Protein AF-A0A6V7X536-F1 (afdb_monomer)

Radius of gyration: 26.27 Å; Cα contacts (8 Å, |Δi|>4): 476; chains: 1; bounding box: 60×42×83 Å

Mean predicted aligned error: 14.95 Å

Nearest PDB structures (foldseek):
  8eol-assembly1_A  TM=3.046E-01  e=3.571E-01  Shewanella denitrificans OS217
  3q98-assembly1_A  TM=4.165E-01  e=2.717E+00  Escherichia coli
  7q5t-assembly6_FFF  TM=1.756E-01  e=3.062E+00  Homo sapiens

pLDDT: mean 78.24, std 17.31, range [26.66, 98.12]

InterPro domains:
  IPR002562 3'-5' exonuclease domain [PF01612] (6-50)
  IPR002782 Mut7-C RNAse domain [PF01927] (128-235)
  IPR012337 Ribonuclease H-like superfamily [SSF53098] (5-54)
  IPR036397 Ribonuclease H superfamily [G3DSA:3.30.420.10] (2-118)
  IPR052408 Exonuclease MUT-7-like [PTHR47765] (12-370)

Organism: Meloidogyne enterolobii (NCBI:txid390850)

Solvent-accessible surface area (backbone atoms only — not comparable to full-atom values): 22644 Å² total; per-residue (Å²): 109,67,54,48,76,75,63,76,51,87,77,86,70,74,60,78,80,48,79,81,85,56,77,82,74,50,71,67,51,52,49,51,54,54,48,60,56,51,53,52,56,57,47,44,69,61,45,54,65,55,54,73,71,47,56,70,74,57,45,54,54,48,55,75,69,40,94,63,80,85,71,70,87,65,72,84,64,74,88,68,86,81,59,100,80,79,74,84,82,77,87,75,76,52,73,65,59,34,52,53,48,45,51,52,49,32,49,53,54,49,54,50,51,75,77,44,95,83,75,80,70,36,51,52,86,81,47,37,38,34,22,33,60,91,36,42,70,56,38,35,50,42,10,38,52,34,33,46,45,44,80,40,66,48,66,69,56,45,52,58,50,46,68,37,82,96,29,64,74,44,34,33,43,28,42,76,74,61,29,61,54,48,32,74,76,44,63,51,96,38,45,46,81,51,92,74,50,92,59,94,65,71,66,50,69,42,59,57,51,44,51,52,26,62,80,70,36,41,48,64,52,80,80,31,45,64,50,20,36,56,85,80,54,44,75,46,70,40,80,44,63,59,61,57,55,50,45,51,34,49,55,45,36,64,75,68,64,46,77,94,52,93,71,52,74,62,58,55,50,52,47,52,52,50,52,59,70,70,27,81,48,84,54,82,71,54,84,71,64,77,68,45,81,62,76,63,89,61,30,80,75,43,49,97,91,39,38,36,45,30,61,62,101,88,48,37,39,40,38,36,50,79,39,37,31,34,63,77,79,33,25,38,39,46,60,101,83,59,71,69,26,55,56,50,64,68,99,80,75,58,82,68,66,77,71,49,84,73,56,46,35,32,33,27,62,83,72,9,46,63,50,57,56,74,65,69,88,78,128

Secondary structure (DSSP, 8-state):
-HHHHHH------GGGGS-SSSSSPPHHHHHHHHHHHHHHHHHHHHHHHHHTTS-HHHHHHHHHT-SS---------------TT---------HHHHHHHHHHHHHHHHHHHHHS-S-PPEETTS-EEEE-GGGHHHHHHHHHTT-EEEE---HHHHHHHHHSGGGTTEEEEE-HHHHHHHHHHS-GGGEEE-----SSSPPPHHHHHHHHHHHHTEEPPGGGTT-S-TTT----EEEE-HHHHHHHHHHHHHHHT-TTS---HHHHHHHHHHHHHT-S-BPPPPGGGGGSS---GGGGGS-TT-EEEEE-SS-EEEEESS-EEETTTTEE--BTTBS-EE-B--TT--GGGGG-SS--EEEETTT-BEEE-------

Foldseek 3Di:
DLCCVQVVDDDDCVCVPPDPVDPPDDPVNVVVVVVVVVSVVVSCVVVVVVLVVDDPVVVVVVCVVDPDNPDPPPPPPPPQPDDDPPDRDDQDDDPVNLVVLLVVLLVVLVVCDVVDDDDDAAELVQAAEEEEPVCLVLQLVVQQLQHHYHYDHDLVVVLVQCPDPVNVRYAYEYEDPSQVVSVVSDPVVRYDYQDFDPPDHTDHSSNSVSVVCVVVRHRRDPVSGNCADSPPRDSAKDWDALLLLVLLLLVVCVVVVVPVAPDDPVNNVVSVVVVVVQAPDEDEDDPVVVQLPDDDPCLCVADQNHWHWYDDPQFIWIRHSAFIATSVQQWTQDDPDDGIEHADRDNPDHPVVSVDPQWIWMAGRPHNYIDIPPRDDDD

Sequence (379 aa):
MLQIIFLEFKWKKSERTGNWSQRPLRLEQKKYAALDAHCLVQLYKKIAPLILKLREDQQNSLQNCALIKFVNEEEKKQQNYVLDDGQVVKIKEGENDFFKNIQMASHELNDEATNSSNVPLKSINDVRFVVDSMLFGLGKVLRKCGFDTRLIGDRKKIVEFCQMENNKDFIVLSTGKGHKQLETLLNPERVFFVPISTTRGATKPSQLVNHIMHELRILIRPEDLWSRCVECNKRAFVPVPMQIIQLLFYMNAVRLGADWLEISEEDLQDCFQKLKLESQQTIRITPEMHSGKHPRKDRSLLGNKSYFLYEDECSVICETRTCAIDIINKLILYNESGGPTSIHVGLKYKKETFKDVDIQFFVCTECGKVQFNNPSCDD

Structure (mmCIF, N/CA/C/O backbone):
data_AF-A0A6V7X536-F1
#
_entry.id   AF-A0A6V7X536-F1
#
loop_
_atom_site.group_PDB
_atom_site.id
_atom_site.type_symbol
_atom_site.label_atom_id
_atom_site.label_alt_id
_atom_site.label_comp_id
_atom_site.label_asym_id
_atom_site.label_entity_id
_atom_site.label_seq_id
_atom_site.pdbx_PDB_ins_code
_atom_site.Cartn_x
_atom_site.Cartn_y
_atom_site.Cartn_z
_atom_site.occupancy
_atom_site.B_iso_or_equiv
_atom_site.auth_seq_id
_atom_site.auth_comp_id
_atom_site.auth_asym_id
_atom_site.auth_atom_id
_atom_site.pdbx_PDB_model_num
ATOM 1 N N . MET A 1 1 ? 20.083 -3.759 40.928 1.00 51.53 1 MET A N 1
ATOM 2 C CA . MET A 1 1 ? 21.106 -2.937 41.606 1.00 51.53 1 MET A CA 1
ATOM 3 C C . MET A 1 1 ? 20.832 -1.463 41.331 1.00 51.53 1 MET A C 1
ATOM 5 O O . MET A 1 1 ? 20.499 -0.762 42.270 1.00 51.53 1 MET A O 1
ATOM 9 N N . LEU A 1 2 ? 20.784 -1.037 40.061 1.00 52.28 2 LEU A N 1
ATOM 10 C CA . LEU A 1 2 ? 20.437 0.340 39.664 1.00 52.28 2 LEU A CA 1
ATOM 11 C C . LEU A 1 2 ? 19.069 0.837 40.167 1.00 52.28 2 LEU A C 1
ATOM 13 O O . LEU A 1 2 ? 18.971 1.966 40.624 1.00 52.28 2 LEU A O 1
ATOM 17 N N . GLN A 1 3 ? 18.035 -0.011 40.168 1.00 56.41 3 GLN A N 1
ATOM 18 C CA . GLN A 1 3 ? 16.709 0.340 40.709 1.00 56.41 3 GLN A CA 1
ATOM 19 C C . GLN A 1 3 ? 16.750 0.729 42.199 1.00 56.41 3 GLN A C 1
ATOM 21 O O . GLN A 1 3 ? 16.080 1.668 42.603 1.00 56.41 3 GLN A O 1
ATOM 26 N N . ILE A 1 4 ? 17.566 0.045 43.008 1.00 59.44 4 ILE A N 1
ATOM 27 C CA . ILE A 1 4 ? 17.699 0.343 44.443 1.00 59.44 4 ILE A CA 1
ATOM 28 C C . ILE A 1 4 ? 18.489 1.642 44.634 1.00 59.44 4 ILE A C 1
ATOM 30 O O . ILE A 1 4 ? 18.123 2.460 45.464 1.00 59.44 4 ILE A O 1
ATOM 34 N N . ILE A 1 5 ? 19.535 1.836 43.827 1.00 59.75 5 ILE A N 1
ATOM 35 C CA . ILE A 1 5 ? 20.430 2.996 43.904 1.00 59.75 5 ILE A CA 1
ATOM 36 C C . ILE A 1 5 ? 19.728 4.286 43.457 1.00 59.75 5 ILE A C 1
ATOM 38 O O . ILE A 1 5 ? 19.915 5.324 44.075 1.00 59.75 5 ILE A O 1
ATOM 42 N N . PHE A 1 6 ? 18.926 4.237 42.389 1.00 59.09 6 PHE A N 1
ATOM 43 C CA . PHE A 1 6 ? 18.342 5.441 41.788 1.00 59.09 6 PHE A CA 1
ATOM 44 C C . PHE A 1 6 ? 16.871 5.668 42.122 1.00 59.09 6 PHE A C 1
ATOM 46 O O . PHE A 1 6 ? 16.417 6.808 42.046 1.00 59.09 6 PHE A O 1
ATOM 53 N N . LEU A 1 7 ? 16.095 4.628 42.429 1.00 65.94 7 LEU A N 1
ATOM 54 C CA . LEU A 1 7 ? 14.645 4.743 42.636 1.00 65.94 7 LEU A CA 1
ATOM 55 C C . LEU A 1 7 ? 14.224 4.454 44.082 1.00 65.94 7 LEU A C 1
ATOM 57 O O . LEU A 1 7 ? 13.035 4.543 44.364 1.00 65.94 7 LEU A O 1
ATOM 61 N N . GLU A 1 8 ? 15.170 4.105 44.967 1.00 63.00 8 GLU A N 1
ATOM 62 C CA . GLU A 1 8 ? 14.961 3.831 46.404 1.00 63.00 8 GLU A CA 1
ATOM 63 C C . GLU A 1 8 ? 13.816 2.844 46.707 1.00 63.00 8 GLU A C 1
ATOM 65 O O . GLU A 1 8 ? 13.291 2.774 47.814 1.00 63.00 8 GLU A O 1
ATOM 70 N N . PHE A 1 9 ? 13.444 2.021 45.725 1.00 62.22 9 PHE A N 1
ATOM 71 C CA . PHE A 1 9 ? 12.329 1.088 45.812 1.00 62.22 9 PHE A CA 1
ATOM 72 C C . PHE A 1 9 ? 12.818 -0.347 45.611 1.00 62.22 9 PHE A C 1
ATOM 74 O O . PHE A 1 9 ? 13.591 -0.647 44.696 1.00 62.22 9 PHE A O 1
ATOM 81 N N . LYS A 1 10 ? 12.337 -1.270 46.452 1.00 60.78 10 LYS A N 1
ATOM 82 C CA . LYS A 1 10 ? 12.653 -2.704 46.368 1.00 60.78 10 LYS A CA 1
ATOM 83 C C . LYS A 1 10 ? 11.408 -3.492 45.987 1.00 60.78 10 LYS A C 1
ATOM 85 O O . LYS A 1 10 ? 10.475 -3.607 46.773 1.00 60.78 10 LYS A O 1
ATOM 90 N N . TRP A 1 11 ? 11.388 -4.033 44.774 1.00 66.50 11 TRP A N 1
ATOM 91 C CA . TRP A 1 11 ? 10.217 -4.740 44.254 1.00 66.50 11 TRP A CA 1
ATOM 92 C C . TRP A 1 11 ? 10.321 -6.250 44.464 1.00 66.50 11 TRP A C 1
ATOM 94 O O . TRP A 1 11 ? 11.418 -6.815 44.551 1.00 66.50 11 TRP A O 1
ATOM 104 N N . LYS A 1 12 ? 9.163 -6.912 44.553 1.00 66.88 12 LYS A N 1
ATOM 105 C CA . LYS A 1 12 ? 9.075 -8.370 44.682 1.00 66.88 12 LYS A CA 1
ATOM 106 C C . LYS A 1 12 ? 9.436 -9.019 43.342 1.00 66.88 12 LYS A C 1
ATOM 108 O O . LYS A 1 12 ? 8.755 -8.828 42.345 1.00 66.88 12 LYS A O 1
ATOM 113 N N . LYS A 1 13 ? 10.506 -9.818 43.327 1.00 73.69 13 LYS A N 1
ATOM 114 C CA . LYS A 1 13 ? 11.009 -10.538 42.137 1.00 73.69 13 LYS A CA 1
ATOM 115 C C . LYS A 1 13 ? 10.277 -11.862 41.862 1.00 73.69 13 LYS A C 1
ATOM 117 O O . LYS A 1 13 ? 10.822 -12.724 41.178 1.00 73.69 13 LYS A O 1
ATOM 122 N N . SER A 1 14 ? 9.090 -12.052 42.435 1.00 73.12 14 SER A N 1
ATOM 123 C CA . SER A 1 14 ? 8.383 -13.339 42.463 1.00 73.12 14 SER A CA 1
ATOM 124 C C . SER A 1 14 ? 7.991 -13.852 41.076 1.00 73.12 14 SER A C 1
ATOM 126 O O . SER A 1 14 ? 8.031 -15.054 40.852 1.00 73.12 14 SER A O 1
ATOM 128 N N . GLU A 1 15 ? 7.693 -12.964 40.124 1.00 83.19 15 GLU A N 1
ATOM 129 C CA . GLU A 1 15 ? 7.277 -13.353 38.765 1.00 83.19 15 GLU A CA 1
ATOM 130 C C . GLU A 1 15 ? 8.442 -13.482 37.770 1.00 83.19 15 GLU A C 1
ATOM 132 O O . GLU A 1 15 ? 8.237 -13.867 36.620 1.00 83.19 15 GLU A O 1
ATOM 137 N N . ARG A 1 16 ? 9.694 -13.255 38.200 1.00 79.19 16 ARG A N 1
ATOM 138 C CA . ARG A 1 16 ? 10.873 -13.439 37.333 1.00 79.19 16 ARG A CA 1
ATOM 139 C C . ARG A 1 16 ? 10.990 -14.876 36.808 1.00 79.19 16 ARG A C 1
ATOM 141 O O . ARG A 1 16 ? 11.432 -15.078 35.686 1.00 79.19 16 ARG A O 1
ATOM 148 N N . THR A 1 17 ? 10.601 -15.857 37.620 1.00 81.38 17 THR A N 1
ATOM 149 C CA . THR A 1 17 ? 10.584 -17.293 37.280 1.00 81.38 17 THR A CA 1
ATOM 150 C C . THR A 1 17 ? 9.160 -17.825 37.089 1.00 81.38 17 THR A C 1
ATOM 152 O O . THR A 1 17 ? 8.939 -19.030 37.175 1.00 81.38 17 THR A O 1
ATOM 155 N N . GLY A 1 18 ? 8.177 -16.940 36.888 1.00 81.62 18 GLY A N 1
ATOM 156 C CA . GLY A 1 18 ? 6.797 -17.339 36.620 1.00 81.62 18 GLY A CA 1
ATOM 157 C C . GLY A 1 18 ? 6.669 -18.071 35.282 1.00 81.62 18 GLY A C 1
ATOM 158 O O . GLY A 1 18 ? 7.499 -17.914 34.388 1.00 81.62 18 GLY A O 1
ATOM 159 N N . ASN A 1 19 ? 5.611 -18.865 35.118 1.00 84.44 19 ASN A N 1
ATOM 160 C CA . ASN A 1 19 ? 5.335 -19.510 33.839 1.00 84.44 19 ASN A CA 1
ATOM 161 C C . ASN A 1 19 ? 4.778 -18.483 32.830 1.00 84.44 19 ASN A C 1
ATOM 163 O O . ASN A 1 19 ? 3.577 -18.214 32.799 1.00 84.44 19 ASN A O 1
ATOM 167 N N . TRP A 1 20 ? 5.658 -17.883 32.022 1.00 87.31 20 TRP A N 1
ATOM 168 C CA . TRP A 1 20 ? 5.314 -16.860 31.023 1.00 87.31 20 TRP A CA 1
ATOM 169 C C . TRP A 1 20 ? 4.743 -17.424 29.715 1.00 87.31 20 TRP A C 1
ATOM 171 O O . TRP A 1 20 ? 4.308 -16.643 28.865 1.00 87.31 20 TRP A O 1
ATOM 181 N N . SER A 1 21 ? 4.718 -18.749 29.525 1.00 83.25 21 SER A N 1
ATOM 182 C CA . SER A 1 21 ? 4.093 -19.377 28.350 1.00 83.25 21 SER A CA 1
ATOM 183 C C . SER A 1 21 ? 2.595 -19.631 28.546 1.00 83.25 21 SER A C 1
ATOM 185 O O . SER A 1 21 ? 1.850 -19.682 27.569 1.00 83.25 21 SER A O 1
ATOM 187 N N . GLN A 1 22 ? 2.128 -19.713 29.796 1.00 80.06 22 GLN A N 1
ATOM 188 C CA . GLN A 1 22 ? 0.719 -19.923 30.121 1.00 80.06 22 GLN A CA 1
ATOM 189 C C . GLN A 1 22 ? -0.144 -18.717 29.715 1.00 80.06 22 GLN A C 1
ATOM 191 O O . GLN A 1 22 ? 0.266 -17.557 29.842 1.00 80.06 22 GLN A O 1
ATOM 196 N N . ARG A 1 23 ? -1.352 -18.985 29.207 1.00 84.12 23 ARG A N 1
ATOM 197 C CA . ARG A 1 23 ? -2.353 -17.967 28.865 1.00 84.12 23 ARG A CA 1
ATOM 198 C C . ARG A 1 23 ? -3.713 -18.309 29.495 1.00 84.12 23 ARG A C 1
ATOM 200 O O . ARG A 1 23 ? -4.039 -19.494 29.551 1.00 84.12 23 ARG A O 1
ATOM 207 N N . PRO A 1 24 ? -4.493 -17.301 29.937 1.00 80.00 24 PRO A N 1
ATOM 208 C CA . PRO A 1 24 ? -4.131 -15.879 30.009 1.00 80.00 24 PRO A CA 1
ATOM 209 C C . PRO A 1 24 ? -3.076 -15.595 31.096 1.00 80.00 24 PRO A C 1
ATOM 211 O O . PRO A 1 24 ? -2.900 -16.379 32.027 1.00 80.00 24 PRO A O 1
ATOM 214 N N . LEU A 1 25 ? -2.345 -14.480 30.965 1.00 83.81 25 LEU A N 1
ATOM 215 C CA . LEU A 1 25 ? -1.385 -14.053 31.992 1.00 83.81 25 LEU A CA 1
ATOM 216 C C . LEU A 1 25 ? -2.121 -13.619 33.261 1.00 83.81 25 LEU A C 1
ATOM 218 O O . LEU A 1 25 ? -3.123 -12.901 33.191 1.00 83.81 25 LEU A O 1
ATOM 222 N N . ARG A 1 26 ? -1.580 -13.994 34.422 1.00 85.50 26 ARG A N 1
ATOM 223 C CA . ARG A 1 26 ? -2.120 -13.584 35.724 1.00 85.50 26 ARG A CA 1
ATOM 224 C C . ARG A 1 26 ? -1.953 -12.080 35.918 1.00 85.50 26 ARG A C 1
ATOM 226 O O . ARG A 1 26 ? -0.987 -11.488 35.432 1.00 85.50 26 ARG A O 1
ATOM 233 N N . LEU A 1 27 ? -2.846 -11.474 36.699 1.00 82.31 27 LEU A N 1
ATOM 234 C CA . LEU A 1 27 ? -2.783 -10.047 37.025 1.00 82.31 27 LEU A CA 1
ATOM 235 C C . LEU A 1 27 ? -1.408 -9.642 37.583 1.00 82.31 27 LEU A C 1
ATOM 237 O O . LEU A 1 27 ? -0.852 -8.627 37.179 1.00 82.31 27 LEU A O 1
ATOM 241 N N . GLU A 1 28 ? -0.815 -10.473 38.440 1.00 82.75 28 GLU A N 1
ATOM 242 C CA . GLU A 1 28 ? 0.507 -10.213 39.019 1.00 82.75 28 GLU A CA 1
ATOM 243 C C . GLU A 1 28 ? 1.649 -10.282 37.986 1.00 82.75 28 GLU A C 1
ATOM 245 O O . GLU A 1 28 ? 2.592 -9.499 38.077 1.00 82.75 28 GLU A O 1
ATOM 250 N N . GLN A 1 29 ? 1.543 -11.123 36.946 1.00 84.50 29 GLN A N 1
ATOM 251 C CA . GLN A 1 29 ? 2.505 -11.148 35.830 1.00 84.50 29 GLN A CA 1
ATOM 252 C C . GLN A 1 29 ? 2.390 -9.890 34.970 1.00 84.50 29 GLN A C 1
ATOM 254 O O . GLN A 1 29 ? 3.403 -9.292 34.613 1.00 84.50 29 GLN A O 1
ATOM 259 N N . LYS A 1 30 ? 1.156 -9.460 34.669 1.00 86.88 30 LYS A N 1
ATOM 260 C CA . LYS A 1 30 ? 0.905 -8.213 33.933 1.00 86.88 30 LYS A CA 1
ATOM 261 C C . LYS A 1 30 ? 1.450 -7.011 34.703 1.00 86.88 30 LYS A C 1
ATOM 263 O O . LYS A 1 30 ? 2.194 -6.217 34.134 1.00 86.88 30 LYS A O 1
ATOM 268 N N . LYS A 1 31 ? 1.146 -6.922 36.006 1.00 83.56 31 LYS A N 1
ATOM 269 C CA . LYS A 1 31 ? 1.693 -5.891 36.895 1.00 83.56 31 LYS A CA 1
ATOM 270 C C . LYS A 1 31 ? 3.210 -5.921 36.875 1.00 83.56 31 LYS A C 1
ATOM 272 O O . LYS A 1 31 ? 3.793 -4.887 36.601 1.00 83.56 31 LYS A O 1
ATOM 277 N N . TYR A 1 32 ? 3.834 -7.081 37.091 1.00 84.69 32 TYR A N 1
ATOM 278 C CA . TYR A 1 32 ? 5.290 -7.225 37.077 1.00 84.69 32 TYR A CA 1
ATOM 279 C C . TYR A 1 32 ? 5.913 -6.747 35.758 1.00 84.69 32 TYR A C 1
ATOM 281 O O . TYR A 1 32 ? 6.862 -5.972 35.796 1.00 84.69 32 TYR A O 1
ATOM 289 N N . ALA A 1 33 ? 5.363 -7.139 34.604 1.00 85.56 33 ALA A N 1
ATOM 290 C CA . ALA A 1 33 ? 5.867 -6.716 33.296 1.00 85.56 33 ALA A CA 1
ATOM 291 C C . ALA A 1 33 ? 5.713 -5.202 33.057 1.00 85.56 33 ALA A C 1
ATOM 293 O O . ALA A 1 33 ? 6.656 -4.548 32.612 1.00 85.56 33 ALA A O 1
ATOM 294 N N . ALA A 1 34 ? 4.547 -4.631 33.384 1.00 84.25 34 ALA A N 1
ATOM 295 C CA . ALA A 1 34 ? 4.293 -3.194 33.248 1.00 84.25 34 ALA A CA 1
ATOM 296 C C . ALA A 1 34 ? 5.237 -2.371 34.133 1.00 84.25 34 ALA A C 1
ATOM 298 O O . ALA A 1 34 ? 5.806 -1.364 33.716 1.00 84.25 34 ALA A O 1
ATOM 299 N N . LEU A 1 35 ? 5.433 -2.848 35.355 1.00 81.62 35 LEU A N 1
ATOM 300 C CA . LEU A 1 35 ? 6.337 -2.296 36.341 1.00 81.62 35 LEU A CA 1
ATOM 301 C C . LEU A 1 35 ? 7.798 -2.356 35.846 1.00 81.62 35 LEU A C 1
ATOM 303 O O . LEU A 1 35 ? 8.503 -1.343 35.912 1.00 81.62 35 LEU A O 1
ATOM 307 N N . ASP A 1 36 ? 8.248 -3.498 35.316 1.00 82.81 36 ASP A N 1
ATOM 308 C CA . ASP A 1 36 ? 9.612 -3.678 34.796 1.00 82.81 36 ASP A CA 1
ATOM 309 C C . ASP A 1 36 ? 9.913 -2.692 33.653 1.00 82.81 36 ASP A C 1
ATOM 311 O O . ASP A 1 36 ? 10.970 -2.065 33.636 1.00 82.81 36 ASP A O 1
ATOM 315 N N . ALA A 1 37 ? 8.939 -2.428 32.776 1.00 84.69 37 ALA A N 1
ATOM 316 C CA . ALA A 1 37 ? 9.053 -1.385 31.756 1.00 84.69 37 ALA A CA 1
ATOM 317 C C . ALA A 1 37 ? 9.015 0.041 32.344 1.00 84.69 37 ALA A C 1
ATOM 319 O O . ALA A 1 37 ? 9.835 0.889 31.984 1.00 84.69 37 ALA A O 1
ATOM 320 N N . HIS A 1 38 ? 8.098 0.321 33.277 1.00 83.06 38 HIS A N 1
ATOM 321 C CA . HIS A 1 38 ? 7.941 1.647 33.887 1.00 83.06 38 HIS A CA 1
ATOM 322 C C . HIS A 1 38 ? 9.221 2.118 34.588 1.00 83.06 38 HIS A C 1
ATOM 324 O O . HIS A 1 38 ? 9.624 3.278 34.459 1.00 83.06 38 HIS A O 1
ATOM 330 N N . CYS A 1 39 ? 9.896 1.217 35.306 1.00 80.81 39 CYS A N 1
ATOM 331 C CA . CYS A 1 39 ? 11.106 1.576 36.035 1.00 80.81 39 CYS A CA 1
ATOM 332 C C . CYS A 1 39 ? 12.254 2.001 35.105 1.00 80.81 39 CYS A C 1
ATOM 334 O O . CYS A 1 39 ? 13.054 2.849 35.497 1.00 80.81 39 CYS A O 1
ATOM 336 N N . LEU A 1 40 ? 12.308 1.490 33.867 1.00 83.00 40 LEU A N 1
ATOM 337 C CA . LEU A 1 40 ? 13.317 1.877 32.877 1.00 83.00 40 LEU A CA 1
ATOM 338 C C . LEU A 1 40 ? 13.136 3.327 32.427 1.00 83.00 40 LEU A C 1
ATOM 340 O O . LEU A 1 40 ? 14.121 4.049 32.304 1.00 83.00 40 LEU A O 1
ATOM 344 N N . VAL A 1 41 ? 11.892 3.783 32.255 1.00 81.25 41 VAL A N 1
ATOM 345 C CA . VAL A 1 41 ? 11.593 5.182 31.907 1.00 81.25 41 VAL A CA 1
ATOM 346 C C . VAL A 1 41 ? 12.008 6.118 33.040 1.00 81.25 41 VAL A C 1
ATOM 348 O O . VAL A 1 41 ? 12.650 7.141 32.805 1.00 81.25 41 VAL A O 1
ATOM 351 N N . GLN A 1 42 ? 11.688 5.759 34.285 1.00 79.19 42 GLN A N 1
ATOM 352 C CA . GLN A 1 42 ? 12.079 6.559 35.448 1.00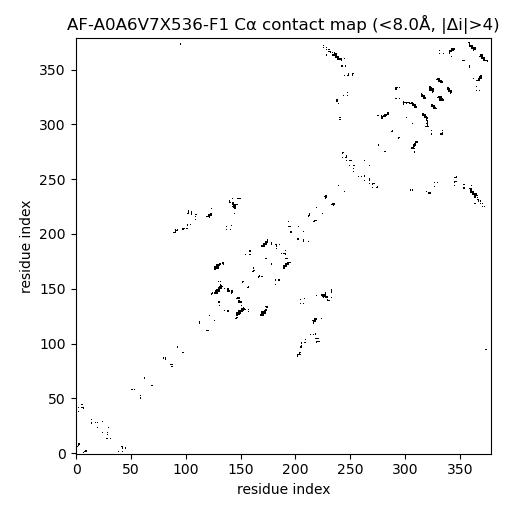 79.19 42 GLN A CA 1
ATOM 353 C C . GLN A 1 42 ? 13.597 6.580 35.641 1.00 79.19 42 GLN A C 1
ATOM 355 O O . GLN A 1 42 ? 14.175 7.620 35.960 1.00 79.19 42 GLN A O 1
ATOM 360 N N . LEU A 1 43 ? 14.257 5.446 35.402 1.00 81.12 43 LEU A N 1
ATOM 361 C CA . LEU A 1 43 ? 15.708 5.350 35.444 1.00 81.12 43 LEU A CA 1
ATOM 362 C C . LEU A 1 43 ? 16.347 6.212 34.346 1.00 81.12 43 LEU A C 1
ATOM 364 O O . LEU A 1 43 ? 17.276 6.960 34.635 1.00 81.12 43 LEU A O 1
ATOM 368 N N . TYR A 1 44 ? 15.808 6.182 33.124 1.00 81.19 44 TYR A N 1
ATOM 369 C CA . TYR A 1 44 ? 16.253 7.035 32.022 1.00 81.19 44 TYR A CA 1
ATOM 370 C C . TYR A 1 44 ? 16.153 8.521 32.379 1.00 81.19 44 TYR A C 1
ATOM 372 O O . TYR A 1 44 ? 17.133 9.244 32.232 1.00 81.19 44 TYR A O 1
ATOM 380 N N . LYS A 1 45 ? 15.022 8.969 32.943 1.00 79.50 45 LYS A N 1
ATOM 381 C CA . LYS A 1 45 ? 14.839 10.368 33.374 1.00 79.50 45 LYS A CA 1
ATOM 382 C C . LYS A 1 45 ? 15.876 10.827 34.403 1.00 79.50 45 LYS A C 1
ATOM 384 O O . LYS A 1 45 ? 16.226 12.003 34.415 1.00 79.50 45 LYS A O 1
ATOM 389 N N . LYS A 1 46 ? 16.378 9.925 35.255 1.00 80.56 46 LYS A N 1
ATOM 390 C CA . LYS A 1 46 ? 17.439 10.238 36.228 1.00 80.56 46 LYS A CA 1
ATOM 391 C C . LYS A 1 46 ? 18.843 10.149 35.629 1.00 80.56 46 LYS A C 1
ATOM 393 O O . LYS A 1 46 ? 19.690 10.966 35.969 1.00 80.56 46 LYS A O 1
ATOM 398 N N . ILE A 1 47 ? 19.098 9.178 34.753 1.00 78.56 47 ILE A N 1
ATOM 399 C CA . ILE A 1 47 ? 20.431 8.924 34.190 1.00 78.56 47 ILE A CA 1
ATOM 400 C C . ILE A 1 47 ? 20.752 9.868 33.024 1.00 78.56 47 ILE A C 1
ATOM 402 O O . ILE A 1 47 ? 21.869 10.373 32.955 1.00 78.56 47 ILE A O 1
ATOM 406 N N . ALA A 1 48 ? 19.801 10.150 32.130 1.00 76.62 48 ALA A N 1
ATOM 407 C CA . ALA A 1 48 ? 20.054 10.949 30.929 1.00 76.62 48 ALA A CA 1
ATOM 408 C C . ALA A 1 48 ? 20.623 12.352 31.239 1.00 76.62 48 ALA A C 1
ATOM 410 O O . ALA A 1 48 ? 21.650 12.704 30.659 1.00 76.62 48 ALA A O 1
ATOM 411 N N . PRO A 1 49 ? 20.094 13.124 32.213 1.00 75.75 49 PRO A N 1
ATOM 412 C CA . PRO A 1 49 ? 20.677 14.418 32.573 1.00 75.75 49 PRO A CA 1
ATOM 413 C C . PRO A 1 49 ? 22.070 14.312 33.203 1.00 75.75 49 PRO A C 1
ATOM 415 O O . PRO A 1 49 ? 22.851 15.253 33.115 1.00 75.75 49 PRO A O 1
ATOM 418 N N . LEU A 1 50 ? 22.388 13.191 33.862 1.00 76.75 50 LEU A N 1
ATOM 419 C CA . LEU A 1 50 ? 23.719 12.955 34.426 1.00 76.75 50 LEU A CA 1
ATOM 420 C C . LEU A 1 50 ? 24.736 12.672 33.319 1.00 76.75 50 LEU A C 1
ATOM 422 O O . LEU A 1 50 ? 25.850 13.177 33.395 1.00 76.75 50 LEU A O 1
ATOM 426 N N . ILE A 1 51 ? 24.337 11.945 32.270 1.00 71.69 51 ILE A N 1
ATOM 427 C CA . ILE A 1 51 ? 25.173 11.706 31.084 1.00 71.69 51 ILE A CA 1
ATOM 428 C C . ILE A 1 51 ? 25.478 13.023 30.359 1.00 71.69 51 ILE A C 1
ATOM 430 O O . ILE A 1 51 ? 26.623 13.259 29.980 1.00 71.69 51 ILE A O 1
ATOM 434 N N . LEU A 1 52 ? 24.495 13.921 30.235 1.00 69.81 52 LEU A N 1
ATOM 435 C CA . LEU A 1 52 ? 24.690 15.238 29.610 1.00 69.81 52 LEU A CA 1
ATOM 436 C C . LEU A 1 52 ? 25.665 16.148 30.379 1.00 69.81 52 LEU A C 1
ATOM 438 O O . LEU A 1 52 ? 26.185 17.099 29.808 1.00 69.81 52 LEU A O 1
ATOM 442 N N . LYS A 1 53 ? 25.933 15.856 31.659 1.00 73.25 53 LYS A N 1
ATOM 443 C CA . LYS A 1 53 ? 26.919 16.572 32.488 1.00 73.25 53 LYS A CA 1
ATOM 444 C C . LYS A 1 53 ? 28.323 15.961 32.436 1.00 73.25 53 LYS A C 1
ATOM 446 O O . LYS A 1 53 ? 29.242 16.513 33.038 1.00 73.25 53 LYS A O 1
ATOM 451 N N . LEU A 1 54 ? 28.494 14.815 31.775 1.00 73.00 54 LEU A N 1
ATOM 452 C CA . LEU A 1 54 ? 29.806 14.205 31.570 1.00 73.00 54 LEU A CA 1
ATOM 453 C C . LEU A 1 54 ? 30.586 14.964 30.492 1.00 73.00 54 LEU A C 1
ATOM 455 O O . LEU A 1 54 ? 29.999 15.577 29.604 1.00 73.00 54 LEU A O 1
ATOM 459 N N . ARG A 1 55 ? 31.918 14.901 30.568 1.00 67.12 55 ARG A N 1
ATOM 460 C CA . ARG A 1 55 ? 32.796 15.424 29.515 1.00 67.12 55 ARG A CA 1
ATOM 461 C C . ARG A 1 55 ? 32.610 14.627 28.218 1.00 67.12 55 ARG A C 1
ATOM 463 O O . ARG A 1 55 ? 32.245 13.451 28.245 1.00 67.12 55 ARG A O 1
ATOM 470 N N . GLU A 1 56 ? 32.856 15.284 27.091 1.00 68.69 56 GLU A N 1
ATOM 471 C CA . GLU A 1 56 ? 32.593 14.777 25.737 1.00 68.69 56 GLU A CA 1
ATOM 472 C C . GLU A 1 56 ? 33.302 13.436 25.444 1.00 68.69 56 GLU A C 1
ATOM 474 O O . GLU A 1 56 ? 32.730 12.527 24.845 1.00 68.69 56 GLU A O 1
ATOM 479 N N . ASP A 1 57 ? 34.510 13.242 25.976 1.00 67.69 57 ASP A N 1
ATOM 480 C CA . ASP A 1 57 ? 35.283 11.995 25.900 1.00 67.69 57 ASP A CA 1
ATOM 481 C C . ASP A 1 57 ? 34.598 10.808 26.610 1.00 67.69 57 ASP A C 1
ATOM 483 O O . ASP A 1 57 ? 34.628 9.666 26.131 1.00 67.69 57 ASP A O 1
ATOM 487 N N . GLN A 1 58 ? 33.919 11.073 27.728 1.00 66.50 58 GLN A N 1
ATOM 488 C CA . GLN A 1 58 ? 33.163 10.064 28.472 1.00 66.50 58 GLN A CA 1
ATOM 489 C C . GLN A 1 58 ? 31.809 9.763 27.826 1.00 66.50 58 GLN A C 1
ATOM 491 O O . GLN A 1 58 ? 31.373 8.609 27.833 1.00 66.50 58 GLN A O 1
ATOM 496 N N . GLN A 1 59 ? 31.169 10.766 27.218 1.00 64.44 59 GLN A N 1
ATOM 497 C CA . GLN A 1 59 ? 29.946 10.579 26.433 1.00 64.44 59 GLN A CA 1
ATOM 498 C C . GLN A 1 59 ? 30.200 9.677 25.217 1.00 64.44 59 GLN A C 1
ATOM 500 O O . GLN A 1 59 ? 29.458 8.717 25.004 1.00 64.44 59 GLN A O 1
ATOM 505 N N . ASN A 1 60 ? 31.297 9.906 24.492 1.00 64.31 60 ASN A N 1
ATOM 506 C CA . ASN A 1 60 ? 31.696 9.088 23.343 1.00 64.31 60 ASN A CA 1
ATOM 507 C C . ASN A 1 60 ? 32.018 7.636 23.743 1.00 64.31 60 ASN A C 1
ATOM 509 O O . ASN A 1 60 ? 31.608 6.687 23.073 1.00 64.31 60 ASN A O 1
ATOM 513 N N . SER A 1 61 ? 32.688 7.438 24.882 1.00 68.12 61 SER A N 1
ATOM 514 C CA . SER A 1 61 ? 32.963 6.095 25.416 1.00 68.12 61 SER A CA 1
ATOM 515 C C . SER A 1 61 ? 31.680 5.344 25.807 1.00 68.12 61 SER A C 1
ATOM 517 O O . SER A 1 61 ? 31.563 4.145 25.557 1.00 68.12 61 SER A O 1
ATOM 519 N N . LEU A 1 62 ? 30.688 6.040 26.374 1.00 65.44 62 LEU A N 1
ATOM 520 C CA . LEU A 1 62 ? 29.372 5.474 26.700 1.00 65.44 62 LEU A CA 1
ATOM 521 C C . LEU A 1 62 ? 28.560 5.122 25.448 1.00 65.44 62 LEU A C 1
ATOM 523 O O . LEU A 1 62 ? 27.925 4.069 25.423 1.00 65.44 62 LEU A O 1
ATOM 527 N N . GLN A 1 63 ? 28.605 5.960 24.407 1.00 63.62 63 GLN A N 1
ATOM 528 C CA . GLN A 1 63 ? 27.959 5.680 23.120 1.00 63.62 63 GLN A CA 1
ATOM 529 C C . GLN A 1 63 ? 28.528 4.422 22.454 1.00 63.62 63 GLN A C 1
ATOM 531 O O . GLN A 1 63 ? 27.764 3.611 21.937 1.00 63.62 63 GLN A O 1
ATOM 536 N N . ASN A 1 64 ? 29.844 4.209 22.534 1.00 62.19 64 ASN A N 1
ATOM 537 C CA . ASN A 1 64 ? 30.494 3.011 21.994 1.00 62.19 64 ASN A CA 1
ATOM 538 C C . ASN A 1 64 ? 30.123 1.722 22.751 1.00 62.19 64 ASN A C 1
ATOM 540 O O . ASN A 1 64 ? 30.151 0.638 22.172 1.00 62.19 64 ASN A O 1
ATOM 544 N N . CYS A 1 65 ? 29.747 1.836 24.027 1.00 61.19 65 CYS A N 1
ATOM 545 C CA . CYS A 1 65 ? 29.287 0.720 24.859 1.00 61.19 65 CYS A CA 1
ATOM 546 C C . CYS A 1 65 ? 27.759 0.524 24.835 1.00 61.19 65 CYS A C 1
ATOM 548 O O . CYS A 1 65 ? 27.250 -0.425 25.438 1.00 61.19 65 CYS A O 1
ATOM 550 N N . ALA A 1 66 ? 27.005 1.412 24.182 1.00 59.44 66 ALA A N 1
ATOM 551 C CA . ALA A 1 66 ? 25.554 1.340 24.152 1.00 59.44 66 ALA A CA 1
ATOM 552 C C . ALA A 1 66 ? 25.079 0.220 23.211 1.00 59.44 66 ALA A C 1
ATOM 554 O O . ALA A 1 66 ? 25.375 0.205 22.019 1.00 59.44 66 ALA A O 1
ATOM 555 N N . LEU A 1 67 ? 24.264 -0.701 23.737 1.00 54.97 67 LEU A N 1
ATOM 556 C CA . LEU A 1 67 ? 23.589 -1.742 22.940 1.00 54.97 67 LEU A CA 1
ATOM 557 C C . LEU A 1 67 ? 22.581 -1.157 21.935 1.00 54.97 67 LEU A C 1
ATOM 559 O O . LEU A 1 67 ? 22.181 -1.824 20.983 1.00 54.97 67 LEU A O 1
ATOM 563 N N . ILE A 1 68 ? 22.162 0.088 22.162 1.00 50.28 68 ILE A N 1
ATOM 564 C CA . ILE A 1 68 ? 21.255 0.845 21.311 1.00 50.28 68 ILE A CA 1
ATOM 565 C C . ILE A 1 68 ? 22.067 1.999 20.732 1.00 50.28 68 ILE A C 1
ATOM 567 O O . ILE A 1 68 ? 22.557 2.846 21.476 1.00 50.28 68 ILE A O 1
ATOM 571 N N . LYS A 1 69 ? 22.206 2.038 19.405 1.00 51.50 69 LYS A N 1
ATOM 572 C CA . LYS A 1 69 ? 22.760 3.209 18.722 1.00 51.50 69 LYS A CA 1
ATOM 573 C C . LYS A 1 69 ? 21.810 4.376 18.966 1.00 51.50 69 LYS A C 1
ATOM 575 O O . LYS A 1 69 ? 20.661 4.322 18.528 1.00 51.50 69 LYS A O 1
ATOM 580 N N . PHE A 1 70 ? 22.277 5.405 19.664 1.00 45.25 70 PHE A N 1
ATOM 581 C CA . PHE A 1 70 ? 21.576 6.680 19.719 1.00 45.25 70 PHE A CA 1
ATOM 582 C C . PHE A 1 70 ? 21.601 7.259 18.305 1.00 45.25 70 PHE A C 1
ATOM 584 O O . PHE A 1 70 ? 22.629 7.728 17.827 1.00 45.25 70 PHE A O 1
ATOM 591 N N . VAL A 1 71 ? 20.488 7.120 17.589 1.00 47.66 71 VAL A N 1
ATOM 592 C CA . VAL A 1 71 ? 20.268 7.859 16.351 1.00 47.66 71 VAL A CA 1
ATOM 593 C C . VAL A 1 71 ? 19.853 9.239 16.825 1.00 47.66 71 VAL A C 1
ATOM 595 O O . VAL A 1 71 ? 18.813 9.363 17.473 1.00 47.66 71 VAL A O 1
ATOM 598 N N . ASN A 1 72 ? 20.686 10.250 16.582 1.00 43.47 72 ASN A N 1
ATOM 599 C CA . ASN A 1 72 ? 20.237 11.630 16.720 1.00 43.47 72 ASN A CA 1
ATOM 600 C C . ASN A 1 72 ? 18.922 11.758 15.944 1.00 43.47 72 ASN A C 1
ATOM 602 O O . ASN A 1 72 ? 18.794 11.158 14.874 1.00 43.47 72 ASN A O 1
ATOM 606 N N . GLU A 1 73 ? 17.951 12.510 16.461 1.00 42.03 73 GLU A N 1
ATOM 607 C CA . GLU A 1 73 ? 16.806 12.970 15.669 1.00 42.03 73 GLU A CA 1
ATOM 608 C C . GLU A 1 73 ? 17.304 13.946 14.591 1.00 42.03 73 GLU A C 1
ATOM 610 O O . GLU A 1 73 ? 16.940 15.112 14.537 1.00 42.03 73 GLU A O 1
ATOM 615 N N . GLU A 1 74 ? 18.163 13.475 13.693 1.00 42.06 74 GLU A N 1
ATOM 616 C CA . GLU A 1 74 ? 18.077 13.932 12.331 1.00 42.06 74 GLU A CA 1
ATOM 617 C C . GLU A 1 74 ? 16.701 13.478 11.876 1.00 42.06 74 GLU A C 1
ATOM 619 O O . GLU A 1 74 ? 16.402 12.277 11.839 1.00 42.06 74 GLU A O 1
ATOM 624 N N . GLU A 1 75 ? 15.838 14.464 11.632 1.00 37.22 75 GLU A N 1
ATOM 625 C CA . GLU A 1 75 ? 14.586 14.306 10.919 1.00 37.22 75 GLU A CA 1
ATOM 626 C C . GLU A 1 75 ? 14.738 13.135 9.951 1.00 37.22 75 GLU A C 1
ATOM 628 O O . GLU A 1 75 ? 15.607 13.157 9.071 1.00 37.22 75 GLU A O 1
ATOM 633 N N . LYS A 1 76 ? 13.910 12.094 10.094 1.00 34.88 76 LYS A N 1
ATOM 634 C CA . LYS A 1 76 ? 13.693 11.177 8.979 1.00 34.88 76 LYS A CA 1
ATOM 635 C C . LYS A 1 76 ? 13.072 12.018 7.875 1.00 34.88 76 LYS A C 1
ATOM 637 O O . LYS A 1 76 ? 11.853 12.030 7.708 1.00 34.88 76 LYS A O 1
ATOM 642 N N . LYS A 1 77 ? 13.912 12.731 7.124 1.00 35.50 77 LYS A N 1
ATOM 643 C CA . LYS A 1 77 ? 13.563 13.300 5.844 1.00 35.50 77 LYS A CA 1
ATOM 644 C C . LYS A 1 77 ? 12.986 12.117 5.092 1.00 35.50 77 LYS A C 1
ATOM 646 O O . LYS A 1 77 ? 13.664 11.108 4.878 1.00 35.50 77 LYS A O 1
ATOM 651 N N . GLN A 1 78 ? 11.701 12.211 4.749 1.00 32.53 78 GLN A N 1
ATOM 652 C CA . GLN A 1 78 ? 11.183 11.485 3.597 1.00 32.53 78 GLN A CA 1
ATOM 653 C C . GLN A 1 78 ? 12.280 11.581 2.544 1.00 32.53 78 GLN A C 1
ATOM 655 O O . GLN A 1 78 ? 12.743 12.695 2.306 1.00 32.53 78 GLN A O 1
ATOM 660 N N . GLN A 1 79 ? 12.787 10.444 2.058 1.00 30.36 79 GLN A N 1
ATOM 661 C CA . GLN A 1 79 ? 13.909 10.414 1.122 1.00 30.36 79 GLN A CA 1
ATOM 662 C C . GLN A 1 79 ? 13.530 11.209 -0.133 1.00 30.36 79 GLN A C 1
ATOM 664 O O . GLN A 1 79 ? 13.004 10.677 -1.104 1.00 30.36 79 GLN A O 1
ATOM 669 N N . ASN A 1 80 ? 13.773 12.511 -0.068 1.00 32.41 80 ASN A N 1
ATOM 670 C CA . ASN A 1 80 ? 13.879 13.410 -1.183 1.00 32.41 80 ASN A CA 1
ATOM 671 C C . ASN A 1 80 ? 15.304 13.193 -1.664 1.00 32.41 80 ASN A C 1
ATOM 673 O O . ASN A 1 80 ? 16.260 13.456 -0.932 1.00 32.41 80 ASN A O 1
ATOM 677 N N . TYR A 1 81 ? 15.442 12.635 -2.858 1.00 33.53 81 TYR A N 1
ATOM 678 C CA . TYR A 1 81 ? 16.740 12.526 -3.498 1.00 33.53 81 TYR A CA 1
ATOM 679 C C . TYR A 1 81 ? 17.231 13.945 -3.795 1.00 33.53 81 TYR A C 1
ATOM 681 O O . TYR A 1 81 ? 16.584 14.687 -4.532 1.00 33.53 81 TYR A O 1
ATOM 689 N N . VAL A 1 82 ? 18.333 14.334 -3.157 1.00 28.20 82 VAL A N 1
ATOM 690 C CA . VAL A 1 82 ? 19.022 15.604 -3.399 1.00 28.20 82 VAL A CA 1
ATOM 691 C C . VAL A 1 82 ? 20.021 15.375 -4.533 1.00 28.20 82 VAL A C 1
ATOM 693 O O . VAL A 1 82 ? 20.821 14.443 -4.460 1.00 28.20 82 VAL A O 1
ATOM 696 N N . LEU A 1 83 ? 19.956 16.202 -5.578 1.00 39.62 83 LEU A N 1
ATOM 697 C CA . LEU A 1 83 ? 21.030 16.363 -6.562 1.00 39.62 83 LEU A CA 1
ATOM 698 C C . LEU A 1 83 ? 21.774 17.682 -6.296 1.00 39.62 83 LEU A C 1
ATOM 700 O O . LEU A 1 83 ? 21.264 18.567 -5.609 1.00 39.62 83 LEU A O 1
ATOM 704 N N . ASP A 1 84 ? 22.982 17.765 -6.848 1.00 33.41 84 ASP A N 1
ATOM 705 C CA . ASP A 1 84 ? 24.096 18.673 -6.515 1.00 33.41 84 ASP A CA 1
ATOM 706 C C . ASP A 1 84 ? 23.854 20.190 -6.720 1.00 33.41 84 ASP A C 1
ATOM 708 O O . ASP A 1 84 ? 24.778 20.981 -6.564 1.00 33.41 84 ASP A O 1
ATOM 712 N N . ASP A 1 85 ? 22.635 20.632 -7.058 1.00 30.97 85 ASP A N 1
ATOM 713 C CA . ASP A 1 85 ? 22.315 22.053 -7.305 1.00 30.97 85 ASP A CA 1
ATOM 714 C C . ASP A 1 85 ? 21.250 22.657 -6.370 1.00 30.97 85 ASP A C 1
ATOM 716 O O . ASP A 1 85 ? 20.845 23.809 -6.536 1.00 30.97 85 ASP A O 1
ATOM 720 N N . GLY A 1 86 ? 20.798 21.907 -5.362 1.00 34.09 86 GLY A N 1
ATOM 721 C CA . GLY A 1 86 ? 19.888 22.427 -4.341 1.00 34.09 86 GLY A CA 1
ATOM 722 C C . GLY A 1 86 ? 18.445 22.681 -4.800 1.00 34.09 86 GLY A C 1
ATOM 723 O O . GLY A 1 86 ? 17.669 23.239 -4.021 1.00 34.09 86 GLY A O 1
ATOM 724 N N . GLN A 1 87 ? 18.025 22.253 -5.999 1.00 28.48 87 GLN A N 1
ATOM 725 C CA . GLN A 1 87 ? 16.620 22.360 -6.411 1.00 28.48 87 GLN A CA 1
ATOM 726 C C . GLN A 1 87 ? 15.790 21.120 -6.042 1.00 28.48 87 GLN A C 1
ATOM 728 O O . GLN A 1 87 ? 15.985 20.008 -6.528 1.00 28.48 87 GLN A O 1
ATOM 733 N N . VAL A 1 88 ? 14.780 21.337 -5.192 1.00 32.16 88 VAL A N 1
ATOM 734 C CA . VAL A 1 88 ? 13.751 20.350 -4.836 1.00 32.16 88 VAL A CA 1
ATOM 735 C C . VAL A 1 88 ? 12.685 20.312 -5.938 1.00 32.16 88 VAL A C 1
ATOM 737 O O . VAL A 1 88 ? 11.787 21.154 -5.960 1.00 32.16 88 VAL A O 1
ATOM 740 N N . VAL A 1 89 ? 12.723 19.327 -6.839 1.00 32.41 89 VAL A N 1
ATOM 741 C CA . VAL A 1 89 ? 11.643 19.144 -7.828 1.00 32.41 89 VAL A CA 1
ATOM 742 C C . VAL A 1 89 ? 10.497 18.341 -7.205 1.00 32.41 89 VAL A C 1
ATOM 744 O O . VAL A 1 89 ? 10.549 17.121 -7.064 1.00 32.41 89 VAL A O 1
ATOM 747 N N . LYS A 1 90 ? 9.432 19.049 -6.814 1.00 38.56 90 LYS A N 1
ATOM 748 C CA . LYS A 1 90 ? 8.153 18.467 -6.381 1.00 38.56 90 LYS A CA 1
ATOM 749 C C . LYS A 1 90 ? 7.387 17.952 -7.605 1.00 38.56 90 LYS A C 1
ATOM 751 O O . LYS A 1 90 ? 6.887 18.749 -8.390 1.00 38.56 90 LYS A O 1
ATOM 756 N N . ILE A 1 91 ? 7.211 16.639 -7.730 1.00 44.91 91 ILE A N 1
ATOM 757 C CA . ILE A 1 91 ? 6.168 16.079 -8.599 1.00 44.91 91 ILE A CA 1
ATOM 758 C C . ILE A 1 91 ? 4.843 16.271 -7.853 1.00 44.91 91 ILE A C 1
ATOM 760 O O . ILE A 1 91 ? 4.581 15.554 -6.890 1.00 44.91 91 ILE A O 1
ATOM 764 N N . LYS A 1 92 ? 4.034 17.272 -8.206 1.00 52.09 92 LYS A N 1
ATOM 765 C CA . LYS A 1 92 ? 2.716 17.463 -7.576 1.00 52.09 92 LYS A CA 1
ATOM 766 C C . LYS A 1 92 ? 1.630 17.648 -8.623 1.00 52.09 92 LYS A C 1
ATOM 768 O O . LYS A 1 92 ? 1.109 18.738 -8.815 1.00 52.09 92 LYS A O 1
ATOM 773 N N . GLU A 1 93 ? 1.304 16.550 -9.290 1.00 76.31 93 GLU A N 1
ATOM 774 C CA . GLU A 1 93 ? -0.061 16.345 -9.767 1.00 76.31 93 GLU A CA 1
ATOM 775 C C . GLU A 1 93 ? -0.924 15.966 -8.553 1.00 76.31 93 GLU A C 1
ATOM 777 O O . GLU A 1 93 ? -0.487 15.169 -7.714 1.00 76.31 93 GLU A O 1
ATOM 782 N N . GLY A 1 94 ? -2.096 16.589 -8.410 1.00 78.88 94 GLY A N 1
ATOM 783 C CA . GLY A 1 94 ? -3.056 16.212 -7.375 1.00 78.88 94 GLY A CA 1
ATOM 784 C C . GLY A 1 94 ? -3.572 14.792 -7.609 1.00 78.88 94 GLY A C 1
ATOM 785 O O . GLY A 1 94 ? -3.639 14.333 -8.744 1.00 78.88 94 GLY A O 1
ATOM 786 N N . GLU A 1 95 ? -3.940 14.079 -6.545 1.00 80.44 95 GLU A N 1
ATOM 787 C CA . GLU A 1 95 ? -4.410 12.690 -6.668 1.00 80.44 95 GLU A CA 1
ATOM 788 C C . GLU A 1 95 ? -5.696 12.594 -7.514 1.00 80.44 95 GLU A C 1
ATOM 790 O O . GLU A 1 95 ? -5.799 11.710 -8.360 1.00 80.44 95 GLU A O 1
ATOM 795 N N . ASN A 1 96 ? -6.607 13.564 -7.385 1.00 81.50 96 ASN A N 1
ATOM 796 C CA . ASN A 1 96 ? -7.814 13.660 -8.216 1.00 81.50 96 ASN A CA 1
ATOM 797 C C . ASN A 1 96 ? -7.487 13.918 -9.691 1.00 81.50 96 ASN A C 1
ATOM 799 O O . ASN A 1 96 ? -7.997 13.213 -10.560 1.00 81.50 96 ASN A O 1
ATOM 803 N N . ASP A 1 97 ? -6.601 14.880 -9.971 1.00 85.19 97 ASP A N 1
ATOM 804 C CA . ASP A 1 97 ? -6.175 15.193 -11.340 1.00 85.19 97 ASP A CA 1
ATOM 805 C C . ASP A 1 97 ? -5.521 13.979 -12.000 1.00 85.19 97 ASP A C 1
ATOM 807 O O . ASP A 1 97 ? -5.805 13.672 -13.155 1.00 85.19 97 ASP A O 1
ATOM 811 N N . PHE A 1 98 ? -4.687 13.255 -11.248 1.00 89.81 98 PHE A N 1
ATOM 812 C CA . PHE A 1 98 ? -4.053 12.032 -11.717 1.00 89.81 98 PHE A CA 1
ATOM 813 C C . PHE A 1 98 ? -5.098 11.016 -12.185 1.00 89.81 98 PHE A C 1
ATOM 815 O O . PHE A 1 98 ? -5.037 10.578 -13.331 1.00 89.81 98 PHE A O 1
ATOM 822 N N . PHE A 1 99 ? -6.071 10.659 -11.341 1.00 88.19 99 PHE A N 1
ATOM 823 C CA . PHE A 1 99 ? -7.064 9.643 -11.706 1.00 88.19 99 PHE A CA 1
ATOM 824 C C . PHE A 1 99 ? -7.978 10.085 -12.843 1.00 88.19 99 PHE A C 1
ATOM 826 O O . PHE A 1 99 ? -8.241 9.282 -13.736 1.00 88.19 99 PHE A O 1
ATOM 833 N N . LYS A 1 100 ? -8.382 11.359 -12.861 1.00 89.31 100 LYS A N 1
ATOM 834 C CA . LYS A 1 100 ? -9.147 11.926 -13.973 1.00 89.31 100 LYS A CA 1
ATOM 835 C C . LYS A 1 100 ? -8.387 11.784 -15.294 1.00 89.31 100 LYS A C 1
ATOM 837 O O . LYS A 1 100 ? -8.949 11.313 -16.277 1.00 89.31 100 LYS A O 1
ATOM 842 N N . ASN A 1 101 ? -7.096 12.113 -15.303 1.00 91.44 101 ASN A N 1
ATOM 843 C CA . ASN A 1 101 ? -6.257 11.992 -16.495 1.00 91.44 101 ASN A CA 1
ATOM 844 C C . ASN A 1 101 ? -6.087 10.530 -16.943 1.00 91.44 101 ASN A C 1
ATOM 846 O O . ASN A 1 101 ? -6.114 10.260 -18.139 1.00 91.44 101 ASN A O 1
ATOM 850 N N . ILE A 1 102 ? -5.957 9.579 -16.007 1.00 93.81 102 ILE A N 1
ATOM 851 C CA . ILE A 1 102 ? -5.914 8.144 -16.340 1.00 93.81 102 ILE A CA 1
ATOM 852 C C . ILE A 1 102 ? -7.233 7.672 -16.960 1.00 93.81 102 ILE A C 1
ATOM 854 O O . ILE A 1 102 ? -7.216 6.941 -17.944 1.00 93.81 102 ILE A O 1
ATOM 858 N N . GLN A 1 103 ? -8.375 8.089 -16.412 1.00 92.50 103 GLN A N 1
ATOM 859 C CA . GLN A 1 103 ? -9.686 7.713 -16.948 1.00 92.50 103 GLN A CA 1
ATOM 860 C C . GLN A 1 103 ? -9.920 8.289 -18.348 1.00 92.50 103 GLN A C 1
ATOM 862 O O . GLN A 1 103 ? -10.396 7.568 -19.222 1.00 92.50 103 GLN A O 1
ATOM 867 N N . MET A 1 104 ? -9.541 9.552 -18.576 1.00 91.94 104 MET A N 1
ATOM 868 C CA . MET A 1 104 ? -9.601 10.176 -19.902 1.00 91.94 104 MET A CA 1
ATOM 869 C C . MET A 1 104 ? -8.744 9.409 -20.918 1.00 91.94 104 MET A C 1
ATOM 871 O O . MET A 1 104 ? -9.251 9.020 -21.964 1.00 91.94 104 MET A O 1
ATOM 875 N N . ALA A 1 105 ? -7.496 9.089 -20.564 1.00 92.81 105 ALA A N 1
ATOM 876 C CA . ALA A 1 105 ? -6.607 8.278 -21.395 1.00 92.81 105 ALA A CA 1
ATOM 877 C C . ALA A 1 105 ? -7.179 6.883 -21.717 1.00 92.81 105 ALA A C 1
ATOM 879 O O . ALA A 1 105 ? -7.099 6.411 -22.849 1.00 92.81 105 ALA A O 1
ATOM 880 N N . SER A 1 106 ? -7.790 6.212 -20.736 1.00 93.69 106 SER A N 1
ATOM 881 C CA . SER A 1 106 ? -8.456 4.924 -20.967 1.00 93.69 106 SER A CA 1
ATOM 882 C C . SER A 1 106 ? -9.639 5.036 -21.933 1.00 93.69 106 SER A C 1
ATOM 884 O O . SER A 1 106 ? -9.848 4.123 -22.731 1.00 93.69 106 SER A O 1
ATOM 886 N N . HIS A 1 107 ? -10.411 6.127 -21.869 1.00 92.06 107 HIS A N 1
ATOM 887 C CA . HIS A 1 107 ? -11.520 6.373 -22.794 1.00 92.06 107 HIS A CA 1
ATOM 888 C C . HIS A 1 107 ? -11.007 6.601 -24.219 1.00 92.06 107 HIS A C 1
ATOM 890 O O . HIS A 1 107 ? -11.472 5.939 -25.143 1.00 92.06 107 HIS A O 1
ATOM 896 N N . GLU A 1 108 ? -9.995 7.458 -24.380 1.00 91.81 108 GLU A N 1
ATOM 897 C CA . GLU A 1 108 ? -9.331 7.721 -25.664 1.00 91.81 108 GLU A CA 1
ATOM 898 C C . GLU A 1 108 ? -8.814 6.421 -26.302 1.00 91.81 108 GLU A C 1
ATOM 900 O O . GLU A 1 108 ? -9.112 6.130 -27.459 1.00 91.81 108 GLU A O 1
ATOM 905 N N . LEU A 1 109 ? -8.133 5.567 -25.528 1.00 91.25 109 LEU A N 1
ATOM 906 C CA . LEU A 1 109 ? -7.650 4.266 -26.005 1.00 91.25 109 LEU A CA 1
ATOM 907 C C . LEU A 1 109 ? -8.757 3.315 -26.457 1.00 91.25 109 LEU A C 1
ATOM 909 O O . LEU A 1 109 ? -8.571 2.536 -27.398 1.00 91.25 109 LEU A O 1
ATOM 913 N N . ASN A 1 110 ? -9.890 3.334 -25.761 1.00 90.25 110 ASN A N 1
ATOM 914 C CA . ASN A 1 110 ? -11.032 2.495 -26.090 1.00 90.25 110 ASN A CA 1
ATOM 915 C C . ASN A 1 110 ? -11.728 2.989 -27.371 1.00 90.25 110 ASN A C 1
ATOM 917 O O . ASN A 1 110 ? -12.065 2.184 -28.242 1.00 90.25 110 ASN A O 1
ATOM 921 N N . ASP A 1 111 ? -11.860 4.305 -27.539 1.00 89.12 111 ASP A N 1
ATOM 922 C CA . ASP A 1 111 ? -12.369 4.925 -28.766 1.00 89.12 111 ASP A CA 1
ATOM 923 C C . ASP A 1 111 ? -11.450 4.634 -29.963 1.00 89.12 111 ASP A C 1
ATOM 925 O O . ASP A 1 111 ? -11.910 4.265 -31.044 1.00 89.12 111 ASP A O 1
ATOM 929 N N . GLU A 1 112 ? -10.132 4.719 -29.787 1.00 87.31 112 GLU A N 1
ATOM 930 C CA . GLU A 1 112 ? -9.165 4.356 -30.829 1.00 87.31 112 GLU A CA 1
ATOM 931 C C . GLU A 1 112 ? -9.280 2.879 -31.235 1.00 87.31 112 GLU A C 1
ATOM 933 O O . GLU A 1 112 ? -9.211 2.548 -32.422 1.00 87.31 112 GLU A O 1
ATOM 938 N N . ALA A 1 113 ? -9.466 1.980 -30.263 1.00 85.69 113 ALA A N 1
ATOM 939 C CA . ALA A 1 113 ? -9.590 0.543 -30.504 1.00 85.69 113 ALA A CA 1
ATOM 940 C C . ALA A 1 113 ? -10.906 0.150 -31.192 1.00 85.69 113 ALA A C 1
ATOM 942 O O . ALA A 1 113 ? -10.925 -0.809 -31.960 1.00 85.69 113 ALA A O 1
ATOM 943 N N . THR A 1 114 ? -11.996 0.880 -30.944 1.00 83.62 114 THR A N 1
ATOM 944 C CA . THR A 1 114 ? -13.277 0.660 -31.639 1.00 83.62 114 THR A CA 1
ATOM 945 C C . THR A 1 114 ? -13.252 1.182 -33.076 1.00 83.62 114 THR A C 1
ATOM 947 O O . THR A 1 114 ? -13.857 0.569 -33.955 1.00 83.62 114 THR A O 1
ATOM 950 N N . ASN A 1 115 ? -12.509 2.263 -33.335 1.00 80.56 115 ASN A N 1
ATOM 951 C CA . ASN A 1 115 ? -12.410 2.891 -34.655 1.00 80.56 115 ASN A CA 1
ATOM 952 C C . ASN A 1 115 ? -11.320 2.290 -35.566 1.00 80.56 115 ASN A C 1
ATOM 954 O O . ASN A 1 115 ? -11.402 2.431 -36.785 1.00 80.56 115 ASN A O 1
ATOM 958 N N . SER A 1 116 ? -10.307 1.615 -35.011 1.00 74.06 116 SER A N 1
ATOM 959 C CA . SER A 1 116 ? -9.178 1.044 -35.765 1.00 74.06 116 SER A CA 1
ATOM 960 C C . SER A 1 116 ? -9.087 -0.474 -35.593 1.00 74.06 116 SER A C 1
ATOM 962 O O . SER A 1 116 ? -8.933 -0.975 -34.482 1.00 74.06 116 SER A O 1
ATOM 964 N N . SER A 1 117 ? -9.126 -1.240 -36.687 1.00 60.81 117 SER A N 1
ATOM 965 C CA . SER A 1 117 ? -9.101 -2.708 -36.625 1.00 60.81 117 SER A CA 1
ATOM 966 C C . SER A 1 117 ? -7.705 -3.298 -36.344 1.00 60.81 117 SER A C 1
ATOM 968 O O . SER A 1 117 ? -6.747 -3.010 -37.059 1.00 60.81 117 SER A O 1
ATOM 970 N N . ASN A 1 118 ? -7.673 -4.226 -35.371 1.00 62.16 118 ASN A N 1
ATOM 971 C CA . ASN A 1 118 ? -6.893 -5.483 -35.278 1.00 62.16 118 ASN A CA 1
ATOM 972 C C . ASN A 1 118 ? -5.815 -5.670 -34.196 1.00 62.16 118 ASN A C 1
ATOM 974 O O . ASN A 1 118 ? -5.340 -6.798 -34.068 1.00 62.16 118 ASN A O 1
ATOM 978 N N . VAL A 1 119 ? -5.475 -4.691 -33.350 1.00 70.94 119 VAL A N 1
ATOM 979 C CA . VAL A 1 119 ? -4.660 -4.996 -32.149 1.00 70.94 119 VAL A CA 1
ATOM 980 C C . VAL A 1 119 ? -5.557 -4.999 -30.912 1.00 70.94 119 VAL A C 1
ATOM 982 O O . VAL A 1 119 ? -6.042 -3.930 -30.537 1.00 70.94 119 VAL A O 1
ATOM 985 N N . PRO A 1 120 ? -5.806 -6.165 -30.284 1.00 85.38 120 PRO A N 1
ATOM 986 C CA . PRO A 1 120 ? -6.643 -6.235 -29.096 1.00 85.38 120 PRO A CA 1
ATOM 987 C C . PRO A 1 120 ? -5.977 -5.498 -27.931 1.00 85.38 120 PRO A C 1
ATOM 989 O O . PRO A 1 120 ? -4.776 -5.648 -27.692 1.00 85.38 120 PRO A O 1
ATOM 992 N N . LEU A 1 121 ? -6.774 -4.717 -27.200 1.00 91.25 121 LEU A N 1
ATOM 993 C CA . LEU A 1 121 ? -6.340 -4.115 -25.944 1.00 91.25 121 LEU A CA 1
ATOM 994 C C . LEU A 1 121 ? -6.089 -5.216 -24.910 1.00 91.25 121 LEU A C 1
ATOM 996 O O . LEU A 1 121 ? -6.898 -6.131 -24.746 1.00 91.25 121 LEU A O 1
ATOM 1000 N N . LYS A 1 122 ? -4.974 -5.101 -24.195 1.00 94.19 122 LYS A N 1
ATOM 1001 C CA . LYS A 1 122 ? -4.622 -5.977 -23.076 1.00 94.19 122 LYS A CA 1
ATOM 1002 C C . LYS A 1 122 ? -5.299 -5.493 -21.799 1.00 94.19 122 LYS A C 1
ATOM 1004 O O . LYS A 1 122 ? -5.429 -4.289 -21.573 1.00 94.19 122 LYS A O 1
ATOM 1009 N N . SER A 1 123 ? -5.683 -6.428 -20.936 1.00 94.12 123 SER A N 1
ATOM 1010 C CA . SER A 1 123 ? -6.027 -6.124 -19.548 1.00 94.12 123 SER A CA 1
ATOM 1011 C C . SER A 1 123 ? -4.753 -5.861 -18.745 1.00 94.12 123 SER A C 1
ATOM 1013 O O . SER A 1 123 ? -3.690 -6.413 -19.036 1.00 94.12 123 SER A O 1
ATOM 1015 N N . ILE A 1 124 ? -4.864 -5.104 -17.650 1.00 94.56 124 ILE A N 1
ATOM 1016 C CA . ILE A 1 124 ? -3.773 -4.966 -16.675 1.00 94.56 124 ILE A CA 1
ATOM 1017 C C . ILE A 1 124 ? -3.291 -6.310 -16.096 1.00 94.56 124 ILE A C 1
ATOM 1019 O O . ILE A 1 124 ? -2.205 -6.373 -15.526 1.00 94.56 124 ILE A O 1
ATOM 1023 N N . ASN A 1 125 ? -4.098 -7.375 -16.194 1.00 93.69 125 ASN A N 1
ATOM 1024 C CA . ASN A 1 125 ? -3.744 -8.712 -15.716 1.00 93.69 125 ASN A CA 1
ATOM 1025 C C . A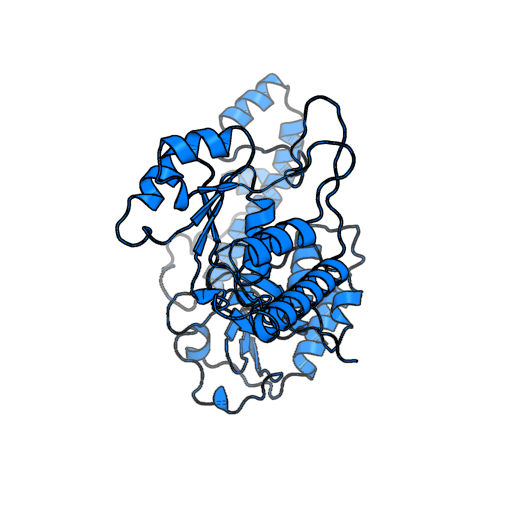SN A 1 125 ? -2.861 -9.487 -16.706 1.00 93.69 125 ASN A C 1
ATOM 1027 O O . ASN A 1 125 ? -2.206 -10.442 -16.294 1.00 93.69 125 ASN A O 1
ATOM 1031 N N . ASP A 1 126 ? -2.804 -9.055 -17.968 1.00 94.19 126 ASP A N 1
ATOM 1032 C CA . ASP A 1 126 ? -2.011 -9.694 -19.026 1.00 94.19 126 ASP A CA 1
ATOM 1033 C C . ASP A 1 126 ? -0.558 -9.196 -19.045 1.00 94.19 126 ASP A C 1
ATOM 1035 O O . ASP A 1 126 ? 0.261 -9.650 -19.844 1.00 94.19 126 ASP A O 1
ATOM 1039 N N . VAL A 1 127 ? -0.231 -8.227 -18.186 1.00 94.88 127 VAL A N 1
ATOM 1040 C CA . VAL A 1 127 ? 1.074 -7.569 -18.142 1.00 94.88 127 VAL A CA 1
ATOM 1041 C C . VAL A 1 127 ? 1.595 -7.481 -16.716 1.00 94.88 127 VAL A C 1
ATOM 1043 O O . VAL A 1 127 ? 0.867 -7.211 -15.759 1.00 94.88 127 VAL A O 1
ATOM 1046 N N . ARG A 1 128 ? 2.902 -7.693 -16.566 1.00 96.94 128 ARG A N 1
ATOM 1047 C CA . ARG A 1 128 ? 3.602 -7.562 -15.288 1.00 96.94 128 ARG A CA 1
ATOM 1048 C C . ARG A 1 128 ? 4.880 -6.769 -15.493 1.00 96.94 128 ARG A C 1
ATOM 1050 O O . ARG A 1 128 ? 5.584 -6.963 -16.480 1.00 96.94 128 ARG A O 1
ATOM 1057 N N . PHE A 1 129 ? 5.188 -5.888 -14.552 1.00 98.12 129 PHE A N 1
ATOM 1058 C CA . PHE A 1 129 ? 6.306 -4.961 -14.652 1.00 98.12 129 PHE A CA 1
ATOM 1059 C C . PHE A 1 129 ? 7.364 -5.213 -13.589 1.00 98.12 129 PHE A C 1
ATOM 1061 O O . PHE A 1 129 ? 7.070 -5.579 -12.449 1.00 98.12 129 PHE A O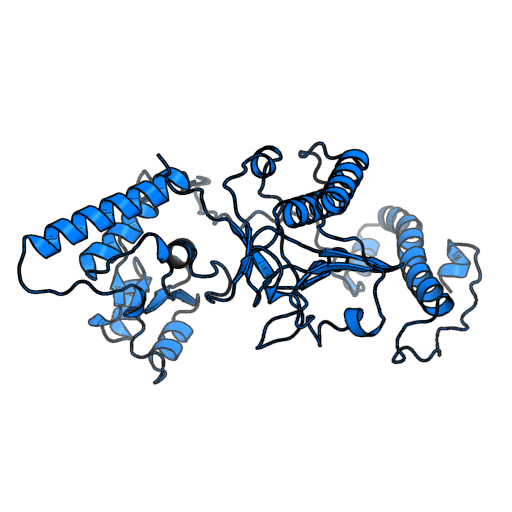 1
ATOM 1068 N N . VAL A 1 130 ? 8.615 -4.965 -13.944 1.00 97.50 130 VAL A N 1
ATOM 1069 C CA . VAL A 1 130 ? 9.703 -4.768 -12.989 1.00 97.50 130 VAL A CA 1
ATOM 1070 C C . VAL A 1 130 ? 10.354 -3.427 -13.287 1.00 97.50 130 VAL A C 1
ATOM 1072 O O . VAL A 1 130 ? 10.622 -3.110 -14.438 1.00 97.50 130 VAL A O 1
ATOM 1075 N N . VAL A 1 131 ? 10.562 -2.616 -12.257 1.00 94.75 131 VAL A N 1
ATOM 1076 C CA . VAL A 1 131 ? 11.170 -1.287 -12.373 1.00 94.75 131 VAL A CA 1
ATOM 1077 C C . VAL A 1 131 ? 12.495 -1.254 -11.625 1.00 94.75 131 VAL A C 1
ATOM 1079 O O . VAL A 1 131 ? 12.636 -1.879 -10.565 1.00 94.75 131 VAL A O 1
ATOM 1082 N N . ASP A 1 132 ? 13.440 -0.485 -12.160 1.00 91.12 132 ASP A N 1
ATOM 1083 C CA . ASP A 1 132 ? 14.690 -0.156 -11.481 1.00 91.12 132 ASP A CA 1
ATOM 1084 C C . ASP A 1 132 ? 14.504 0.934 -10.408 1.00 91.12 132 ASP A C 1
ATOM 1086 O O . ASP A 1 132 ? 13.419 1.498 -10.234 1.00 91.12 132 ASP A O 1
ATOM 1090 N N . SER A 1 133 ? 15.575 1.253 -9.674 1.00 87.81 133 SER A N 1
ATOM 1091 C CA . SER A 1 133 ? 15.536 2.245 -8.591 1.00 87.81 133 SER A CA 1
ATOM 1092 C C . SER A 1 133 ? 15.121 3.648 -9.042 1.00 87.81 133 SER A C 1
ATOM 1094 O O . SER A 1 133 ? 14.530 4.379 -8.249 1.00 87.81 133 SER A O 1
ATOM 1096 N N . MET A 1 134 ? 15.411 4.033 -10.290 1.00 87.88 134 MET A N 1
ATOM 1097 C CA . MET A 1 134 ? 15.055 5.356 -10.818 1.00 87.88 134 MET A CA 1
ATOM 1098 C C . MET A 1 134 ? 13.546 5.484 -11.027 1.00 87.88 134 MET A C 1
ATOM 1100 O O . MET A 1 134 ? 12.991 6.577 -10.938 1.00 87.88 134 MET A O 1
ATOM 1104 N N . LEU A 1 135 ? 12.877 4.357 -11.264 1.00 91.50 135 LEU A N 1
ATOM 1105 C CA . LEU A 1 135 ? 11.450 4.278 -11.528 1.00 91.50 135 LEU A CA 1
ATOM 1106 C C . LEU A 1 135 ? 10.625 3.778 -10.339 1.00 91.50 135 LEU A C 1
ATOM 1108 O O . LEU A 1 135 ? 9.440 3.510 -10.504 1.00 91.50 135 LEU A O 1
ATOM 1112 N N . PHE A 1 136 ? 11.167 3.699 -9.120 1.00 91.69 136 PHE A N 1
ATOM 1113 C CA . PHE A 1 136 ? 10.387 3.266 -7.948 1.00 91.69 136 PHE A CA 1
ATOM 1114 C C . PHE A 1 136 ? 9.166 4.142 -7.667 1.00 91.69 136 PHE A C 1
ATOM 1116 O O . PHE A 1 136 ? 8.113 3.620 -7.295 1.00 91.69 136 PHE A O 1
ATOM 1123 N N . GLY A 1 137 ? 9.286 5.459 -7.866 1.00 90.12 137 GLY A N 1
ATOM 1124 C CA . GLY A 1 137 ? 8.154 6.380 -7.761 1.00 90.12 137 GLY A CA 1
ATOM 1125 C C . GLY A 1 137 ? 7.039 6.003 -8.737 1.00 90.12 137 GLY A C 1
ATOM 1126 O O . GLY A 1 137 ? 5.902 5.792 -8.316 1.00 90.12 137 GLY A O 1
ATOM 1127 N N . LEU A 1 138 ? 7.390 5.814 -10.014 1.00 92.62 138 LEU A N 1
ATOM 1128 C CA . LEU A 1 138 ? 6.459 5.351 -11.043 1.00 92.62 138 LEU A CA 1
ATOM 1129 C C . LEU A 1 138 ? 5.917 3.953 -10.731 1.00 92.62 138 LEU A C 1
ATOM 1131 O O . LEU A 1 138 ? 4.726 3.728 -10.863 1.00 92.62 138 LEU A O 1
ATOM 1135 N N . GLY A 1 139 ? 6.738 3.029 -10.235 1.00 95.69 139 GLY A N 1
ATOM 1136 C CA . GLY A 1 139 ? 6.296 1.689 -9.858 1.00 95.69 139 GLY A CA 1
ATOM 1137 C C . GLY A 1 139 ? 5.246 1.697 -8.747 1.00 95.69 139 GLY A C 1
ATOM 1138 O O . GLY A 1 139 ? 4.293 0.924 -8.792 1.00 95.69 139 GLY A O 1
ATOM 1139 N N . LYS A 1 140 ? 5.353 2.610 -7.772 1.00 93.44 140 LYS A N 1
ATOM 1140 C CA . LYS A 1 140 ? 4.289 2.815 -6.775 1.00 93.44 140 LYS A CA 1
ATOM 1141 C C . LYS A 1 140 ? 3.021 3.392 -7.402 1.00 93.44 140 LYS A C 1
ATOM 1143 O O . LYS A 1 140 ? 1.934 2.994 -6.996 1.00 93.44 140 LYS A O 1
ATOM 1148 N N . VAL A 1 141 ? 3.149 4.292 -8.377 1.00 94.06 141 VAL A N 1
ATOM 1149 C CA . VAL A 1 141 ? 2.013 4.840 -9.137 1.00 94.06 141 VAL A CA 1
ATOM 1150 C C . VAL A 1 141 ? 1.335 3.748 -9.974 1.00 94.06 141 VAL A C 1
ATOM 1152 O O . VAL A 1 141 ? 0.126 3.591 -9.880 1.00 94.06 141 VAL A O 1
ATOM 1155 N N . LEU A 1 142 ? 2.092 2.909 -10.682 1.00 96.56 142 LEU A N 1
ATOM 1156 C CA . LEU A 1 142 ? 1.566 1.766 -11.436 1.00 96.56 142 LEU A CA 1
ATOM 1157 C C . LEU A 1 142 ? 0.808 0.788 -10.529 1.00 96.56 142 LEU A C 1
ATOM 1159 O O . LEU A 1 142 ? -0.268 0.318 -10.887 1.00 96.56 142 LEU A O 1
ATOM 1163 N N . ARG A 1 143 ? 1.298 0.546 -9.306 1.00 95.44 143 ARG A N 1
ATOM 1164 C CA . ARG A 1 143 ? 0.550 -0.237 -8.309 1.00 95.44 143 ARG A CA 1
ATOM 1165 C C . ARG A 1 143 ? -0.766 0.421 -7.894 1.00 95.44 143 ARG A C 1
ATOM 1167 O O . ARG A 1 143 ? -1.727 -0.307 -7.669 1.00 95.44 143 ARG A O 1
ATOM 1174 N N . LYS A 1 144 ? -0.840 1.759 -7.804 1.00 92.06 144 LYS A N 1
ATOM 1175 C CA . LYS A 1 144 ? -2.122 2.467 -7.591 1.00 92.06 144 LYS A CA 1
ATOM 1176 C C . LYS A 1 144 ? -3.088 2.232 -8.749 1.00 92.06 144 LYS A C 1
ATOM 1178 O O . LYS A 1 144 ? -4.284 2.161 -8.515 1.00 92.06 144 LYS A O 1
ATOM 1183 N N . CYS A 1 145 ? -2.576 2.070 -9.964 1.00 94.62 145 CYS A N 1
ATOM 1184 C CA . CYS A 1 145 ? -3.356 1.706 -11.146 1.00 94.62 145 CYS A CA 1
ATOM 1185 C C . CYS A 1 145 ? -3.648 0.194 -11.265 1.00 94.62 145 CYS A C 1
ATOM 1187 O O . CYS A 1 145 ? -4.171 -0.241 -12.282 1.00 94.62 145 CYS A O 1
ATOM 1189 N N . GLY A 1 146 ? -3.280 -0.622 -10.268 1.00 94.44 146 GLY A N 1
ATOM 1190 C CA . GLY A 1 146 ? -3.594 -2.056 -10.220 1.00 94.44 146 GLY A CA 1
ATOM 1191 C C . GLY A 1 146 ? -2.548 -2.999 -10.829 1.00 94.44 146 GLY A C 1
ATOM 1192 O O . GLY A 1 146 ? -2.612 -4.216 -10.591 1.00 94.44 146 GLY A O 1
ATOM 1193 N N . PHE A 1 147 ? -1.546 -2.468 -11.537 1.00 97.19 147 PHE A N 1
ATOM 1194 C CA . PHE A 1 147 ? -0.508 -3.259 -12.207 1.00 97.19 147 PHE A CA 1
ATOM 1195 C C . PHE A 1 147 ? 0.332 -4.088 -11.233 1.00 97.19 147 PHE A C 1
ATOM 1197 O O . PHE A 1 147 ? 0.771 -3.591 -10.193 1.00 97.19 147 PHE A O 1
ATOM 1204 N N . ASP A 1 148 ? 0.644 -5.339 -11.593 1.00 97.25 148 ASP A N 1
ATOM 1205 C CA . ASP A 1 148 ? 1.678 -6.107 -10.889 1.00 97.25 148 ASP A CA 1
ATOM 1206 C C . ASP A 1 148 ? 3.042 -5.493 -11.197 1.00 97.25 148 ASP A C 1
ATOM 1208 O O . ASP A 1 148 ? 3.549 -5.631 -12.303 1.00 97.25 148 ASP A O 1
ATOM 1212 N N . THR A 1 149 ? 3.628 -4.773 -10.240 1.00 97.69 149 THR A N 1
ATOM 1213 C CA . THR A 1 149 ? 4.912 -4.094 -10.450 1.00 97.69 149 THR A CA 1
ATOM 1214 C C . THR A 1 149 ? 5.908 -4.439 -9.352 1.00 97.69 149 THR A C 1
ATOM 1216 O O . THR A 1 149 ? 5.694 -4.159 -8.168 1.00 97.69 149 THR A O 1
ATOM 1219 N N . ARG A 1 150 ? 7.041 -5.034 -9.720 1.00 97.06 150 ARG A N 1
ATOM 1220 C CA . ARG A 1 150 ? 8.150 -5.368 -8.818 1.00 97.06 150 ARG A CA 1
ATOM 1221 C C . ARG A 1 150 ? 9.158 -4.229 -8.782 1.00 97.06 150 ARG A C 1
ATOM 1223 O O . ARG A 1 150 ? 9.553 -3.717 -9.818 1.00 97.06 150 ARG A O 1
ATOM 1230 N N . LEU A 1 151 ? 9.562 -3.834 -7.578 1.00 95.69 151 LEU A N 1
ATOM 1231 C CA . LEU A 1 151 ? 10.566 -2.791 -7.369 1.00 95.69 151 LEU A CA 1
ATOM 1232 C C . LEU A 1 151 ? 11.891 -3.487 -7.047 1.00 95.69 151 LEU A C 1
ATOM 1234 O O . LEU A 1 151 ? 12.034 -4.032 -5.952 1.00 95.69 151 LEU A O 1
ATOM 1238 N N . ILE A 1 152 ? 12.832 -3.516 -7.990 1.00 93.38 152 ILE A N 1
ATOM 1239 C CA . ILE A 1 152 ? 14.144 -4.146 -7.798 1.00 93.38 152 ILE A CA 1
ATOM 1240 C C . ILE A 1 152 ? 15.216 -3.117 -8.146 1.00 93.38 152 ILE A C 1
ATOM 1242 O O . ILE A 1 152 ? 15.356 -2.719 -9.289 1.00 93.38 152 ILE A O 1
ATOM 1246 N N . GLY A 1 153 ? 15.969 -2.654 -7.148 1.00 84.88 153 GLY A N 1
ATOM 1247 C CA . GLY A 1 153 ? 16.892 -1.527 -7.346 1.00 84.88 153 GLY A CA 1
ATOM 1248 C C . GLY A 1 153 ? 18.217 -1.922 -7.995 1.00 84.88 153 GLY A C 1
ATOM 1249 O O . GLY A 1 153 ? 18.864 -1.107 -8.643 1.00 84.88 153 GLY A O 1
ATOM 1250 N N . ASP A 1 154 ? 18.621 -3.178 -7.820 1.00 89.25 154 ASP A N 1
ATOM 1251 C CA . ASP A 1 154 ? 19.875 -3.707 -8.344 1.00 89.25 154 ASP A CA 1
ATOM 1252 C C . ASP A 1 154 ? 19.649 -4.328 -9.725 1.00 89.25 154 ASP A C 1
ATOM 1254 O O . ASP A 1 154 ? 18.886 -5.284 -9.868 1.00 89.25 154 ASP A O 1
ATOM 1258 N N . ARG A 1 155 ? 20.351 -3.813 -10.739 1.00 90.38 155 ARG A N 1
ATOM 1259 C CA . ARG A 1 155 ? 20.237 -4.287 -12.124 1.00 90.38 155 ARG A CA 1
ATOM 1260 C C . ARG A 1 155 ? 20.622 -5.754 -12.281 1.00 90.38 155 ARG A C 1
ATOM 1262 O O . ARG A 1 155 ? 19.976 -6.446 -13.057 1.00 90.38 155 ARG A O 1
ATOM 1269 N N . LYS A 1 156 ? 21.622 -6.249 -11.540 1.00 92.81 156 LYS A N 1
ATOM 1270 C CA . LYS A 1 156 ? 21.988 -7.675 -11.594 1.00 92.81 156 LYS A CA 1
ATOM 1271 C C . LYS A 1 156 ? 20.825 -8.535 -11.114 1.00 92.81 156 LYS A C 1
ATOM 1273 O O . LYS A 1 156 ? 20.456 -9.490 -11.784 1.00 92.81 156 LYS A O 1
ATOM 1278 N N . LYS A 1 157 ? 20.169 -8.114 -10.029 1.00 95.31 157 LYS A N 1
ATOM 1279 C CA . LYS A 1 157 ? 18.974 -8.790 -9.510 1.00 95.31 157 LYS A CA 1
ATOM 1280 C C . LYS A 1 157 ? 17.780 -8.690 -10.455 1.00 95.31 157 LYS A C 1
ATOM 1282 O O . LYS A 1 157 ? 16.997 -9.627 -10.495 1.00 95.31 157 LYS A O 1
ATOM 1287 N N . ILE A 1 158 ? 17.623 -7.595 -11.209 1.00 94.38 158 ILE A N 1
ATOM 1288 C CA . ILE A 1 158 ? 16.602 -7.510 -12.273 1.00 94.38 158 ILE A CA 1
ATOM 1289 C C . ILE A 1 158 ? 16.871 -8.584 -13.327 1.00 94.38 158 ILE A C 1
ATOM 1291 O O . ILE A 1 158 ? 15.959 -9.321 -13.689 1.00 94.38 158 ILE A O 1
ATOM 1295 N N . VAL A 1 159 ? 18.120 -8.697 -13.790 1.00 94.88 159 VAL A N 1
ATOM 1296 C CA . VAL A 1 159 ? 18.504 -9.690 -14.800 1.00 94.88 159 VAL A CA 1
ATOM 1297 C C . VAL A 1 159 ? 18.253 -11.108 -14.289 1.00 94.88 159 VAL A C 1
ATOM 1299 O O . VAL A 1 159 ? 17.540 -11.866 -14.942 1.00 94.88 159 VAL A O 1
ATOM 1302 N N . GLU A 1 160 ? 18.750 -11.437 -13.094 1.00 95.62 160 GLU A N 1
ATOM 1303 C CA . GLU A 1 160 ? 18.516 -12.730 -12.438 1.00 95.62 160 GLU A CA 1
ATOM 1304 C C . GLU A 1 160 ? 17.016 -13.019 -12.289 1.00 95.62 160 GLU A C 1
ATOM 1306 O O . GLU A 1 160 ? 16.550 -14.100 -12.643 1.00 95.62 160 GLU A O 1
ATOM 1311 N N . PHE A 1 161 ? 16.235 -12.037 -11.825 1.00 95.25 161 PHE A N 1
ATOM 1312 C CA . PHE A 1 161 ? 14.788 -12.156 -11.669 1.00 95.25 161 PHE A CA 1
ATOM 1313 C C . PHE A 1 161 ? 14.094 -12.467 -12.999 1.00 95.25 161 PHE A C 1
ATOM 1315 O O . PHE A 1 161 ? 13.267 -13.374 -13.040 1.00 95.25 161 PHE A O 1
ATOM 1322 N N . CYS A 1 162 ? 14.437 -11.761 -14.080 1.00 94.44 162 CYS A N 1
ATOM 1323 C CA . CYS A 1 162 ? 13.833 -11.927 -15.406 1.00 94.44 162 CYS A CA 1
ATOM 1324 C C . CYS A 1 162 ? 14.246 -13.217 -16.130 1.00 94.44 162 CYS A C 1
ATOM 1326 O O . CYS A 1 162 ? 13.561 -13.616 -17.078 1.00 94.44 162 CYS A O 1
ATOM 1328 N N . GLN A 1 163 ? 15.351 -13.844 -15.718 1.00 92.88 163 GLN A N 1
ATOM 1329 C CA . GLN A 1 163 ? 15.823 -15.130 -16.242 1.00 92.88 163 GLN A CA 1
ATOM 1330 C C . GLN A 1 163 ? 15.128 -16.332 -15.582 1.00 92.88 163 GLN A C 1
ATOM 1332 O O . GLN A 1 163 ? 15.117 -17.420 -16.161 1.00 92.88 163 GLN A O 1
ATOM 1337 N N . MET A 1 164 ? 14.509 -16.151 -14.410 1.00 94.25 164 MET A N 1
ATOM 1338 C CA . MET A 1 164 ? 13.718 -17.201 -13.760 1.00 94.25 164 MET A CA 1
ATOM 1339 C C . MET A 1 164 ? 12.510 -17.592 -14.618 1.00 94.25 164 MET A C 1
ATOM 1341 O O . MET A 1 164 ? 11.823 -16.737 -15.177 1.00 94.25 164 MET A O 1
ATOM 1345 N N . GLU A 1 165 ? 12.205 -18.890 -14.668 1.00 90.56 165 GLU A N 1
ATOM 1346 C CA . GLU A 1 165 ? 11.170 -19.449 -15.545 1.00 90.56 165 GLU A CA 1
ATOM 1347 C C . GLU A 1 165 ? 9.781 -18.829 -15.326 1.00 90.56 165 GLU A C 1
ATOM 1349 O O . GLU A 1 165 ? 9.114 -18.462 -16.290 1.00 90.56 165 GLU A O 1
ATOM 1354 N N . ASN A 1 166 ? 9.410 -18.582 -14.066 1.00 92.56 166 ASN A N 1
ATOM 1355 C CA . ASN A 1 166 ? 8.122 -17.988 -13.681 1.00 92.56 166 ASN A CA 1
ATOM 1356 C C . ASN A 1 166 ? 8.010 -16.467 -13.922 1.00 92.56 166 ASN A C 1
ATOM 1358 O O . ASN A 1 166 ? 6.956 -15.883 -13.651 1.00 92.56 166 ASN A O 1
ATOM 1362 N N . ASN A 1 167 ? 9.087 -15.823 -14.388 1.00 93.56 167 ASN A N 1
ATOM 1363 C CA . ASN A 1 167 ? 9.183 -14.369 -14.552 1.00 93.56 167 ASN A CA 1
ATOM 1364 C C . ASN A 1 167 ? 9.535 -13.948 -15.993 1.00 93.56 167 ASN A C 1
ATOM 1366 O O . ASN A 1 167 ? 9.929 -12.801 -16.236 1.00 93.56 167 ASN A O 1
ATOM 1370 N N . LYS A 1 168 ? 9.443 -14.868 -16.961 1.00 87.25 168 LYS A N 1
ATOM 1371 C CA . LYS A 1 168 ? 9.794 -14.619 -18.372 1.00 87.25 168 LYS A CA 1
ATOM 1372 C C . LYS A 1 168 ? 8.868 -13.620 -19.079 1.00 87.25 168 LYS A C 1
ATOM 1374 O O . LYS A 1 168 ? 9.255 -13.036 -20.081 1.00 87.25 168 LYS A O 1
ATOM 1379 N N . ASP A 1 169 ? 7.685 -13.394 -18.541 1.00 90.75 169 ASP A N 1
ATOM 1380 C CA . ASP A 1 169 ? 6.643 -12.485 -19.024 1.00 90.75 169 ASP A CA 1
ATOM 1381 C C . ASP A 1 169 ? 6.707 -11.080 -18.395 1.00 90.75 169 ASP A C 1
ATOM 1383 O O . ASP A 1 169 ? 5.976 -10.185 -18.810 1.00 90.75 169 ASP A O 1
ATOM 1387 N N . PHE A 1 170 ? 7.589 -10.849 -17.413 1.00 96.00 170 PHE A N 1
ATOM 1388 C CA . PHE A 1 170 ? 7.795 -9.503 -16.878 1.00 96.00 170 PHE A CA 1
ATOM 1389 C C . PHE A 1 170 ? 8.457 -8.594 -17.918 1.00 96.00 170 PHE A C 1
ATOM 1391 O O . PHE A 1 170 ? 9.510 -8.941 -18.468 1.00 96.00 170 PHE A O 1
ATOM 1398 N N . ILE A 1 171 ? 7.875 -7.411 -18.105 1.00 97.12 171 ILE A N 1
ATOM 1399 C CA . ILE A 1 171 ? 8.429 -6.301 -18.879 1.00 97.12 171 ILE A CA 1
ATOM 1400 C C . ILE A 1 171 ? 9.236 -5.410 -17.928 1.00 97.12 171 ILE A C 1
ATOM 1402 O O . ILE A 1 171 ? 8.752 -4.981 -16.877 1.00 97.12 171 ILE A O 1
ATOM 1406 N N . VAL A 1 172 ? 10.485 -5.136 -18.285 1.00 97.62 172 VAL A N 1
ATOM 1407 C CA . VAL A 1 172 ? 11.388 -4.275 -17.525 1.00 97.62 172 VAL A CA 1
ATOM 1408 C C . VAL A 1 172 ? 11.156 -2.832 -17.936 1.00 97.62 172 VAL A C 1
ATOM 1410 O O . VAL A 1 172 ? 11.424 -2.463 -19.071 1.00 97.62 172 VAL A O 1
ATOM 1413 N N . LEU A 1 173 ? 10.699 -1.998 -17.013 1.00 97.19 173 LEU A N 1
ATOM 1414 C CA . LEU A 1 173 ? 10.609 -0.560 -17.221 1.00 97.19 173 LEU A CA 1
ATOM 1415 C C . LEU A 1 173 ? 11.901 0.082 -16.713 1.00 97.19 173 LEU A C 1
ATOM 1417 O O . LEU A 1 173 ? 12.298 -0.123 -15.562 1.00 97.19 173 LEU A O 1
ATOM 1421 N N . SER A 1 174 ? 12.555 0.872 -17.561 1.00 95.31 174 SER A N 1
ATOM 1422 C CA . SER A 1 174 ? 13.789 1.580 -17.210 1.00 95.31 174 SER A CA 1
ATOM 1423 C C . SER A 1 174 ? 13.917 2.886 -17.994 1.00 95.31 174 SER A C 1
ATOM 1425 O O . SER A 1 174 ? 13.223 3.103 -18.985 1.00 95.31 174 SER A O 1
ATOM 1427 N N . THR A 1 175 ? 14.824 3.769 -17.574 1.00 92.25 175 THR A N 1
ATOM 1428 C CA . THR A 1 175 ? 15.101 5.036 -18.266 1.00 92.25 175 THR A CA 1
ATOM 1429 C C . THR A 1 175 ? 16.604 5.292 -18.443 1.00 92.25 175 THR A C 1
ATOM 1431 O O . THR A 1 175 ? 17.454 4.606 -17.863 1.00 92.25 175 THR A O 1
ATOM 1434 N N . GLY A 1 176 ? 16.943 6.292 -19.258 1.00 90.31 176 GLY A N 1
ATOM 1435 C CA . GLY A 1 176 ? 18.302 6.801 -19.453 1.00 90.31 176 GLY A CA 1
ATOM 1436 C C . GLY A 1 176 ? 19.358 5.724 -19.743 1.00 90.31 176 GLY A C 1
ATOM 1437 O O . GLY A 1 176 ? 19.156 4.810 -20.540 1.00 90.31 176 GLY A O 1
ATOM 1438 N N . LYS A 1 177 ? 20.521 5.834 -19.084 1.00 89.81 177 LYS A N 1
ATOM 1439 C CA . LYS A 1 177 ? 21.638 4.883 -19.250 1.00 89.81 177 LYS A CA 1
ATOM 1440 C C . LYS A 1 177 ? 21.311 3.478 -18.727 1.00 89.81 177 LYS A C 1
ATOM 1442 O O . LYS A 1 177 ? 21.843 2.509 -19.259 1.00 89.81 177 LYS A O 1
ATOM 1447 N N . GLY A 1 178 ? 20.459 3.369 -17.703 1.00 89.75 178 GLY A N 1
ATOM 1448 C CA . GLY A 1 178 ? 20.062 2.084 -17.117 1.00 89.75 178 GLY A CA 1
ATOM 1449 C C . GLY A 1 178 ? 19.300 1.215 -18.113 1.00 89.75 178 GLY A C 1
ATOM 1450 O O . GLY A 1 178 ? 19.578 0.024 -18.217 1.00 89.75 178 GLY A O 1
ATOM 1451 N N . HIS A 1 179 ? 18.425 1.835 -18.912 1.00 93.88 179 HIS A N 1
ATOM 1452 C CA . HIS A 1 179 ? 17.688 1.153 -19.975 1.00 93.88 179 HIS A CA 1
ATOM 1453 C C . HIS A 1 179 ? 18.628 0.508 -20.999 1.00 93.88 179 HIS A C 1
ATOM 1455 O O . HIS A 1 179 ? 18.567 -0.700 -21.186 1.00 93.88 179 HIS A O 1
ATOM 1461 N N . LYS A 1 180 ? 19.565 1.279 -21.572 1.00 92.69 180 LYS A N 1
ATOM 1462 C CA . LYS A 1 180 ? 20.510 0.771 -22.587 1.00 92.69 180 LYS A CA 1
ATOM 1463 C C . LYS A 1 180 ? 21.325 -0.428 -22.091 1.00 92.69 180 LYS A C 1
ATOM 1465 O O . LYS A 1 180 ? 21.594 -1.363 -22.833 1.00 92.69 180 LYS A O 1
ATOM 1470 N N . GLN A 1 181 ? 21.724 -0.403 -20.818 1.00 93.19 181 GLN A N 1
ATOM 1471 C CA . GLN A 1 181 ? 22.455 -1.516 -20.209 1.00 93.19 181 GLN A CA 1
ATOM 1472 C C . GLN A 1 181 ? 21.581 -2.766 -20.071 1.00 93.19 181 GLN A C 1
ATOM 1474 O O . GLN A 1 181 ? 22.032 -3.860 -20.391 1.00 93.19 181 GLN A O 1
ATOM 1479 N N . LEU A 1 182 ? 20.344 -2.611 -19.594 1.00 94.06 182 LEU A N 1
ATOM 1480 C CA . LEU A 1 182 ? 19.408 -3.726 -19.438 1.00 94.06 182 LEU A CA 1
ATOM 1481 C C . LEU A 1 182 ? 19.004 -4.320 -20.790 1.00 94.06 182 LEU A C 1
ATOM 1483 O O . LEU A 1 182 ? 18.921 -5.535 -20.897 1.00 94.06 182 LEU A O 1
ATOM 1487 N N . GLU A 1 183 ? 18.842 -3.490 -21.817 1.00 94.06 183 GLU A N 1
ATOM 1488 C CA . GLU A 1 183 ? 18.557 -3.904 -23.195 1.00 94.06 183 GLU A CA 1
ATOM 1489 C C . GLU A 1 183 ? 19.668 -4.787 -23.786 1.00 94.06 183 GLU A C 1
ATOM 1491 O O . GLU A 1 183 ? 19.388 -5.716 -24.529 1.00 94.06 183 GLU A O 1
ATOM 1496 N N . THR A 1 184 ? 20.932 -4.553 -23.416 1.00 92.94 184 THR A N 1
ATOM 1497 C CA . THR A 1 184 ? 22.058 -5.406 -23.848 1.00 92.94 184 THR A CA 1
ATOM 1498 C C . THR A 1 184 ? 22.121 -6.732 -23.082 1.00 92.94 184 THR A C 1
ATOM 1500 O O . THR A 1 184 ? 22.639 -7.724 -23.589 1.00 92.94 184 THR A O 1
ATOM 1503 N N . LEU A 1 185 ? 21.638 -6.757 -21.837 1.00 92.81 185 LEU A N 1
ATOM 1504 C CA . LEU A 1 185 ? 21.710 -7.925 -20.950 1.00 92.81 185 LEU A CA 1
ATOM 1505 C C . LEU A 1 185 ? 20.471 -8.829 -21.025 1.00 92.81 185 LEU A C 1
ATOM 1507 O O . LEU A 1 185 ? 20.511 -9.970 -20.563 1.00 92.81 185 LEU A O 1
ATOM 1511 N N . LEU A 1 186 ? 19.366 -8.315 -21.558 1.00 92.25 186 LEU A N 1
ATOM 1512 C CA . LEU A 1 186 ? 18.075 -8.986 -21.678 1.00 92.25 186 LEU A CA 1
ATOM 1513 C C . LEU A 1 186 ? 17.608 -8.952 -23.137 1.00 92.25 186 LEU A C 1
ATOM 1515 O O . LEU A 1 186 ? 18.243 -8.344 -23.987 1.00 92.25 186 LEU A O 1
ATOM 1519 N N . ASN A 1 187 ? 16.492 -9.614 -23.447 1.00 87.69 187 ASN A N 1
ATOM 1520 C CA . ASN A 1 187 ? 15.858 -9.441 -24.755 1.00 87.69 187 ASN A CA 1
ATOM 1521 C C . ASN A 1 187 ? 15.352 -7.981 -24.876 1.00 87.69 187 ASN A C 1
ATOM 1523 O O . ASN A 1 187 ? 14.578 -7.577 -24.002 1.00 87.69 187 ASN A O 1
ATOM 1527 N N . PRO A 1 188 ? 15.737 -7.214 -25.918 1.00 88.62 188 PRO A N 1
ATOM 1528 C CA . PRO A 1 188 ? 15.286 -5.834 -26.118 1.00 88.62 188 PRO A CA 1
ATOM 1529 C C . PRO A 1 188 ? 13.764 -5.662 -26.101 1.00 88.62 188 PRO A C 1
ATOM 1531 O O . PRO A 1 188 ? 13.263 -4.715 -2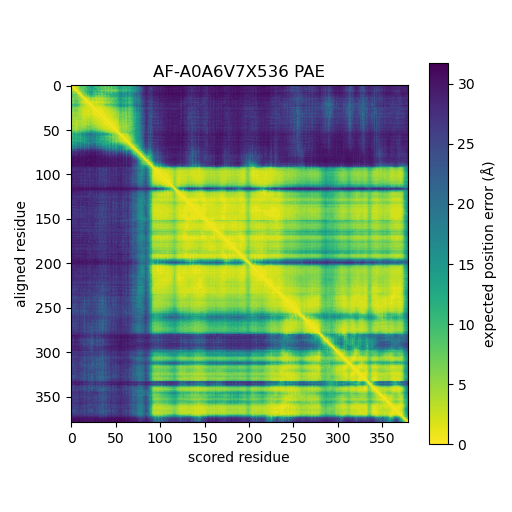5.507 1.00 88.62 188 PRO A O 1
ATOM 1534 N N . GLU A 1 189 ? 13.007 -6.630 -26.626 1.00 88.19 189 GLU A N 1
ATOM 1535 C CA . GLU A 1 189 ? 11.533 -6.603 -26.617 1.00 88.19 189 GLU A CA 1
ATOM 1536 C C . GLU A 1 189 ? 10.936 -6.644 -25.200 1.00 88.19 189 GLU A C 1
ATOM 1538 O O . GLU A 1 189 ? 9.763 -6.337 -24.992 1.00 88.19 189 GLU A O 1
ATOM 1543 N N . ARG A 1 190 ? 11.740 -7.031 -24.202 1.00 90.00 190 ARG A N 1
ATOM 1544 C CA . ARG A 1 190 ? 11.342 -7.087 -22.793 1.00 90.00 190 ARG A CA 1
ATOM 1545 C C . ARG A 1 190 ? 11.743 -5.851 -22.003 1.00 90.00 190 ARG A C 1
ATOM 1547 O O . ARG A 1 190 ? 11.389 -5.777 -20.827 1.00 90.00 190 ARG A O 1
ATOM 1554 N N . VAL A 1 191 ? 12.486 -4.913 -22.585 1.00 95.56 191 VAL A N 1
ATOM 1555 C CA . VAL A 1 191 ? 12.951 -3.709 -21.891 1.00 95.56 191 VAL A CA 1
ATOM 1556 C C . VAL A 1 191 ? 12.268 -2.497 -22.505 1.00 95.56 191 VAL A C 1
ATOM 1558 O O . VAL A 1 191 ? 12.578 -2.068 -23.606 1.00 95.56 191 VAL A O 1
ATOM 1561 N N . PHE A 1 192 ? 11.329 -1.920 -21.768 1.00 96.75 192 PHE A N 1
ATOM 1562 C CA . PHE A 1 192 ? 10.571 -0.754 -22.186 1.00 96.75 192 PHE A CA 1
ATOM 1563 C C . PHE A 1 192 ? 11.247 0.534 -21.701 1.00 96.75 192 PHE A C 1
ATOM 1565 O O . PHE A 1 192 ? 11.642 0.660 -20.532 1.00 96.75 192 PHE A O 1
ATOM 1572 N N . PHE A 1 193 ? 11.394 1.501 -22.606 1.00 95.00 193 PHE A N 1
ATOM 1573 C CA . PHE A 1 193 ? 11.962 2.807 -22.292 1.00 95.00 193 PHE A CA 1
ATOM 1574 C C . PHE A 1 193 ? 10.887 3.739 -21.747 1.00 95.00 193 PHE A C 1
ATOM 1576 O O . PHE A 1 193 ? 9.907 4.020 -22.422 1.00 95.00 193 PHE A O 1
ATOM 1583 N N . VAL A 1 194 ? 11.097 4.274 -20.545 1.00 93.75 194 VAL A N 1
ATOM 1584 C CA . VAL A 1 194 ? 10.225 5.308 -19.980 1.00 93.75 194 VAL A CA 1
ATOM 1585 C C . VAL A 1 194 ? 10.855 6.690 -20.210 1.00 93.75 194 VAL A C 1
ATOM 1587 O O . VAL A 1 194 ? 11.916 6.974 -19.631 1.00 93.75 194 VAL A O 1
ATOM 1590 N N . PRO A 1 195 ? 10.227 7.574 -21.011 1.00 87.12 195 PRO A N 1
ATOM 1591 C CA . PRO A 1 195 ? 10.749 8.898 -21.326 1.00 87.12 195 PRO A CA 1
ATOM 1592 C C . PRO A 1 195 ? 10.492 9.871 -20.168 1.00 87.12 195 PRO A C 1
ATOM 1594 O O . PRO A 1 195 ? 9.457 10.531 -20.085 1.00 87.12 195 PRO A O 1
ATOM 1597 N N . ILE A 1 196 ? 11.452 9.971 -19.249 1.00 81.81 196 ILE A N 1
ATOM 1598 C CA . ILE A 1 196 ? 11.400 10.943 -18.153 1.00 81.81 196 ILE A CA 1
ATOM 1599 C C . ILE A 1 196 ? 12.110 12.223 -18.591 1.00 81.81 196 ILE A C 1
ATOM 1601 O O . ILE A 1 196 ? 13.294 12.188 -18.927 1.00 81.81 196 ILE A O 1
ATOM 1605 N N . SER A 1 197 ? 11.413 13.362 -18.540 1.00 69.88 197 SER A N 1
ATOM 1606 C CA . SER A 1 197 ? 12.056 14.665 -18.722 1.00 69.88 197 SER A CA 1
ATOM 1607 C C . SER A 1 197 ? 12.826 15.053 -17.463 1.00 69.88 197 SER A C 1
ATOM 1609 O O . SER A 1 197 ? 12.257 15.139 -16.373 1.00 69.88 197 SER A O 1
ATOM 1611 N N . THR A 1 198 ? 14.120 15.332 -17.623 1.00 60.72 198 THR A N 1
ATOM 1612 C CA . THR A 1 198 ? 14.970 15.934 -16.583 1.00 60.72 198 THR A CA 1
ATOM 1613 C C . THR A 1 198 ? 15.114 17.450 -16.749 1.00 60.72 198 THR A C 1
ATOM 1615 O O . THR A 1 198 ? 15.775 18.095 -15.941 1.00 60.72 198 THR A O 1
ATOM 1618 N N . THR A 1 199 ? 14.522 18.038 -17.792 1.00 52.69 199 THR A N 1
ATOM 1619 C CA . THR A 1 199 ? 14.584 19.476 -18.101 1.00 52.69 199 THR A CA 1
ATOM 1620 C C . THR A 1 199 ? 13.253 20.165 -17.788 1.00 52.69 199 THR A C 1
ATOM 1622 O O . THR A 1 199 ? 12.207 19.574 -18.025 1.00 52.69 199 THR A O 1
ATOM 1625 N N . ARG A 1 200 ? 13.317 21.396 -17.241 1.00 45.28 200 ARG A N 1
ATOM 1626 C CA . ARG A 1 200 ? 12.215 22.276 -16.767 1.00 45.28 200 ARG A CA 1
ATOM 1627 C C . ARG A 1 200 ? 10.807 21.650 -16.773 1.00 45.28 200 ARG A C 1
ATOM 1629 O O . ARG A 1 200 ? 10.105 21.686 -17.776 1.00 45.28 200 ARG A O 1
ATOM 1636 N N . GLY A 1 201 ? 10.390 21.192 -15.591 1.00 57.47 201 GLY A N 1
ATOM 1637 C CA . GLY A 1 201 ? 9.095 20.558 -15.337 1.00 57.47 201 GLY A CA 1
ATOM 1638 C C . GLY A 1 201 ? 9.212 19.036 -15.372 1.00 57.47 201 GLY A C 1
ATOM 1639 O O . GLY A 1 201 ? 9.432 18.450 -16.426 1.00 57.47 201 GLY A O 1
ATOM 1640 N N . ALA A 1 202 ? 9.081 18.388 -14.212 1.00 66.19 202 ALA A N 1
ATOM 1641 C CA . ALA A 1 202 ? 9.026 16.929 -14.156 1.00 66.19 202 ALA A CA 1
ATOM 1642 C C . ALA A 1 202 ? 7.794 16.425 -14.923 1.00 66.19 202 ALA A C 1
ATOM 1644 O O . ALA A 1 202 ? 6.698 16.961 -14.735 1.00 66.19 202 ALA A O 1
ATOM 1645 N N . THR A 1 203 ? 7.966 15.389 -15.752 1.00 77.88 203 THR A N 1
ATOM 1646 C CA . THR A 1 203 ? 6.845 14.719 -16.425 1.00 77.88 203 THR A CA 1
ATOM 1647 C C . THR A 1 203 ? 5.829 14.260 -15.380 1.00 77.88 203 THR A C 1
ATOM 1649 O O . THR A 1 203 ? 6.201 13.639 -14.377 1.00 77.88 203 THR A O 1
ATOM 1652 N N . LYS A 1 204 ? 4.547 14.579 -15.587 1.00 86.31 204 LYS A N 1
ATOM 1653 C CA . LYS A 1 204 ? 3.502 14.202 -14.630 1.00 86.31 204 LYS A CA 1
ATOM 1654 C C . LYS A 1 204 ? 3.365 12.674 -14.577 1.00 86.31 204 LYS A C 1
ATOM 1656 O O . LYS A 1 204 ? 3.495 12.024 -15.616 1.00 86.31 204 LYS A O 1
ATOM 1661 N N . PRO A 1 205 ? 3.067 12.079 -13.409 1.00 89.50 205 PRO A N 1
ATOM 1662 C CA . PRO A 1 205 ? 2.865 10.639 -13.304 1.00 89.50 205 PRO A CA 1
ATOM 1663 C C . PRO A 1 205 ? 1.786 10.116 -14.254 1.00 89.50 205 PRO A C 1
ATOM 1665 O O . PRO A 1 205 ? 2.002 9.076 -14.869 1.00 89.50 205 PRO A O 1
ATOM 1668 N N . SER A 1 206 ? 0.673 10.841 -14.420 1.00 91.00 206 SER A N 1
ATOM 1669 C CA . SER A 1 206 ? -0.395 10.464 -15.357 1.00 91.00 206 SER A CA 1
ATOM 1670 C C . SER A 1 206 ? 0.105 10.347 -16.794 1.00 91.00 206 SER A C 1
ATOM 1672 O O . SER A 1 206 ? -0.214 9.377 -17.466 1.00 91.00 206 SER A O 1
ATOM 1674 N N . GLN A 1 207 ? 0.965 11.265 -17.243 1.00 90.81 207 GLN A N 1
ATOM 1675 C CA . GLN A 1 207 ? 1.551 11.242 -18.587 1.00 90.81 207 GLN A CA 1
ATOM 1676 C C . GLN A 1 207 ? 2.460 10.027 -18.802 1.00 90.81 207 GLN A C 1
ATOM 1678 O O . GLN A 1 207 ? 2.442 9.429 -19.873 1.00 90.81 207 GLN A O 1
ATOM 1683 N N . LEU A 1 208 ? 3.241 9.640 -17.786 1.00 93.56 208 LEU A N 1
ATOM 1684 C CA . LEU A 1 208 ? 4.103 8.456 -17.862 1.00 93.56 208 LEU A CA 1
ATOM 1685 C C . LEU A 1 208 ? 3.285 7.162 -17.917 1.00 93.56 208 LEU A C 1
ATOM 1687 O O . LEU A 1 208 ? 3.614 6.265 -18.688 1.00 93.56 208 LEU A O 1
ATOM 1691 N N . VAL A 1 209 ? 2.223 7.066 -17.113 1.00 95.38 209 VAL A N 1
ATOM 1692 C CA . VAL A 1 209 ? 1.306 5.918 -17.154 1.00 95.38 209 VAL A CA 1
ATOM 1693 C C . VAL A 1 209 ? 0.564 5.885 -18.490 1.00 95.38 209 VAL A C 1
ATOM 1695 O O . VAL A 1 209 ? 0.507 4.824 -19.100 1.00 95.38 209 VAL A O 1
ATOM 1698 N N . ASN A 1 210 ? 0.094 7.034 -18.983 1.00 94.19 210 ASN A N 1
ATOM 1699 C CA . ASN A 1 210 ? -0.575 7.148 -20.276 1.00 94.19 210 ASN A CA 1
ATOM 1700 C C . ASN A 1 210 ? 0.324 6.661 -21.425 1.00 94.19 210 ASN A C 1
ATOM 1702 O O . ASN A 1 210 ? -0.072 5.827 -22.231 1.00 94.19 210 ASN A O 1
ATOM 1706 N N . HIS A 1 211 ? 1.586 7.097 -21.443 1.00 94.44 211 HIS A N 1
ATOM 1707 C CA . HIS A 1 211 ? 2.565 6.617 -22.415 1.00 94.44 211 HIS A CA 1
ATOM 1708 C C . HIS A 1 211 ? 2.710 5.085 -22.387 1.00 94.44 211 HIS A C 1
ATOM 1710 O O . HIS A 1 211 ? 2.662 4.446 -23.432 1.00 94.44 211 HIS A O 1
ATOM 1716 N N . ILE A 1 212 ? 2.812 4.478 -21.198 1.00 95.81 212 ILE A N 1
ATOM 1717 C CA . ILE A 1 212 ? 2.869 3.013 -21.061 1.00 95.81 212 ILE A CA 1
ATOM 1718 C C . ILE A 1 212 ? 1.578 2.357 -21.582 1.00 95.81 212 ILE A C 1
ATOM 1720 O O . ILE A 1 212 ? 1.651 1.331 -22.256 1.00 95.81 212 ILE A O 1
ATOM 1724 N N . MET A 1 213 ? 0.409 2.933 -21.284 1.00 95.31 213 MET A N 1
ATOM 1725 C CA . MET A 1 213 ? -0.890 2.419 -21.728 1.00 95.31 213 MET A CA 1
ATOM 1726 C C . MET A 1 213 ? -1.014 2.408 -23.254 1.00 95.31 213 MET A C 1
ATOM 1728 O O . MET A 1 213 ? -1.401 1.378 -23.803 1.00 95.31 213 MET A O 1
ATOM 1732 N N . HIS A 1 214 ? -0.655 3.496 -23.946 1.00 93.12 214 HIS A N 1
ATOM 1733 C CA . HIS A 1 214 ? -0.750 3.547 -25.410 1.00 93.12 214 HIS A CA 1
ATOM 1734 C C . HIS A 1 214 ? 0.273 2.646 -26.096 1.00 93.12 214 HIS A C 1
ATOM 1736 O O . HIS A 1 214 ? -0.111 1.839 -26.942 1.00 93.12 214 HIS A O 1
ATOM 1742 N N . GLU A 1 215 ? 1.547 2.723 -25.706 1.00 93.31 215 GLU A N 1
ATOM 1743 C CA . GLU A 1 215 ? 2.611 1.954 -26.364 1.00 93.31 215 GLU A CA 1
ATOM 1744 C C . GLU A 1 215 ? 2.419 0.442 -26.197 1.00 93.31 215 GLU A C 1
ATOM 1746 O O . GLU A 1 215 ? 2.636 -0.333 -27.127 1.00 93.31 215 GLU A O 1
ATOM 1751 N N . LEU A 1 216 ? 1.973 0.000 -25.016 1.00 93.81 216 LEU A N 1
ATOM 1752 C CA . LEU A 1 216 ? 1.731 -1.419 -24.745 1.00 93.81 216 LEU A CA 1
ATOM 1753 C C . LEU A 1 216 ? 0.282 -1.854 -25.010 1.00 93.81 216 LEU A C 1
ATOM 1755 O O . LEU A 1 216 ? -0.023 -3.041 -24.846 1.00 93.81 216 LEU A O 1
ATOM 1759 N N . ARG A 1 217 ? -0.584 -0.920 -25.431 1.00 94.69 217 ARG A N 1
ATOM 1760 C CA . ARG A 1 217 ? -2.017 -1.109 -25.716 1.00 94.69 217 ARG A CA 1
ATOM 1761 C C . ARG A 1 217 ? -2.758 -1.755 -24.542 1.00 94.69 217 ARG A C 1
ATOM 1763 O O . ARG A 1 217 ? -3.398 -2.794 -24.698 1.00 94.69 217 ARG A O 1
ATOM 1770 N N . ILE A 1 218 ? -2.645 -1.159 -23.354 1.00 95.88 218 ILE A N 1
ATOM 1771 C CA . ILE A 1 218 ? -3.247 -1.662 -22.112 1.00 95.88 218 ILE A CA 1
ATOM 1772 C C . ILE A 1 218 ? -4.394 -0.757 -21.668 1.00 95.88 218 ILE A C 1
ATOM 1774 O O . ILE A 1 218 ? -4.209 0.447 -21.501 1.00 95.88 218 ILE A O 1
ATOM 1778 N N . LEU A 1 219 ? -5.553 -1.354 -21.402 1.00 95.38 219 LEU A N 1
ATOM 1779 C CA . LEU A 1 219 ? -6.716 -0.652 -20.872 1.00 95.38 219 LEU A CA 1
ATOM 1780 C C . LEU A 1 219 ? -6.757 -0.757 -19.343 1.00 95.38 219 LEU A C 1
ATOM 1782 O O . LEU A 1 219 ? -6.763 -1.863 -18.799 1.00 95.38 219 LEU A O 1
ATOM 1786 N N . ILE A 1 220 ? -6.830 0.389 -18.662 1.00 95.31 220 ILE A N 1
ATOM 1787 C CA . ILE A 1 220 ? -7.059 0.470 -17.213 1.00 95.31 220 ILE A CA 1
ATOM 1788 C C . ILE A 1 220 ? -8.528 0.795 -16.979 1.00 95.31 220 ILE A C 1
ATOM 1790 O O . ILE A 1 220 ? -9.024 1.807 -17.478 1.00 95.31 220 ILE A O 1
ATOM 1794 N N . ARG A 1 221 ? -9.222 -0.030 -16.202 1.00 92.19 221 ARG A N 1
ATOM 1795 C CA . ARG A 1 221 ? -10.626 0.190 -15.855 1.00 92.19 221 ARG A CA 1
ATOM 1796 C C . ARG A 1 221 ? -10.768 0.824 -14.468 1.00 92.19 221 ARG A C 1
ATOM 1798 O O . ARG A 1 221 ? -9.843 0.724 -13.659 1.00 92.19 221 ARG A O 1
ATOM 1805 N N . PRO A 1 222 ? -11.907 1.463 -14.148 1.00 89.69 222 PRO A N 1
ATOM 1806 C CA . PRO A 1 222 ? -12.133 2.034 -12.821 1.00 89.69 222 PRO A CA 1
ATOM 1807 C C . PRO A 1 222 ? -11.922 1.027 -11.680 1.00 89.69 222 PRO A C 1
ATOM 1809 O O . PRO A 1 222 ? -11.311 1.371 -10.671 1.00 89.69 222 PRO A O 1
ATOM 1812 N N . GLU A 1 223 ? -12.338 -0.230 -11.864 1.00 89.38 223 GLU A N 1
ATOM 1813 C CA . GLU A 1 223 ? -12.175 -1.313 -10.886 1.00 89.38 223 GLU A CA 1
ATOM 1814 C C . GLU A 1 223 ? -10.718 -1.761 -10.667 1.00 89.38 223 GLU A C 1
ATOM 1816 O O . GLU A 1 223 ? -10.404 -2.396 -9.657 1.00 89.38 223 GLU A O 1
ATOM 1821 N N . ASP A 1 224 ? -9.813 -1.428 -11.589 1.00 92.25 224 ASP A N 1
ATOM 1822 C CA . ASP A 1 224 ? -8.393 -1.755 -11.469 1.00 92.25 224 ASP A CA 1
ATOM 1823 C C . ASP A 1 224 ? -7.673 -0.806 -10.504 1.00 92.25 224 ASP A C 1
ATOM 1825 O O . ASP A 1 224 ? -6.682 -1.186 -9.862 1.00 92.25 224 ASP A O 1
ATOM 1829 N N . LEU A 1 225 ? -8.173 0.425 -10.373 1.00 90.94 225 LEU A N 1
ATOM 1830 C CA . LEU A 1 225 ? -7.606 1.441 -9.498 1.00 90.94 225 LEU A CA 1
ATOM 1831 C C . LEU A 1 225 ? -7.685 0.975 -8.043 1.00 90.94 225 LEU A C 1
ATOM 1833 O O . LEU A 1 225 ? -8.696 0.466 -7.574 1.00 90.94 225 LEU A O 1
ATOM 1837 N N . TRP A 1 226 ? -6.580 1.124 -7.316 1.00 88.75 226 TRP A N 1
ATOM 1838 C CA . TRP A 1 226 ? -6.423 0.682 -5.927 1.00 88.75 226 TRP A CA 1
ATOM 1839 C C . TRP A 1 226 ? -6.639 -0.816 -5.679 1.00 88.75 226 TRP A C 1
ATOM 1841 O O . TRP A 1 226 ? -6.547 -1.257 -4.535 1.00 88.75 226 TRP A O 1
ATOM 1851 N N . SER A 1 227 ? -6.787 -1.630 -6.729 1.00 91.69 227 SER A N 1
ATOM 1852 C CA . SER A 1 227 ? -6.914 -3.089 -6.610 1.00 91.69 227 SER A CA 1
ATOM 1853 C C . SER A 1 227 ? -5.662 -3.759 -6.031 1.00 91.69 227 SER A C 1
ATOM 1855 O O . SER A 1 227 ? -5.688 -4.941 -5.676 1.00 91.69 227 SER A O 1
ATOM 1857 N N . ARG A 1 228 ? -4.542 -3.027 -5.921 1.00 92.94 228 ARG A N 1
ATOM 1858 C CA . ARG A 1 228 ? -3.247 -3.536 -5.469 1.00 92.94 228 ARG A CA 1
ATOM 1859 C C . ARG A 1 228 ? -2.562 -2.634 -4.443 1.00 92.94 228 ARG A C 1
ATOM 1861 O O . ARG A 1 228 ? -2.583 -1.404 -4.501 1.00 92.94 228 ARG A O 1
ATOM 1868 N N . CYS A 1 229 ? -1.868 -3.273 -3.502 1.00 91.94 229 CYS A N 1
ATOM 1869 C CA . CYS A 1 229 ? -1.126 -2.577 -2.461 1.00 91.94 229 CYS A CA 1
ATOM 1870 C C . CYS A 1 229 ? 0.108 -1.890 -3.032 1.00 91.94 229 CYS A C 1
ATOM 1872 O O . CYS A 1 229 ? 1.010 -2.539 -3.563 1.00 91.94 229 CYS A O 1
ATOM 1874 N N . VAL A 1 230 ? 0.192 -0.575 -2.823 1.00 90.38 230 VAL A N 1
ATOM 1875 C CA . VAL A 1 230 ? 1.336 0.242 -3.249 1.00 90.38 230 VAL A CA 1
ATOM 1876 C C . VAL A 1 230 ? 2.661 -0.200 -2.625 1.00 90.38 230 VAL A C 1
ATOM 1878 O O . VAL A 1 230 ? 3.708 -0.021 -3.245 1.00 90.38 230 VAL A O 1
ATOM 1881 N N . GLU A 1 231 ? 2.642 -0.817 -1.437 1.00 90.06 231 GLU A N 1
ATOM 1882 C CA . GLU A 1 231 ? 3.865 -1.256 -0.748 1.00 90.06 231 GLU A CA 1
ATOM 1883 C C . GLU A 1 231 ? 4.236 -2.712 -1.058 1.00 90.06 231 GLU A C 1
ATOM 1885 O O . GLU A 1 231 ? 5.351 -2.973 -1.509 1.00 90.06 231 GLU A O 1
ATOM 1890 N N . CYS A 1 232 ? 3.323 -3.670 -0.855 1.00 91.81 232 CYS A N 1
ATOM 1891 C CA . CYS A 1 232 ? 3.643 -5.099 -0.997 1.00 91.81 232 CYS A CA 1
ATOM 1892 C C . CYS A 1 232 ? 3.207 -5.719 -2.329 1.00 91.81 232 CYS A C 1
ATOM 1894 O O . CYS A 1 232 ? 3.504 -6.887 -2.571 1.00 91.81 232 CYS A O 1
ATOM 1896 N N . ASN A 1 233 ? 2.532 -4.962 -3.205 1.00 93.69 233 ASN A N 1
ATOM 1897 C CA . ASN A 1 233 ? 2.076 -5.414 -4.524 1.00 93.69 233 ASN A CA 1
ATOM 1898 C C . ASN A 1 233 ? 1.005 -6.524 -4.493 1.00 93.69 233 ASN A C 1
ATOM 1900 O O . ASN A 1 233 ? 0.725 -7.124 -5.528 1.00 93.69 233 ASN A O 1
ATOM 1904 N N . LYS A 1 234 ? 0.417 -6.844 -3.335 1.00 91.25 234 LYS A N 1
ATOM 1905 C CA . LYS A 1 234 ? -0.626 -7.875 -3.194 1.00 91.25 234 LYS A CA 1
ATOM 1906 C C . LYS A 1 234 ? -2.027 -7.284 -3.372 1.00 91.25 234 LYS A C 1
ATOM 1908 O O . LYS A 1 234 ? -2.220 -6.089 -3.155 1.00 91.25 234 LYS A O 1
ATOM 1913 N N . ARG A 1 235 ? -2.992 -8.135 -3.729 1.00 90.75 235 ARG A N 1
ATOM 1914 C CA . ARG A 1 235 ? -4.431 -7.822 -3.811 1.00 90.75 235 ARG A CA 1
ATOM 1915 C C . ARG A 1 235 ? -5.177 -8.387 -2.599 1.00 90.75 235 ARG A C 1
ATOM 1917 O O . ARG A 1 235 ? -6.083 -9.197 -2.733 1.00 90.75 235 ARG A O 1
ATOM 1924 N N . ALA A 1 236 ? -4.697 -8.055 -1.409 1.00 88.69 236 ALA A N 1
ATOM 1925 C CA . ALA A 1 236 ? -5.151 -8.670 -0.167 1.00 88.69 236 ALA A CA 1
ATOM 1926 C C . ALA A 1 236 ? -5.652 -7.568 0.760 1.00 88.69 236 ALA A C 1
ATOM 1928 O O . ALA A 1 236 ? -4.888 -7.076 1.586 1.00 88.69 236 ALA A O 1
ATOM 1929 N N . PHE A 1 237 ? -6.888 -7.121 0.544 1.00 88.38 237 PHE A N 1
ATOM 1930 C CA . PHE A 1 237 ? -7.494 -6.005 1.264 1.00 88.38 237 PHE A CA 1
ATOM 1931 C C . PHE A 1 237 ? -8.749 -6.427 1.993 1.00 88.38 237 PHE A C 1
ATOM 1933 O O . PHE A 1 237 ? -9.541 -7.211 1.478 1.00 88.38 237 PHE A O 1
ATOM 1940 N N . VAL A 1 238 ? -8.947 -5.830 3.161 1.00 87.56 238 VAL A N 1
ATOM 1941 C CA . VAL A 1 238 ? -10.214 -5.884 3.885 1.00 87.56 238 VAL A CA 1
ATOM 1942 C C . VAL A 1 238 ? -10.712 -4.462 4.133 1.00 87.56 238 VAL A C 1
ATOM 1944 O O . VAL A 1 238 ? -9.894 -3.597 4.474 1.00 87.56 238 VAL A O 1
ATOM 1947 N N . PRO A 1 239 ? -12.015 -4.191 3.945 1.00 88.56 239 PRO A N 1
ATOM 1948 C CA . PRO A 1 239 ? -12.602 -2.922 4.341 1.00 88.56 239 PRO A CA 1
ATOM 1949 C C . PRO A 1 239 ? -12.535 -2.769 5.863 1.00 88.56 239 PRO A C 1
ATOM 1951 O O . PRO A 1 239 ? -12.686 -3.740 6.610 1.00 88.56 239 PRO A O 1
ATOM 1954 N N . VAL A 1 240 ? -12.295 -1.544 6.319 1.00 89.19 240 VAL A N 1
ATOM 1955 C CA . VAL A 1 240 ? -12.211 -1.196 7.739 1.00 89.19 240 VAL A CA 1
ATOM 1956 C C . VAL A 1 240 ? -13.045 0.061 8.001 1.00 89.19 240 VAL A C 1
ATOM 1958 O O . VAL A 1 240 ? -12.882 1.040 7.271 1.00 89.19 240 VAL A O 1
ATOM 1961 N N . PRO A 1 241 ? -13.913 0.067 9.034 1.00 89.12 241 PRO A N 1
ATOM 1962 C CA . PRO A 1 24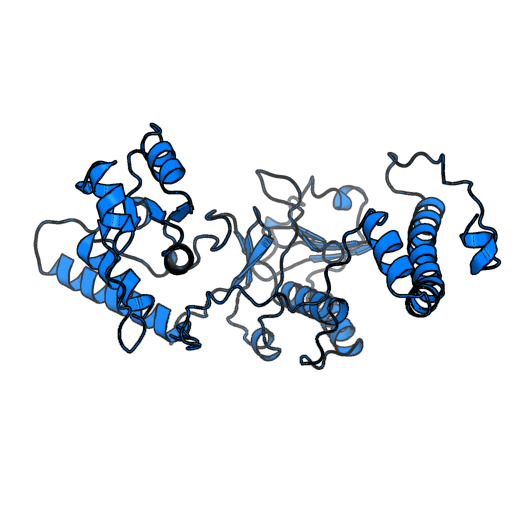1 ? -14.679 1.247 9.419 1.00 89.12 241 PRO A CA 1
ATOM 1963 C C . PRO A 1 241 ? -13.803 2.491 9.594 1.00 89.12 241 PRO A C 1
ATOM 1965 O O . PRO A 1 241 ? -12.731 2.437 10.207 1.00 89.12 241 PRO A O 1
ATOM 1968 N N . MET A 1 242 ? -14.281 3.627 9.081 1.0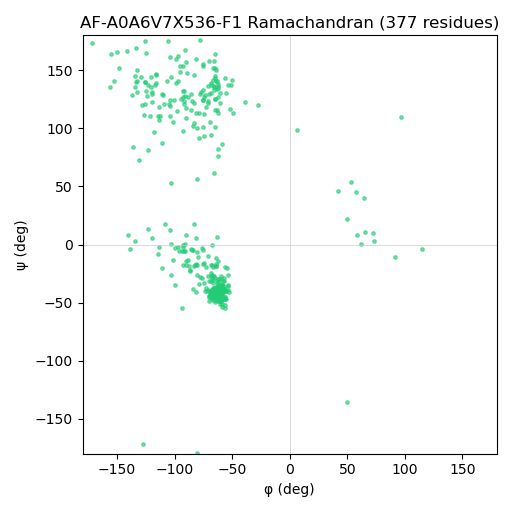0 89.62 242 MET A N 1
ATOM 1969 C CA . MET A 1 242 ? -13.579 4.911 9.147 1.00 89.62 242 MET A CA 1
ATOM 1970 C C . MET A 1 242 ? -13.222 5.293 10.586 1.00 89.62 242 MET A C 1
ATOM 1972 O O . MET A 1 242 ? -12.107 5.739 10.844 1.00 89.62 242 MET A O 1
ATOM 1976 N N . GLN A 1 243 ? -14.136 5.041 11.521 1.00 88.56 243 GLN A N 1
ATOM 1977 C CA . GLN A 1 243 ? -14.008 5.305 12.951 1.00 88.56 243 GLN A CA 1
ATOM 1978 C C . GLN A 1 243 ? -12.781 4.600 13.544 1.00 88.56 243 GLN A C 1
ATOM 1980 O O . GLN A 1 243 ? -12.051 5.176 14.348 1.00 88.56 243 GLN A O 1
ATOM 1985 N N . ILE A 1 244 ? -12.484 3.375 13.097 1.00 89.94 244 ILE A N 1
ATOM 1986 C CA . ILE A 1 244 ? -11.300 2.633 13.546 1.00 89.94 244 ILE A CA 1
ATOM 1987 C C . ILE A 1 244 ? -10.033 3.276 12.994 1.00 89.94 244 ILE A C 1
ATOM 1989 O O . ILE A 1 244 ? -9.068 3.463 13.732 1.00 89.94 244 ILE A O 1
ATOM 1993 N N . ILE A 1 245 ? -10.009 3.638 11.707 1.00 91.50 245 ILE A N 1
ATOM 1994 C CA . ILE A 1 245 ? -8.833 4.287 11.112 1.00 91.50 245 ILE A CA 1
ATOM 1995 C C . ILE A 1 245 ? -8.589 5.659 11.743 1.00 91.50 245 ILE A C 1
ATOM 1997 O O . ILE A 1 245 ? -7.436 5.989 12.022 1.00 91.50 245 ILE A O 1
ATOM 2001 N N . GLN A 1 246 ? -9.650 6.420 12.022 1.00 90.56 246 GLN A N 1
ATOM 2002 C CA . GLN A 1 246 ? -9.597 7.695 12.732 1.00 90.56 246 GLN A CA 1
ATOM 2003 C C . GLN A 1 246 ? -9.018 7.521 14.137 1.00 90.56 246 GLN A C 1
ATOM 2005 O O . GLN A 1 246 ? -8.073 8.220 14.501 1.00 90.56 246 GLN A O 1
ATOM 2010 N N . LEU A 1 247 ? -9.518 6.547 14.901 1.00 90.06 247 LEU A N 1
ATOM 2011 C CA . LEU A 1 247 ? -9.016 6.237 16.235 1.00 90.06 247 LEU A CA 1
ATOM 2012 C C . LEU A 1 247 ? -7.534 5.841 16.201 1.00 90.06 247 LEU A C 1
ATOM 2014 O O . LEU A 1 247 ? -6.723 6.408 16.928 1.00 90.06 247 LEU A O 1
ATOM 2018 N N . LEU A 1 248 ? -7.147 4.926 15.308 1.00 89.50 248 LEU A N 1
ATOM 2019 C CA . LEU A 1 248 ? -5.754 4.504 15.142 1.00 89.50 248 LEU A CA 1
ATOM 2020 C C . LEU A 1 248 ? -4.838 5.661 14.714 1.00 89.50 248 LEU A C 1
ATOM 2022 O O . LEU A 1 248 ? -3.685 5.731 15.148 1.00 89.50 248 LEU A O 1
ATOM 2026 N N . PHE A 1 249 ? -5.338 6.565 13.871 1.00 89.06 249 PHE A N 1
ATOM 2027 C CA . PHE A 1 249 ? -4.641 7.779 13.459 1.00 89.06 249 PHE A CA 1
ATOM 2028 C C . PHE A 1 249 ? -4.421 8.723 14.647 1.00 89.06 249 PHE A C 1
ATOM 2030 O O . PHE A 1 249 ? -3.280 9.119 14.884 1.00 89.06 249 PHE A O 1
ATOM 2037 N N . TYR A 1 250 ? -5.456 9.007 15.442 1.00 87.44 250 TYR A N 1
ATOM 2038 C CA . TYR A 1 250 ? -5.350 9.848 16.640 1.00 87.44 250 TYR A CA 1
ATOM 2039 C C . TYR A 1 250 ? -4.424 9.225 17.691 1.00 87.44 250 TYR A C 1
ATOM 2041 O O . TYR A 1 250 ? -3.527 9.896 18.196 1.00 87.44 250 TYR A O 1
ATOM 2049 N N . MET A 1 251 ? -4.542 7.917 17.946 1.00 84.50 251 MET A N 1
ATOM 2050 C CA . MET A 1 251 ? -3.634 7.189 18.841 1.00 84.50 251 MET A CA 1
ATOM 2051 C C . MET A 1 251 ? -2.177 7.295 18.373 1.00 84.50 251 MET A C 1
ATOM 2053 O O . MET A 1 251 ? -1.260 7.393 19.188 1.00 84.50 251 MET A O 1
ATOM 2057 N N . ASN A 1 252 ? -1.935 7.249 17.059 1.00 85.12 252 ASN A N 1
ATOM 2058 C CA . ASN A 1 252 ? -0.597 7.430 16.502 1.00 85.12 252 ASN A CA 1
ATOM 2059 C C . ASN A 1 252 ? -0.104 8.872 16.624 1.00 85.12 252 ASN A C 1
ATOM 2061 O O . ASN A 1 252 ? 1.077 9.049 16.910 1.00 85.12 252 ASN A O 1
ATOM 2065 N N . ALA A 1 253 ? -0.971 9.865 16.426 1.00 82.94 253 ALA A N 1
ATOM 2066 C CA . ALA A 1 253 ? -0.631 11.279 16.549 1.00 82.94 253 ALA A CA 1
ATOM 2067 C C . ALA A 1 253 ? -0.202 11.625 17.977 1.00 82.94 253 ALA A C 1
ATOM 2069 O O . ALA A 1 253 ? 0.888 12.159 18.167 1.00 82.94 253 ALA A O 1
ATOM 2070 N N . VAL A 1 254 ? -0.990 11.207 18.973 1.00 80.62 254 VAL A N 1
ATOM 2071 C CA . VAL A 1 254 ? -0.667 11.395 20.396 1.00 80.62 254 VAL A CA 1
ATOM 2072 C C . VAL A 1 254 ? 0.627 10.672 20.763 1.00 80.62 254 VAL A C 1
ATOM 2074 O O . VAL A 1 254 ? 1.521 11.264 21.359 1.00 80.62 254 VAL A O 1
ATOM 2077 N N . ARG A 1 255 ? 0.789 9.410 20.340 1.00 80.62 255 ARG A N 1
ATOM 2078 C CA . ARG A 1 255 ? 2.014 8.636 20.612 1.00 80.62 255 ARG A CA 1
ATOM 2079 C C . ARG A 1 255 ? 3.274 9.282 20.029 1.00 80.62 255 ARG A C 1
ATOM 2081 O O . ARG A 1 255 ? 4.349 9.112 20.593 1.00 80.62 255 ARG A O 1
ATOM 2088 N N . LEU A 1 256 ? 3.158 9.928 18.870 1.00 81.25 256 LEU A N 1
ATOM 2089 C CA . LEU A 1 256 ? 4.279 10.551 18.164 1.00 81.25 256 LEU A CA 1
ATOM 2090 C C . LEU A 1 256 ? 4.462 12.035 18.510 1.00 81.25 256 LEU A C 1
ATOM 2092 O O . LEU A 1 256 ? 5.404 12.631 18.004 1.00 81.25 256 LEU A O 1
ATOM 2096 N N . GLY A 1 257 ? 3.599 12.620 19.348 1.00 76.38 257 GLY A N 1
ATOM 2097 C CA . GLY A 1 257 ? 3.678 14.034 19.718 1.00 76.38 257 GLY A CA 1
ATOM 2098 C C . GLY A 1 257 ? 3.459 14.983 18.538 1.00 76.38 257 GLY A C 1
ATOM 2099 O O . GLY A 1 257 ? 4.181 15.963 18.414 1.00 76.38 257 GLY A O 1
ATOM 2100 N N . ALA A 1 258 ? 2.510 14.672 17.648 1.00 77.06 258 ALA A N 1
ATOM 2101 C CA . ALA A 1 258 ? 2.209 15.504 16.482 1.00 77.06 258 ALA A CA 1
ATOM 2102 C C . ALA A 1 258 ? 1.565 16.840 16.900 1.00 77.06 258 ALA A C 1
ATOM 2104 O O . ALA A 1 258 ? 0.351 16.924 17.063 1.00 77.06 258 ALA A O 1
ATOM 2105 N N . ASP A 1 259 ? 2.385 17.875 17.059 1.00 70.25 259 ASP A N 1
ATOM 2106 C CA . ASP A 1 259 ? 2.004 19.225 17.495 1.00 70.25 259 ASP A CA 1
ATOM 2107 C C . ASP A 1 259 ? 1.134 19.984 16.479 1.00 70.25 259 ASP A C 1
ATOM 2109 O O . ASP A 1 259 ? 0.281 20.781 16.859 1.00 70.25 259 ASP A O 1
ATOM 2113 N N . TRP A 1 260 ? 1.290 19.694 15.185 1.00 70.12 260 TRP A N 1
ATOM 2114 C CA . TRP A 1 260 ? 0.496 20.281 14.097 1.00 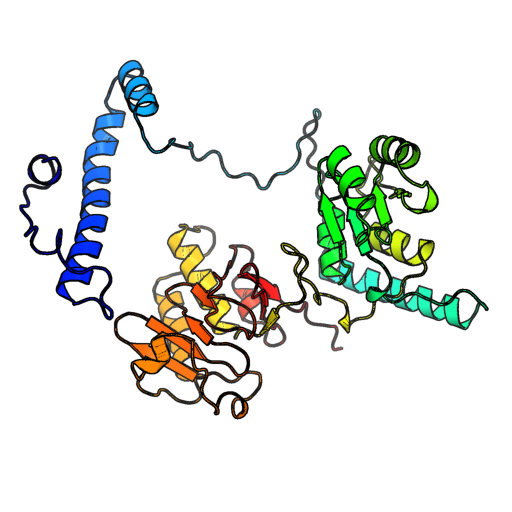70.12 260 TRP A CA 1
ATOM 2115 C C . TRP A 1 260 ? -0.956 19.793 14.043 1.00 70.12 260 TRP A C 1
ATOM 2117 O O . TRP A 1 260 ? -1.746 20.276 13.229 1.00 70.12 260 TRP A O 1
ATOM 2127 N N . LEU A 1 261 ? -1.299 18.773 14.825 1.00 67.94 261 LEU A N 1
ATOM 2128 C CA . LEU A 1 261 ? -2.614 18.163 14.836 1.00 67.94 261 LEU A CA 1
ATOM 2129 C C . LEU A 1 261 ? -3.185 18.368 16.234 1.00 67.94 261 LEU A C 1
ATOM 2131 O O . LEU A 1 261 ? -2.867 17.608 17.139 1.00 67.94 261 LEU A O 1
ATOM 2135 N N . GLU A 1 262 ? -4.005 19.408 16.401 1.00 70.19 262 GLU A N 1
ATOM 2136 C CA . GLU A 1 262 ? -4.648 19.766 17.673 1.00 70.19 262 GLU A CA 1
ATOM 2137 C C . GLU A 1 262 ? -5.593 18.646 18.144 1.00 70.19 262 GLU A C 1
ATOM 2139 O O . GLU A 1 262 ? -6.800 18.736 17.956 1.00 70.19 262 GLU A O 1
ATOM 2144 N N . ILE A 1 263 ? -5.066 17.543 18.675 1.00 74.25 263 ILE A N 1
ATOM 2145 C CA . ILE A 1 263 ? -5.831 16.408 19.203 1.00 74.25 263 ILE A CA 1
ATOM 2146 C C . ILE A 1 263 ? -5.685 16.393 20.713 1.00 74.25 263 ILE A C 1
ATOM 2148 O O . ILE A 1 263 ? -4.576 16.265 21.234 1.00 74.25 263 ILE A O 1
ATOM 2152 N N . SER A 1 264 ? -6.814 16.485 21.407 1.00 74.94 264 SER A N 1
ATOM 2153 C CA . SER A 1 264 ? -6.884 16.320 22.857 1.00 74.94 264 SER A CA 1
ATOM 2154 C C . SER A 1 264 ? -7.151 14.860 23.249 1.00 74.94 264 SER A C 1
ATOM 2156 O O . SER A 1 264 ? -7.528 14.019 22.430 1.00 74.94 264 SER A O 1
ATOM 2158 N N . GLU A 1 265 ? -6.982 14.537 24.533 1.00 74.62 265 GLU A N 1
ATOM 2159 C CA . GLU A 1 265 ? -7.479 13.263 25.076 1.00 74.62 265 GLU A CA 1
ATOM 2160 C C . GLU A 1 265 ? -9.011 13.152 24.952 1.00 74.62 265 GLU A C 1
ATOM 2162 O O . GLU A 1 265 ? -9.532 12.054 24.758 1.00 74.62 265 GLU A O 1
ATOM 2167 N N . GLU A 1 266 ? -9.727 14.282 24.979 1.00 81.62 266 GLU A N 1
ATOM 2168 C CA . GLU A 1 266 ? -11.176 14.341 24.753 1.00 81.62 266 GLU A CA 1
ATOM 2169 C C . GLU A 1 266 ? -11.538 13.920 23.322 1.00 81.62 266 GLU A C 1
ATOM 2171 O O . GLU A 1 266 ? -12.430 13.097 23.149 1.00 81.62 266 GLU A O 1
ATOM 2176 N N . ASP A 1 267 ? -10.788 14.360 22.302 1.00 81.38 267 ASP A N 1
ATOM 2177 C CA . ASP A 1 267 ? -10.998 13.935 20.907 1.00 81.38 267 ASP A CA 1
ATOM 2178 C C . ASP A 1 267 ? -10.876 12.405 20.743 1.00 81.38 267 ASP A C 1
ATOM 2180 O O . ASP A 1 267 ? -11.611 11.778 19.972 1.00 81.38 267 ASP A O 1
ATOM 2184 N N . LEU A 1 268 ? -9.925 11.786 21.454 1.00 81.25 268 LEU A N 1
ATOM 2185 C CA . LEU A 1 268 ? -9.747 10.332 21.473 1.00 81.25 268 LEU A CA 1
ATOM 2186 C C . LEU A 1 268 ? -10.919 9.630 22.158 1.00 81.25 268 LEU A C 1
ATOM 2188 O O . LEU A 1 268 ? -11.433 8.636 21.635 1.00 81.25 268 LEU A O 1
ATOM 2192 N N . GLN A 1 269 ? -11.339 10.152 23.309 1.00 83.75 269 GLN A N 1
ATOM 2193 C CA . GLN A 1 269 ? -12.457 9.614 24.067 1.00 83.75 269 GLN A CA 1
ATOM 2194 C C . GLN A 1 269 ? -13.759 9.710 23.264 1.00 83.75 269 GLN A C 1
ATOM 2196 O O . GLN A 1 269 ? -14.483 8.721 23.162 1.00 83.75 269 GLN A O 1
ATOM 2201 N N . ASP A 1 270 ? -14.014 10.845 22.620 1.00 85.62 270 ASP A N 1
ATOM 2202 C CA . ASP A 1 270 ? -15.175 11.073 21.762 1.00 85.62 270 ASP A CA 1
ATOM 2203 C C . ASP A 1 270 ? -15.197 10.119 20.569 1.00 85.62 270 ASP A C 1
ATOM 2205 O O . ASP A 1 270 ? -16.238 9.545 20.242 1.00 85.62 270 ASP A O 1
ATOM 2209 N N . CYS A 1 271 ? -14.042 9.899 19.934 1.00 85.75 271 CYS A N 1
ATOM 2210 C CA . CYS A 1 271 ? -13.906 8.931 18.848 1.00 85.75 271 CYS A CA 1
ATOM 2211 C C . CYS A 1 271 ? -14.275 7.514 19.320 1.00 85.75 271 CYS A C 1
ATOM 2213 O O . CYS A 1 271 ? -15.027 6.799 18.654 1.00 85.75 271 CYS A O 1
ATOM 2215 N N . PHE A 1 272 ? -13.814 7.129 20.512 1.00 84.69 272 PHE A N 1
ATOM 2216 C CA . PHE A 1 272 ? -14.123 5.828 21.097 1.00 84.69 272 PHE A CA 1
ATOM 2217 C C . PHE A 1 272 ? -15.598 5.685 21.504 1.00 84.69 272 PHE A C 1
ATOM 2219 O O . PHE A 1 272 ? -16.196 4.630 21.291 1.00 84.69 272 PHE A O 1
ATOM 2226 N N . GLN A 1 273 ? -16.217 6.739 22.047 1.00 86.00 273 GLN A N 1
ATOM 2227 C CA . GLN A 1 273 ? -17.644 6.734 22.385 1.00 86.00 273 GLN A CA 1
ATOM 2228 C C . GLN A 1 273 ? -18.527 6.642 21.139 1.00 86.00 273 GLN A C 1
ATOM 2230 O O . GLN A 1 273 ? -19.493 5.881 21.136 1.00 86.00 273 GLN A O 1
ATOM 2235 N N . LYS A 1 274 ? -18.172 7.344 20.055 1.00 86.75 274 LYS A N 1
ATOM 2236 C CA . LYS A 1 274 ? -18.864 7.210 18.763 1.00 86.75 274 LYS A CA 1
ATOM 2237 C C . LYS A 1 274 ? -18.784 5.786 18.226 1.00 86.75 274 LYS A C 1
ATOM 2239 O O . LYS A 1 274 ? -19.813 5.216 17.879 1.00 86.75 274 LYS A O 1
ATOM 2244 N N . LEU A 1 275 ? -17.592 5.184 18.251 1.00 86.12 275 LEU A N 1
ATOM 2245 C CA . LEU A 1 275 ? -17.389 3.788 17.854 1.00 86.12 275 LEU A CA 1
ATOM 2246 C C . LEU A 1 275 ? -18.276 2.825 18.669 1.00 86.12 275 LEU A C 1
ATOM 2248 O O . LEU A 1 275 ? -18.828 1.873 18.124 1.00 86.12 275 LEU A O 1
ATOM 2252 N N . LYS A 1 276 ? -18.437 3.070 19.975 1.00 85.19 276 LYS A N 1
ATOM 2253 C CA . LYS A 1 276 ? -19.335 2.287 20.840 1.00 85.19 276 LYS A CA 1
ATOM 2254 C C . LYS A 1 276 ? -20.808 2.472 20.477 1.00 85.19 276 LYS A C 1
ATOM 2256 O O . LYS A 1 276 ? -21.532 1.483 20.407 1.00 85.19 276 LYS A O 1
ATOM 2261 N N . LEU A 1 277 ? -21.239 3.713 20.257 1.00 86.12 277 LEU A N 1
ATOM 2262 C CA . LEU A 1 277 ? -22.633 4.061 19.972 1.00 86.12 277 LEU A CA 1
ATOM 2263 C C . LEU A 1 277 ? -23.118 3.498 18.629 1.00 86.12 277 LEU A C 1
ATOM 2265 O O . LEU A 1 277 ? -24.263 3.074 18.514 1.00 86.12 277 LEU A O 1
ATOM 2269 N N . GLU A 1 278 ? -22.249 3.493 17.621 1.00 86.31 278 GLU A N 1
ATOM 2270 C CA . GLU A 1 278 ? -22.555 3.005 16.272 1.00 86.31 278 GLU A CA 1
ATOM 2271 C C . GLU A 1 278 ? -22.505 1.473 16.142 1.00 86.31 278 GLU A C 1
ATOM 2273 O O . GLU A 1 278 ? -22.923 0.918 15.122 1.00 86.31 278 GLU A O 1
ATOM 2278 N N . SER A 1 279 ? -21.996 0.767 17.155 1.00 83.69 279 SER A N 1
ATOM 2279 C CA . SER A 1 279 ? -21.928 -0.690 17.123 1.00 83.69 279 SER A CA 1
ATOM 2280 C C . SER A 1 279 ? -23.322 -1.322 17.193 1.00 83.69 279 SER A C 1
ATOM 2282 O O . SER A 1 279 ? -24.160 -0.928 18.001 1.00 83.69 279 SER A O 1
ATOM 2284 N N . GLN A 1 280 ? -23.572 -2.356 16.379 1.00 72.69 280 GLN A N 1
ATOM 2285 C CA . GLN A 1 280 ? -24.898 -2.986 16.302 1.00 72.69 280 GLN A CA 1
ATOM 2286 C C . GLN A 1 280 ? -25.302 -3.750 17.573 1.00 72.69 280 GLN A C 1
ATOM 2288 O O . GLN A 1 280 ? -26.495 -3.888 17.836 1.00 72.69 280 GLN A O 1
ATOM 2293 N N . GLN A 1 281 ? -24.337 -4.255 18.347 1.00 66.00 281 GLN A N 1
ATOM 2294 C CA . GLN A 1 281 ? -24.532 -4.872 19.664 1.00 66.00 281 GLN A CA 1
ATOM 2295 C C . GLN A 1 281 ? -23.232 -4.778 20.472 1.00 66.00 281 GLN A C 1
ATOM 2297 O O . GLN A 1 281 ? -22.162 -5.124 19.975 1.00 66.00 281 GLN A O 1
ATOM 2302 N N . THR A 1 282 ? -23.335 -4.400 21.745 1.00 57.03 282 THR A N 1
ATOM 2303 C CA . THR A 1 282 ? -22.278 -4.576 22.748 1.00 57.03 282 THR A CA 1
ATOM 2304 C C . THR A 1 282 ? -22.499 -5.906 23.468 1.00 57.03 282 THR A C 1
ATOM 2306 O O . THR A 1 282 ? -23.318 -6.020 24.377 1.00 57.03 282 THR A O 1
ATOM 2309 N N . ILE A 1 283 ? -21.790 -6.953 23.042 1.00 54.31 283 ILE A N 1
ATOM 2310 C CA . ILE A 1 283 ? -21.843 -8.281 23.676 1.00 54.31 283 ILE A CA 1
ATOM 2311 C C . ILE A 1 283 ? -20.583 -8.468 24.530 1.00 54.31 283 ILE A C 1
ATOM 2313 O O . ILE A 1 283 ? -19.497 -8.031 24.154 1.00 54.31 283 ILE A O 1
ATOM 2317 N N . ARG A 1 284 ? -20.692 -9.146 25.677 1.00 52.00 284 ARG A N 1
ATOM 2318 C CA . ARG A 1 284 ? -19.521 -9.542 26.481 1.00 52.00 284 ARG A CA 1
ATOM 2319 C C . ARG A 1 284 ? -18.663 -10.569 25.722 1.00 52.00 284 ARG A C 1
ATOM 2321 O O . ARG A 1 284 ? -19.203 -11.542 25.199 1.00 52.00 284 ARG A O 1
ATOM 2328 N N . ILE A 1 285 ? -17.342 -10.367 25.694 1.00 54.06 285 ILE A N 1
ATOM 2329 C CA . ILE A 1 285 ? -16.365 -11.285 25.079 1.00 54.06 285 ILE A CA 1
ATOM 2330 C C . ILE A 1 285 ? -16.378 -12.654 25.784 1.00 54.06 285 ILE A C 1
ATOM 2332 O O . ILE A 1 285 ? -16.367 -12.709 27.015 1.00 54.06 285 ILE A O 1
ATOM 2336 N N . THR A 1 286 ? -16.340 -13.755 25.024 1.00 54.88 286 THR A N 1
ATOM 2337 C CA . THR A 1 286 ? -15.984 -15.090 25.537 1.00 54.88 286 THR A CA 1
ATOM 2338 C C . THR A 1 286 ? -14.492 -15.376 25.300 1.00 54.88 286 THR A C 1
ATOM 2340 O O . THR A 1 286 ? -13.925 -14.906 24.311 1.00 54.88 286 THR A O 1
ATOM 2343 N N . PRO A 1 287 ? -13.813 -16.146 26.170 1.00 48.31 287 PRO A N 1
ATOM 2344 C CA . PRO A 1 287 ? -12.381 -16.439 26.042 1.00 48.31 287 PRO A CA 1
ATOM 2345 C C . PRO A 1 287 ? -11.938 -17.020 24.686 1.00 48.31 287 PRO A C 1
ATOM 2347 O O . PRO A 1 287 ? -10.793 -16.809 24.283 1.00 48.31 287 PRO A O 1
ATOM 2350 N N . GLU A 1 288 ? -12.819 -17.706 23.945 1.00 52.00 288 GLU A N 1
ATOM 2351 C CA . GLU A 1 288 ? -12.503 -18.228 22.607 1.00 52.00 288 GLU A CA 1
ATOM 2352 C C . GLU A 1 288 ? -12.306 -17.115 21.554 1.00 52.00 288 GLU A C 1
ATOM 2354 O O . GLU A 1 288 ? -11.572 -17.303 20.576 1.00 52.00 288 GLU A O 1
ATOM 2359 N N . MET A 1 289 ? -12.896 -15.934 21.782 1.00 52.06 289 MET A N 1
ATOM 2360 C CA . MET A 1 289 ? -12.908 -14.786 20.863 1.00 52.06 289 MET A CA 1
ATOM 2361 C C . MET A 1 289 ? -11.567 -14.030 20.816 1.00 52.06 289 MET A C 1
ATOM 2363 O O . MET A 1 289 ? -11.300 -13.316 19.853 1.00 52.06 289 MET A O 1
ATOM 2367 N N . HIS A 1 290 ? -10.681 -14.227 21.801 1.00 51.56 290 HIS A N 1
ATOM 2368 C CA . HIS A 1 290 ? -9.358 -13.580 21.859 1.00 51.56 290 HIS A CA 1
ATOM 2369 C C . HIS A 1 290 ? -8.326 -14.152 20.888 1.00 51.56 290 HIS A C 1
ATOM 2371 O O . HIS A 1 290 ? -7.274 -13.557 20.668 1.00 51.56 290 HIS A O 1
ATOM 2377 N N . SER A 1 291 ? -8.576 -15.341 20.342 1.00 50.88 291 SER A N 1
ATOM 2378 C CA . SER A 1 291 ? -7.566 -16.046 19.552 1.00 50.88 291 SER A CA 1
ATOM 2379 C C . SER A 1 291 ? -7.574 -15.677 18.068 1.00 50.88 291 SER A C 1
ATOM 2381 O O . SER A 1 291 ? -6.651 -16.067 17.358 1.00 50.88 291 SER A O 1
ATOM 2383 N N . GLY A 1 292 ? -8.622 -15.000 17.576 1.00 49.88 292 GLY A N 1
ATOM 2384 C CA . GLY A 1 292 ? -8.831 -14.765 16.141 1.00 49.88 292 GLY A CA 1
ATOM 2385 C C . GLY A 1 292 ? -9.007 -16.046 15.304 1.00 49.88 292 GLY A C 1
ATOM 2386 O O . GLY A 1 292 ? -9.196 -15.964 14.095 1.00 49.88 292 GLY A O 1
ATOM 2387 N N . LYS A 1 293 ? -8.963 -17.238 15.923 1.00 44.12 293 LYS A N 1
ATOM 2388 C CA . LYS A 1 293 ? -8.971 -18.535 15.226 1.00 44.12 293 LYS A CA 1
ATOM 2389 C C . LYS A 1 293 ? -10.362 -18.984 14.782 1.00 44.12 293 LYS A C 1
ATOM 2391 O O . LYS A 1 293 ? -10.466 -19.845 13.912 1.00 44.12 293 LYS A O 1
ATOM 2396 N N . HIS A 1 294 ? -11.418 -18.397 15.342 1.00 46.62 294 HIS A N 1
ATOM 2397 C CA . HIS A 1 294 ? -12.801 -18.732 15.017 1.00 46.62 294 HIS A CA 1
ATOM 2398 C C . HIS A 1 294 ? -13.630 -17.451 14.852 1.00 46.62 294 HIS A C 1
ATOM 2400 O O . HIS A 1 294 ? -14.265 -17.022 15.815 1.00 46.62 294 HIS A O 1
ATOM 2406 N N . PRO A 1 295 ? -13.630 -16.811 13.664 1.00 50.47 295 PRO A N 1
ATOM 2407 C CA . PRO A 1 295 ? -14.652 -15.813 13.353 1.00 50.47 295 PRO A CA 1
ATOM 2408 C C . PRO A 1 295 ? -16.034 -16.444 13.564 1.00 50.47 295 PRO A C 1
ATOM 2410 O O . PRO A 1 295 ? -16.240 -17.606 13.186 1.00 50.47 295 PRO A O 1
ATOM 2413 N N . ARG A 1 296 ? -16.980 -15.722 14.184 1.00 55.69 296 ARG A N 1
ATOM 2414 C CA . ARG A 1 296 ? -18.333 -16.274 14.360 1.00 55.69 296 ARG A CA 1
ATOM 2415 C C . ARG A 1 296 ? -18.903 -16.655 12.994 1.00 55.69 296 ARG A C 1
ATOM 2417 O O . ARG A 1 296 ? -18.738 -15.927 12.014 1.00 55.69 296 ARG A O 1
ATOM 2424 N N . LYS A 1 297 ? -19.663 -17.757 12.951 1.00 52.41 297 LYS A N 1
ATOM 2425 C CA . LYS A 1 297 ? -20.495 -18.123 11.787 1.00 52.41 297 LYS A CA 1
ATOM 2426 C C . LYS A 1 297 ? -21.459 -16.992 11.387 1.00 52.41 297 LYS A C 1
ATOM 2428 O O . LYS A 1 297 ? -21.862 -16.922 10.235 1.00 52.41 297 LYS A O 1
ATOM 2433 N N . ASP A 1 298 ? -21.732 -16.078 12.315 1.00 59.00 298 ASP A N 1
ATOM 2434 C CA . ASP A 1 298 ? -22.658 -14.959 12.171 1.00 59.00 298 ASP A CA 1
ATOM 2435 C C . ASP A 1 298 ? -22.059 -13.711 11.503 1.00 59.00 298 ASP A C 1
ATOM 2437 O O . ASP A 1 298 ? -22.800 -12.772 11.230 1.00 59.00 298 ASP A O 1
ATOM 2441 N N . ARG A 1 299 ? -20.751 -13.659 11.182 1.00 66.25 299 ARG A N 1
ATOM 2442 C CA . ARG A 1 299 ? -20.164 -12.488 10.485 1.00 66.25 299 ARG A CA 1
ATOM 2443 C C . ARG A 1 299 ? -20.855 -12.188 9.153 1.00 66.25 299 ARG A C 1
ATOM 2445 O O . ARG A 1 299 ? -20.899 -11.045 8.717 1.00 66.25 299 ARG A O 1
ATOM 2452 N N . SER A 1 300 ? -21.408 -13.216 8.506 1.00 65.00 300 SER A N 1
ATOM 2453 C CA . SER A 1 300 ? -22.168 -13.081 7.262 1.00 65.00 300 SER A CA 1
ATOM 2454 C C . SER A 1 300 ? -23.487 -12.333 7.444 1.00 65.00 300 SER A C 1
ATOM 2456 O O . SER A 1 300 ? -24.046 -11.882 6.450 1.00 65.00 300 SER A O 1
ATOM 2458 N N . LEU A 1 301 ? -23.980 -12.218 8.682 1.00 68.38 301 LEU A N 1
ATOM 2459 C CA . LEU A 1 301 ? -25.192 -11.480 9.031 1.00 68.38 301 LEU A CA 1
ATOM 2460 C C . LEU A 1 301 ? -24.929 -9.972 9.177 1.00 68.38 301 LEU A C 1
ATOM 2462 O O . LEU A 1 301 ? -25.874 -9.189 9.129 1.00 68.38 301 LEU A O 1
ATOM 2466 N N . LEU A 1 302 ? -23.666 -9.553 9.333 1.00 72.25 302 LEU A N 1
ATOM 2467 C CA . LEU A 1 302 ? -23.303 -8.138 9.362 1.00 72.25 302 LEU A CA 1
ATOM 2468 C C . LEU A 1 302 ? -23.449 -7.509 7.972 1.00 72.25 302 LEU A C 1
ATOM 2470 O O . LEU A 1 302 ? -22.989 -8.050 6.963 1.00 72.25 302 LEU A O 1
ATOM 2474 N N . GLY A 1 303 ? -24.034 -6.311 7.937 1.00 74.62 303 GLY A N 1
ATOM 2475 C CA . GLY A 1 303 ? -23.993 -5.444 6.763 1.00 74.62 303 GLY A CA 1
ATOM 2476 C C . GLY A 1 303 ? -22.569 -4.968 6.447 1.00 74.62 303 GLY A C 1
ATOM 2477 O O . GLY A 1 303 ? -21.675 -5.023 7.287 1.00 74.62 303 GLY A O 1
ATOM 2478 N N . ASN A 1 304 ? -22.348 -4.451 5.235 1.00 73.25 304 ASN A N 1
ATOM 2479 C CA . ASN A 1 304 ? -21.008 -4.057 4.765 1.00 73.25 304 ASN A CA 1
ATOM 2480 C C . ASN A 1 304 ? -20.345 -2.938 5.589 1.00 73.25 304 ASN A C 1
ATOM 2482 O O . ASN A 1 304 ? -19.122 -2.896 5.667 1.00 73.25 304 ASN A O 1
ATOM 2486 N N . LYS A 1 305 ? -21.137 -2.040 6.188 1.00 76.44 305 LYS A N 1
ATOM 2487 C CA . LYS A 1 305 ? -20.655 -0.944 7.049 1.00 76.44 305 LYS A CA 1
ATOM 2488 C C . LYS A 1 305 ? -20.867 -1.225 8.544 1.00 76.44 305 LYS A C 1
ATOM 2490 O O . LYS A 1 305 ? -20.529 -0.393 9.377 1.00 76.44 305 LYS A O 1
ATOM 2495 N N . SER A 1 306 ? -21.437 -2.380 8.877 1.00 83.44 306 SER A N 1
ATOM 2496 C CA . SER A 1 306 ? -21.789 -2.747 10.244 1.00 83.44 306 SER A CA 1
ATOM 2497 C C . SER A 1 306 ? -20.634 -3.443 10.944 1.00 83.44 306 SER A C 1
ATOM 2499 O O . SER A 1 306 ? -19.878 -4.202 10.332 1.00 83.44 306 SER A O 1
ATOM 2501 N N . TYR A 1 307 ? -20.538 -3.228 12.250 1.00 86.69 307 TYR A N 1
ATOM 2502 C CA . TYR A 1 307 ? -19.541 -3.882 13.078 1.00 86.69 307 TYR A CA 1
ATOM 2503 C C . TYR A 1 307 ? -20.043 -4.118 14.504 1.00 86.69 307 TYR A C 1
ATOM 2505 O O . TYR A 1 307 ? -20.865 -3.370 15.047 1.00 86.69 307 TYR A O 1
ATOM 2513 N N . PHE A 1 308 ? -19.501 -5.163 15.121 1.00 83.94 308 PHE A N 1
ATOM 2514 C CA . PHE A 1 308 ? -19.607 -5.402 16.553 1.00 83.94 308 PHE A CA 1
ATOM 2515 C C . PHE A 1 308 ? -18.339 -4.926 17.244 1.00 83.94 308 PHE A C 1
ATOM 2517 O O . PHE A 1 308 ? -17.231 -5.119 16.738 1.00 83.94 308 PHE A O 1
ATOM 2524 N N . LEU A 1 309 ? -18.508 -4.295 18.400 1.00 83.56 309 LEU A N 1
ATOM 2525 C CA . LEU A 1 309 ? -17.412 -3.912 19.266 1.00 83.56 309 LEU A CA 1
ATOM 2526 C C . LEU A 1 309 ? -17.468 -4.756 20.529 1.00 83.56 309 LEU A C 1
ATOM 2528 O O . LEU A 1 309 ? -18.499 -4.842 21.199 1.00 83.56 309 LEU A O 1
ATOM 2532 N N . TYR A 1 310 ? -16.329 -5.340 20.863 1.00 77.38 310 TYR A N 1
ATOM 2533 C CA . TYR A 1 310 ? -16.165 -6.112 22.070 1.00 77.38 310 TYR A CA 1
ATOM 2534 C C . TYR A 1 310 ? -14.986 -5.585 22.879 1.00 77.38 310 TYR A C 1
ATOM 2536 O O . TYR A 1 310 ? -13.936 -5.254 22.330 1.00 77.38 310 TYR A O 1
ATOM 2544 N N . GLU A 1 311 ? -15.155 -5.538 24.194 1.00 74.75 311 GLU A N 1
ATOM 2545 C CA . GLU A 1 311 ? -14.175 -4.985 25.124 1.00 74.75 311 GLU A CA 1
ATOM 2546 C C . GLU A 1 311 ? -13.991 -5.930 26.315 1.00 74.75 311 GLU A C 1
ATOM 2548 O O . GLU A 1 311 ? -14.965 -6.447 26.872 1.00 74.75 311 GLU A O 1
ATOM 2553 N N . ASP A 1 312 ? -12.736 -6.149 26.702 1.00 68.19 312 ASP A N 1
ATOM 2554 C CA . ASP A 1 312 ? -12.353 -6.691 28.005 1.00 68.19 312 ASP A CA 1
ATOM 2555 C C . ASP A 1 312 ? -11.305 -5.778 28.674 1.00 68.19 312 ASP A C 1
ATOM 2557 O O . ASP A 1 312 ? -11.013 -4.684 28.197 1.00 68.19 312 ASP A O 1
ATOM 2561 N N . GLU A 1 313 ? -10.717 -6.216 29.790 1.00 65.44 313 GLU A N 1
ATOM 2562 C CA . GLU A 1 313 ? -9.716 -5.425 30.521 1.00 65.44 313 GLU A CA 1
ATOM 2563 C C . GLU A 1 313 ? -8.431 -5.120 29.722 1.00 65.44 313 GLU A C 1
ATOM 2565 O O . GLU A 1 313 ? -7.606 -4.330 30.182 1.00 65.44 313 GLU A O 1
ATOM 2570 N N . CYS A 1 314 ? -8.169 -5.789 28.593 1.00 66.31 314 CYS A N 1
ATOM 2571 C CA . CYS A 1 314 ? -6.869 -5.745 27.910 1.00 66.31 314 CYS A CA 1
ATOM 2572 C C . CYS A 1 314 ? -6.947 -5.645 26.381 1.00 66.31 314 CYS A C 1
ATOM 2574 O O . CYS A 1 314 ? -5.906 -5.592 25.722 1.00 66.31 314 CYS A O 1
ATOM 2576 N N . SER A 1 315 ? -8.131 -5.682 25.787 1.00 69.81 315 SER A N 1
ATOM 2577 C CA . SER A 1 315 ? -8.330 -5.770 24.348 1.00 69.81 315 SER A CA 1
ATOM 2578 C C . SER A 1 315 ? -9.654 -5.134 23.956 1.00 69.81 315 SER A C 1
ATOM 2580 O O . SER A 1 315 ? -10.678 -5.294 24.618 1.00 69.81 315 SER A O 1
ATOM 2582 N N . VAL A 1 316 ? -9.621 -4.440 22.823 1.00 82.25 316 VAL A N 1
ATOM 2583 C CA . VAL A 1 316 ? -10.821 -3.942 22.160 1.00 82.25 316 VAL A CA 1
ATOM 2584 C C . VAL A 1 316 ? -10.832 -4.532 20.764 1.00 82.25 316 VAL A C 1
ATOM 2586 O O . VAL A 1 316 ? -9.976 -4.201 19.940 1.00 82.25 316 VAL A O 1
ATOM 2589 N N . ILE A 1 317 ? -11.777 -5.434 20.523 1.00 84.38 317 ILE A N 1
ATOM 2590 C CA . ILE A 1 317 ? -11.928 -6.135 19.256 1.00 84.38 317 ILE A CA 1
ATOM 2591 C C . ILE A 1 317 ? -13.105 -5.540 18.499 1.00 84.38 317 ILE A C 1
ATOM 2593 O O . ILE A 1 317 ? -14.227 -5.522 18.996 1.00 84.38 317 ILE A O 1
ATOM 2597 N N . CYS A 1 318 ? -12.856 -5.094 17.275 1.00 86.75 318 CYS A N 1
ATOM 2598 C CA . CYS A 1 318 ? -13.907 -4.752 16.334 1.00 86.75 318 CYS A CA 1
ATOM 2599 C C . CYS A 1 318 ? -14.040 -5.853 15.281 1.00 86.75 318 CYS A C 1
ATOM 2601 O O . CYS A 1 318 ? -13.090 -6.141 14.554 1.00 86.75 318 CYS A O 1
ATOM 2603 N N . GLU A 1 319 ? -15.213 -6.473 15.207 1.00 85.19 319 GLU A N 1
ATOM 2604 C CA . GLU A 1 319 ? -15.533 -7.505 14.224 1.00 85.19 319 GLU A CA 1
ATOM 2605 C C . GLU A 1 319 ? -16.440 -6.923 13.145 1.00 85.19 319 GLU A C 1
ATOM 2607 O O . GLU A 1 319 ? -17.528 -6.414 13.415 1.00 85.19 319 GLU A O 1
ATOM 2612 N N . THR A 1 320 ? -15.961 -6.992 11.910 1.00 84.50 320 THR A N 1
ATOM 2613 C CA . THR A 1 320 ? -16.683 -6.600 10.702 1.00 84.50 320 THR A CA 1
ATOM 2614 C C . THR A 1 320 ? -17.123 -7.853 9.948 1.00 84.50 320 THR A C 1
ATOM 2616 O O . THR A 1 320 ? -16.729 -8.976 10.276 1.00 84.50 320 THR A O 1
ATOM 2619 N N . ARG A 1 321 ? -17.892 -7.676 8.869 1.00 80.56 321 ARG A N 1
ATOM 2620 C CA . ARG A 1 321 ? -18.262 -8.779 7.970 1.00 80.56 321 ARG A CA 1
ATOM 2621 C C . ARG A 1 321 ? -17.047 -9.567 7.453 1.00 80.56 321 ARG A C 1
ATOM 2623 O O . ARG A 1 321 ? -17.140 -10.776 7.244 1.00 80.56 321 ARG A O 1
ATOM 2630 N N . THR A 1 322 ? -15.923 -8.890 7.216 1.00 80.88 322 THR A N 1
ATOM 2631 C CA . THR A 1 322 ? -14.768 -9.444 6.489 1.00 80.88 322 THR A CA 1
ATOM 2632 C C . THR A 1 322 ? -13.532 -9.677 7.349 1.00 80.88 322 THR A C 1
ATOM 2634 O O . THR A 1 322 ? -12.657 -10.441 6.949 1.00 80.88 322 THR A O 1
ATOM 2637 N N . CYS A 1 323 ? -13.414 -9.029 8.509 1.00 83.12 323 CYS A N 1
ATOM 2638 C CA . CYS A 1 323 ? -12.224 -9.130 9.352 1.00 83.12 323 CYS A CA 1
ATOM 2639 C C . CYS A 1 323 ? -12.521 -8.842 10.828 1.00 83.12 323 CYS A C 1
ATOM 2641 O O . CYS A 1 323 ? -13.539 -8.245 11.168 1.00 83.12 323 CYS A O 1
ATOM 2643 N N . ALA A 1 324 ? -11.591 -9.232 11.699 1.00 85.62 324 ALA A N 1
ATOM 2644 C CA . ALA A 1 324 ? -11.561 -8.821 13.098 1.00 85.62 324 ALA A CA 1
ATOM 2645 C C . ALA A 1 324 ? -10.298 -7.996 13.358 1.00 85.62 324 ALA A C 1
ATOM 2647 O O . ALA A 1 324 ? -9.221 -8.326 12.849 1.00 85.62 324 ALA A O 1
ATOM 2648 N N . ILE A 1 325 ? -10.437 -6.926 14.134 1.00 87.75 325 ILE A N 1
ATOM 2649 C CA . ILE A 1 325 ? -9.388 -5.942 14.386 1.00 87.75 325 ILE A CA 1
ATOM 2650 C C . ILE A 1 325 ? -9.201 -5.797 15.888 1.00 87.75 325 ILE A C 1
ATOM 2652 O O . ILE A 1 325 ? -10.124 -5.399 16.590 1.00 87.75 325 ILE A O 1
ATOM 2656 N N . ASP A 1 326 ? -7.993 -6.063 16.365 1.00 86.06 326 ASP A N 1
ATOM 2657 C CA . ASP A 1 326 ? -7.555 -5.663 17.695 1.00 86.06 326 ASP A CA 1
ATOM 2658 C C . ASP A 1 326 ? -7.075 -4.214 17.634 1.00 86.06 326 ASP A C 1
ATOM 2660 O O . ASP A 1 326 ? -6.007 -3.914 17.092 1.00 86.06 326 ASP A O 1
ATOM 2664 N N . ILE A 1 327 ? -7.893 -3.303 18.153 1.00 86.88 327 ILE A N 1
ATOM 2665 C CA . ILE A 1 327 ? -7.653 -1.859 18.084 1.00 86.88 327 ILE A CA 1
ATOM 2666 C C . ILE A 1 327 ? -6.442 -1.473 18.938 1.00 86.88 327 ILE A C 1
ATOM 2668 O O . ILE A 1 327 ? -5.608 -0.675 18.507 1.00 86.88 327 ILE A O 1
ATOM 2672 N N . ILE A 1 328 ? -6.316 -2.064 20.127 1.00 82.94 328 ILE A N 1
ATOM 2673 C CA . ILE A 1 328 ? -5.272 -1.721 21.10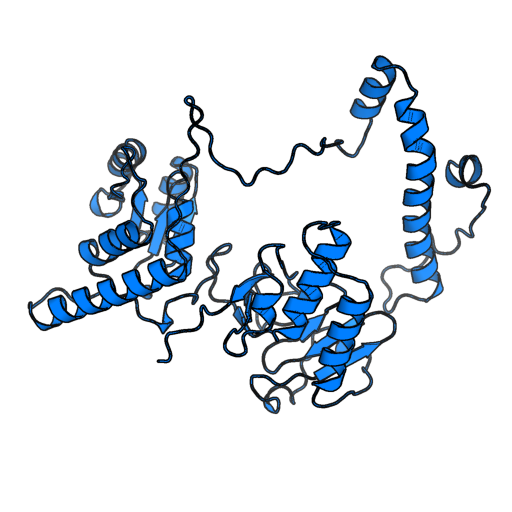0 1.00 82.94 328 ILE A CA 1
ATOM 2674 C C . ILE A 1 328 ? -3.905 -2.153 20.572 1.00 82.94 328 ILE A C 1
ATOM 2676 O O . ILE A 1 328 ? -2.957 -1.362 20.562 1.00 82.94 328 ILE A O 1
ATOM 2680 N N . ASN A 1 329 ? -3.819 -3.384 20.063 1.00 81.44 329 ASN A N 1
ATOM 2681 C CA . ASN A 1 329 ? -2.586 -3.923 19.493 1.00 81.44 329 ASN A CA 1
ATOM 2682 C C . ASN A 1 329 ? -2.382 -3.538 18.018 1.00 81.44 329 ASN A C 1
ATOM 2684 O O . ASN A 1 329 ? -1.318 -3.800 17.455 1.00 81.44 329 ASN A O 1
ATOM 2688 N N . LYS A 1 330 ? -3.363 -2.867 17.400 1.00 87.88 330 LYS A N 1
ATOM 2689 C CA . LYS A 1 330 ? -3.351 -2.431 15.994 1.00 87.88 330 LYS A CA 1
ATOM 2690 C C . LYS A 1 330 ? -3.150 -3.612 15.048 1.00 87.88 330 LYS A C 1
ATOM 2692 O O . LYS A 1 330 ? -2.313 -3.542 14.151 1.00 87.88 330 LYS A O 1
ATOM 2697 N N . LEU A 1 331 ? -3.865 -4.712 15.271 1.00 86.12 331 LEU A N 1
ATOM 2698 C CA . LEU A 1 331 ? -3.714 -5.949 14.504 1.00 86.12 331 LEU A CA 1
ATOM 2699 C C . LEU A 1 331 ? -4.996 -6.286 13.753 1.00 86.12 331 LEU A C 1
ATOM 2701 O O . LEU A 1 331 ? -6.081 -6.249 14.320 1.00 86.12 331 LEU A O 1
ATOM 2705 N N . ILE A 1 332 ? -4.860 -6.712 12.502 1.00 86.44 332 ILE A N 1
ATOM 2706 C CA . ILE A 1 332 ? -5.885 -7.512 11.830 1.00 86.44 332 ILE A CA 1
ATOM 2707 C C . ILE A 1 332 ? -5.658 -8.956 12.249 1.00 86.44 332 ILE A C 1
ATOM 2709 O O . ILE A 1 332 ? -4.567 -9.484 12.048 1.00 86.44 332 ILE A O 1
ATOM 2713 N N . LEU A 1 333 ? -6.674 -9.577 12.843 1.00 78.88 333 LEU A N 1
ATOM 2714 C CA . LEU A 1 333 ? -6.579 -10.908 13.439 1.00 78.88 333 LEU A CA 1
ATOM 2715 C C . LEU A 1 333 ? -6.911 -12.048 12.469 1.00 78.88 333 LEU A C 1
ATOM 2717 O O . LEU A 1 333 ? -6.557 -13.187 12.756 1.00 78.88 333 LEU A O 1
ATOM 2721 N N . TYR A 1 334 ? -7.580 -11.772 11.345 1.00 69.50 334 TYR A N 1
ATOM 2722 C CA . TYR A 1 334 ? -8.060 -12.820 10.443 1.00 69.50 334 TYR A CA 1
ATOM 2723 C C . TYR A 1 334 ? -7.832 -12.509 8.959 1.00 69.50 334 TYR A C 1
ATOM 2725 O O . TYR A 1 334 ? -8.287 -11.478 8.460 1.00 69.50 334 TYR A O 1
ATOM 2733 N N . ASN A 1 335 ? -7.228 -13.471 8.253 1.00 55.16 335 ASN A N 1
ATOM 2734 C CA . ASN A 1 335 ? -7.549 -13.828 6.870 1.00 55.16 335 ASN A CA 1
ATOM 2735 C C . ASN A 1 335 ? -7.458 -15.367 6.709 1.00 55.16 335 ASN A C 1
ATOM 2737 O O . ASN A 1 335 ? -6.936 -16.058 7.581 1.00 55.16 335 ASN A O 1
ATOM 2741 N N . GLU A 1 336 ? -7.974 -15.917 5.608 1.00 51.47 336 GLU A N 1
ATOM 2742 C CA . GLU A 1 336 ? -7.984 -17.366 5.317 1.00 51.47 336 GLU A CA 1
ATOM 2743 C C . GLU A 1 336 ? -6.585 -17.972 5.053 1.00 51.47 336 GLU A C 1
ATOM 2745 O O . GLU A 1 336 ? -6.467 -19.174 4.828 1.00 51.47 336 GLU A O 1
ATOM 2750 N N . SER A 1 337 ? -5.511 -17.174 5.093 1.00 45.91 337 SER A N 1
ATOM 2751 C CA . SER A 1 337 ? -4.202 -17.542 4.539 1.00 45.91 337 SER A CA 1
ATOM 2752 C C . SER A 1 337 ? -2.976 -17.120 5.375 1.00 45.91 337 SER A C 1
ATOM 2754 O O . SER A 1 337 ? -1.851 -17.293 4.905 1.00 45.91 337 SER A O 1
ATOM 2756 N N . GLY A 1 338 ? -3.132 -16.606 6.605 1.00 59.78 338 GLY A N 1
ATOM 2757 C CA . GLY A 1 338 ? -2.014 -16.049 7.382 1.00 59.78 338 GLY A CA 1
ATOM 2758 C C . GLY A 1 338 ? -2.305 -15.681 8.847 1.00 59.78 338 GLY A C 1
ATOM 2759 O O . GLY A 1 338 ? -3.430 -15.766 9.332 1.00 59.78 338 GLY A O 1
ATOM 2760 N N . GLY A 1 339 ? -1.237 -15.315 9.571 1.00 71.25 339 GLY A N 1
ATOM 2761 C CA . GLY A 1 339 ? -1.278 -14.846 10.964 1.00 71.25 339 GLY A CA 1
ATOM 2762 C C . GLY A 1 339 ? -1.664 -13.363 11.105 1.00 71.25 339 GLY A C 1
ATOM 2763 O O . GLY A 1 339 ? -1.908 -12.691 10.102 1.00 71.25 339 GLY A O 1
ATOM 2764 N N . PRO A 1 340 ? -1.711 -12.825 12.340 1.00 82.44 340 PRO A N 1
ATOM 2765 C CA . PRO A 1 340 ? -2.121 -11.445 12.572 1.00 82.44 340 PRO A CA 1
ATOM 2766 C C . PRO A 1 340 ? -1.151 -10.439 11.939 1.00 82.44 340 PRO A C 1
ATOM 2768 O O . PRO A 1 340 ? 0.067 -10.601 12.019 1.00 82.44 340 PRO A O 1
ATOM 2771 N N . THR A 1 341 ? -1.698 -9.366 11.363 1.00 86.94 341 THR A N 1
ATOM 2772 C CA . THR A 1 341 ? -0.932 -8.340 10.632 1.00 86.94 341 THR A CA 1
ATOM 2773 C C . THR A 1 341 ? -1.101 -6.969 11.271 1.00 86.94 341 THR A C 1
ATOM 2775 O O . THR A 1 341 ? -2.222 -6.520 11.502 1.00 86.94 341 THR A O 1
ATOM 2778 N N . SER A 1 342 ? 0.010 -6.276 11.540 1.00 89.88 342 SER A N 1
ATOM 2779 C CA . SER A 1 342 ? -0.015 -4.944 12.155 1.00 89.88 342 SER A CA 1
ATOM 2780 C C . SER A 1 342 ? -0.469 -3.868 11.177 1.00 89.88 342 SER A C 1
ATOM 2782 O O . SER A 1 342 ? 0.091 -3.746 10.099 1.00 89.88 342 SER A O 1
ATOM 2784 N N . ILE A 1 343 ? -1.452 -3.062 11.568 1.00 90.00 343 ILE A N 1
ATOM 2785 C CA . ILE A 1 343 ? -2.003 -1.956 10.786 1.00 90.00 343 ILE A CA 1
ATOM 2786 C C . ILE A 1 343 ? -1.063 -0.748 10.859 1.00 90.00 343 ILE A C 1
ATOM 2788 O O . ILE A 1 343 ? -0.682 -0.276 11.934 1.00 90.00 343 ILE A O 1
ATOM 2792 N N . HIS A 1 344 ? -0.727 -0.190 9.699 1.00 88.31 344 HIS A N 1
ATOM 2793 C CA . HIS A 1 344 ? 0.179 0.946 9.562 1.00 88.31 344 HIS A CA 1
ATOM 2794 C C . HIS A 1 344 ? -0.569 2.202 9.107 1.00 88.31 344 HIS A C 1
ATOM 2796 O O . HIS A 1 344 ? -0.643 2.521 7.915 1.00 88.31 344 HIS A O 1
ATOM 2802 N N . VAL A 1 345 ? -1.098 2.943 10.084 1.00 84.94 345 VAL A N 1
ATOM 2803 C CA . VAL A 1 345 ? -1.737 4.250 9.867 1.00 84.94 345 VAL A CA 1
ATOM 2804 C C . VAL A 1 345 ? -0.695 5.364 9.995 1.00 84.94 345 VAL A C 1
ATOM 2806 O O . VAL A 1 345 ? -0.197 5.636 11.085 1.00 84.94 345 VAL A O 1
ATOM 2809 N N . GLY A 1 346 ? -0.331 5.996 8.879 1.00 75.62 346 GLY A N 1
ATOM 2810 C CA . GLY A 1 346 ? 0.612 7.121 8.871 1.00 75.62 346 GLY A CA 1
ATOM 2811 C C . GLY A 1 346 ? -0.040 8.457 9.243 1.00 75.62 346 GLY A C 1
ATOM 2812 O O . GLY A 1 346 ? -1.245 8.629 9.070 1.00 75.62 346 GLY A O 1
ATOM 2813 N N . LEU A 1 347 ? 0.773 9.429 9.668 1.00 75.94 347 LEU A N 1
ATOM 2814 C CA . LEU A 1 347 ? 0.339 10.800 9.968 1.00 75.94 347 LEU A CA 1
ATOM 2815 C C . LEU A 1 347 ? 0.205 11.659 8.700 1.00 75.94 347 LEU A C 1
ATOM 2817 O O . LEU A 1 347 ? 0.887 12.664 8.539 1.00 75.94 347 LEU A O 1
ATOM 2821 N N . LYS A 1 348 ? -0.613 11.204 7.747 1.00 75.81 348 LYS A N 1
ATOM 2822 C CA . LYS A 1 348 ? -0.773 11.854 6.431 1.00 75.81 348 LYS A CA 1
ATOM 2823 C C . LYS A 1 348 ? -2.166 12.436 6.184 1.00 75.81 348 LYS A C 1
ATOM 2825 O O . LYS A 1 348 ? -2.370 13.080 5.161 1.00 75.81 348 LYS A O 1
ATOM 2830 N N . TYR A 1 349 ? -3.118 12.156 7.069 1.00 79.38 349 TYR A N 1
ATOM 2831 C CA . TYR A 1 349 ? -4.508 12.582 6.932 1.00 79.38 349 TYR A CA 1
ATOM 2832 C C . TYR A 1 349 ? -4.739 13.908 7.653 1.00 79.38 349 TYR A C 1
ATOM 2834 O O . TYR A 1 349 ? -4.034 14.222 8.613 1.00 79.38 349 TYR A O 1
ATOM 2842 N N . LYS A 1 350 ? -5.733 14.671 7.197 1.00 80.50 350 LYS A N 1
ATOM 2843 C CA . LYS A 1 350 ? -6.249 15.828 7.936 1.00 80.50 350 LYS A CA 1
ATOM 2844 C C . LYS A 1 350 ? -7.496 15.414 8.722 1.00 80.50 350 LYS A C 1
ATOM 2846 O O . LYS A 1 350 ? -8.099 14.390 8.401 1.00 80.50 350 LYS A O 1
ATOM 2851 N N . LYS A 1 351 ? -7.915 16.198 9.724 1.00 79.25 351 LYS A N 1
ATOM 2852 C CA . LYS A 1 351 ? -9.146 15.905 10.486 1.00 79.25 351 LYS A CA 1
ATOM 2853 C C . LYS A 1 351 ? -10.377 15.850 9.568 1.00 79.25 351 LYS A C 1
ATOM 2855 O O . LYS A 1 351 ? -11.262 15.028 9.781 1.00 79.25 351 LYS A O 1
ATOM 2860 N N . GLU A 1 352 ? -10.408 16.675 8.523 1.00 82.44 352 GLU A N 1
ATOM 2861 C CA . GLU A 1 352 ? -11.51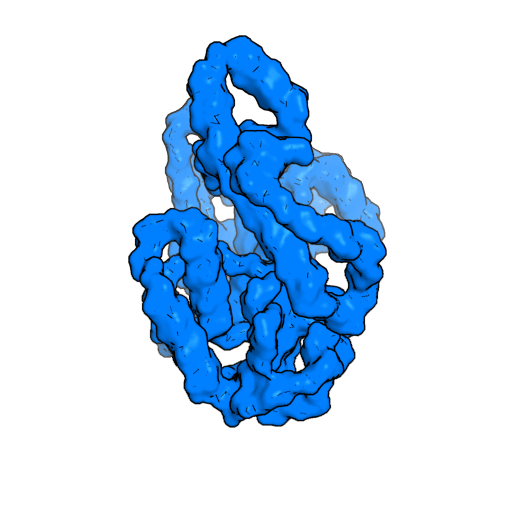1 16.759 7.557 1.00 82.44 352 GLU A CA 1
ATOM 2862 C C . GLU A 1 352 ? -11.668 15.483 6.729 1.00 82.44 352 GLU A C 1
ATOM 2864 O O . GLU A 1 352 ? -12.780 15.167 6.326 1.00 82.44 352 GLU A O 1
ATOM 2869 N N . THR A 1 353 ? -10.589 14.716 6.527 1.00 83.44 353 THR A N 1
ATOM 2870 C CA . THR A 1 353 ? -10.640 13.437 5.801 1.00 83.44 353 THR A CA 1
ATOM 2871 C C . THR A 1 353 ? -11.631 12.461 6.439 1.00 83.44 353 THR A C 1
ATOM 2873 O O . THR A 1 353 ? -12.243 11.674 5.734 1.00 83.44 353 THR A O 1
ATOM 2876 N N . PHE A 1 354 ? -11.822 12.527 7.759 1.00 85.56 354 PHE A N 1
ATOM 2877 C CA . PHE A 1 354 ? -12.740 11.650 8.495 1.00 85.56 354 PHE A CA 1
ATOM 2878 C C . PHE A 1 354 ? -14.171 12.202 8.604 1.00 85.56 354 PHE A C 1
ATOM 2880 O O . PHE A 1 354 ? -14.973 11.680 9.374 1.00 85.56 354 PHE A O 1
ATOM 2887 N N . LYS A 1 355 ? -14.483 13.295 7.896 1.00 84.62 355 LYS A N 1
ATOM 2888 C CA . LYS A 1 355 ? -15.841 13.856 7.797 1.00 84.62 355 LYS A CA 1
ATOM 2889 C C . LYS A 1 355 ? -16.532 13.493 6.481 1.00 84.62 355 LYS A C 1
ATOM 2891 O O . LYS A 1 355 ? -17.733 13.703 6.361 1.00 84.62 355 LYS A O 1
ATOM 2896 N N . ASP A 1 356 ? -15.773 12.987 5.516 1.00 83.75 356 ASP A N 1
ATOM 2897 C CA . ASP A 1 356 ? -16.276 12.515 4.232 1.00 83.75 356 ASP A CA 1
ATOM 2898 C C . ASP A 1 356 ? -16.983 11.163 4.430 1.00 83.75 356 ASP A C 1
ATOM 2900 O O . ASP A 1 356 ? -16.427 10.261 5.052 1.00 83.75 356 ASP A O 1
ATOM 2904 N N . VAL A 1 357 ? -18.229 11.032 3.972 1.00 78.62 357 VAL A N 1
ATOM 2905 C CA . VAL A 1 357 ? -19.047 9.817 4.167 1.00 78.62 357 VAL A CA 1
ATOM 2906 C C . VAL A 1 357 ? -18.815 8.795 3.046 1.00 78.62 357 VAL A C 1
ATOM 2908 O O . VAL A 1 357 ? -19.090 7.600 3.222 1.00 78.62 357 VAL A O 1
ATOM 2911 N N . ASP A 1 358 ? -18.264 9.250 1.921 1.00 81.69 358 ASP A N 1
ATOM 2912 C CA . ASP A 1 358 ? -18.028 8.448 0.720 1.00 81.69 358 ASP A CA 1
ATOM 2913 C C . ASP A 1 358 ? -16.643 7.789 0.738 1.00 81.69 358 ASP A C 1
ATOM 2915 O O . ASP A 1 358 ? -16.384 6.809 0.023 1.00 81.69 358 ASP A O 1
ATOM 2919 N N . ILE A 1 359 ? -15.770 8.251 1.640 1.00 84.31 359 ILE A N 1
ATOM 2920 C CA . ILE A 1 359 ? -14.484 7.618 1.893 1.00 84.31 359 ILE A CA 1
ATOM 2921 C C . ILE A 1 359 ? -14.658 6.259 2.591 1.00 84.31 359 ILE A C 1
ATOM 2923 O O . ILE A 1 359 ? -15.308 6.081 3.622 1.00 84.31 359 ILE A O 1
ATOM 2927 N N . GLN A 1 360 ? -14.006 5.262 2.022 1.00 87.94 360 GLN A N 1
ATOM 2928 C CA . GLN A 1 360 ? -13.916 3.892 2.486 1.00 87.94 360 GLN A CA 1
ATOM 2929 C C . GLN A 1 360 ? -12.449 3.537 2.636 1.00 87.94 360 GLN A C 1
ATOM 2931 O O . GLN A 1 360 ? -11.643 3.677 1.714 1.00 87.94 360 GLN A O 1
ATOM 2936 N N . PHE A 1 361 ? -12.099 3.033 3.811 1.00 90.75 361 PHE A N 1
ATOM 2937 C CA . PHE A 1 361 ? -10.742 2.615 4.096 1.00 90.75 361 PHE A CA 1
ATOM 2938 C C . PHE A 1 361 ? -10.578 1.115 3.903 1.00 90.75 361 PHE A C 1
ATOM 2940 O O . PHE A 1 361 ? -11.417 0.306 4.298 1.00 90.75 361 PHE A O 1
ATOM 2947 N N . PHE A 1 362 ? -9.430 0.756 3.349 1.00 90.88 362 PHE A N 1
ATOM 2948 C CA . PHE A 1 362 ? -9.004 -0.612 3.130 1.00 90.88 362 PHE A CA 1
ATOM 2949 C C . PHE A 1 362 ? -7.638 -0.811 3.762 1.00 90.88 362 PHE A C 1
ATOM 2951 O O . PHE A 1 362 ? -6.753 0.046 3.676 1.00 90.88 362 PHE A O 1
ATOM 2958 N N . VAL A 1 363 ? -7.440 -1.966 4.383 1.00 91.50 363 VAL A N 1
ATOM 2959 C CA . VAL A 1 363 ? -6.149 -2.326 4.960 1.00 91.50 363 VAL A CA 1
ATOM 2960 C C . VAL A 1 363 ? -5.635 -3.587 4.299 1.00 91.50 363 VAL A C 1
ATOM 2962 O O . VAL A 1 363 ? -6.355 -4.575 4.162 1.00 91.50 363 VAL A O 1
ATOM 2965 N N . CYS A 1 364 ? -4.374 -3.544 3.876 1.00 90.50 364 CYS A N 1
ATOM 2966 C CA . CYS A 1 364 ? -3.727 -4.703 3.297 1.00 90.50 364 CYS A CA 1
ATOM 2967 C C . CYS A 1 364 ? -3.445 -5.753 4.378 1.00 90.50 364 CYS A C 1
ATOM 2969 O O . CYS A 1 364 ? -2.698 -5.479 5.315 1.00 90.50 364 CYS A O 1
ATOM 2971 N N . THR A 1 365 ? -3.967 -6.967 4.230 1.00 87.94 365 THR A N 1
ATOM 2972 C CA . THR A 1 365 ? -3.788 -8.050 5.210 1.00 87.94 365 THR A CA 1
ATOM 2973 C C . THR A 1 365 ? -2.400 -8.685 5.178 1.00 87.94 365 THR A C 1
ATOM 2975 O O . THR A 1 365 ? -2.123 -9.546 5.995 1.00 87.94 365 THR A O 1
ATOM 2978 N N . GLU A 1 366 ? -1.539 -8.291 4.237 1.00 88.31 366 GLU A N 1
ATOM 2979 C CA . GLU A 1 366 ? -0.180 -8.837 4.085 1.00 88.31 366 GLU A CA 1
ATOM 2980 C C . GLU A 1 366 ? 0.891 -7.931 4.699 1.00 88.31 366 GLU A C 1
ATOM 2982 O O . GLU A 1 366 ? 1.907 -8.401 5.197 1.00 88.31 366 GLU A O 1
ATOM 2987 N N . CYS A 1 367 ? 0.698 -6.611 4.630 1.00 89.38 367 CYS A N 1
ATOM 2988 C CA . CYS A 1 367 ? 1.678 -5.641 5.128 1.00 89.38 367 CYS A CA 1
ATOM 2989 C C . CYS A 1 367 ? 1.072 -4.519 5.970 1.00 89.38 367 CYS A C 1
ATOM 2991 O O . CYS A 1 367 ? 1.776 -3.575 6.307 1.00 89.38 367 CYS A O 1
ATOM 2993 N N . GLY A 1 368 ? -0.236 -4.546 6.234 1.00 89.75 368 GLY A N 1
ATOM 2994 C CA . GLY A 1 368 ? -0.897 -3.565 7.090 1.00 89.75 368 GLY A CA 1
ATOM 2995 C C . GLY A 1 368 ? -1.075 -2.173 6.502 1.00 89.75 368 GLY A C 1
ATOM 2996 O O . GLY A 1 368 ? -1.540 -1.268 7.196 1.00 89.75 368 GLY A O 1
ATOM 2997 N N . LYS A 1 369 ? -0.684 -1.952 5.242 1.00 90.06 369 LYS A N 1
ATOM 2998 C CA . LYS A 1 369 ? -0.808 -0.642 4.600 1.00 90.06 369 LYS A CA 1
ATOM 2999 C C . LYS A 1 369 ? -2.276 -0.232 4.510 1.00 90.06 369 LYS A C 1
ATOM 3001 O O . LYS A 1 369 ? -3.074 -0.956 3.922 1.00 90.06 369 LYS A O 1
ATOM 3006 N N . VAL A 1 370 ? -2.587 0.961 5.014 1.00 90.56 370 VAL A N 1
ATOM 3007 C CA . VAL A 1 370 ? -3.900 1.590 4.834 1.00 90.56 370 VAL A CA 1
ATOM 3008 C C . VAL A 1 370 ? -3.950 2.369 3.520 1.00 90.56 370 VAL A C 1
ATOM 3010 O O . VAL A 1 370 ? -3.079 3.206 3.235 1.00 90.56 370 VAL A O 1
ATOM 3013 N N . GLN A 1 371 ? -4.989 2.094 2.743 1.00 87.69 371 GLN A N 1
ATOM 3014 C CA . GLN A 1 371 ? -5.414 2.820 1.551 1.00 87.69 371 GLN A CA 1
ATOM 3015 C C . GLN A 1 371 ? -6.880 3.227 1.725 1.00 87.69 371 GLN A C 1
ATOM 3017 O O . GLN A 1 371 ? -7.562 2.752 2.629 1.00 87.69 371 GLN A O 1
ATOM 3022 N N . PHE A 1 372 ? -7.344 4.142 0.895 1.00 84.69 372 PHE A N 1
ATOM 3023 C CA . PHE A 1 372 ? -8.740 4.543 0.837 1.00 84.69 372 PHE A CA 1
ATOM 3024 C C . PHE A 1 372 ? -9.147 4.557 -0.631 1.00 84.69 372 PHE A C 1
ATOM 3026 O O . PHE A 1 372 ? -8.281 4.757 -1.491 1.00 84.69 372 PHE A O 1
ATOM 3033 N N . ASN A 1 373 ? -10.419 4.296 -0.926 1.00 74.31 373 ASN A N 1
ATOM 3034 C CA . ASN A 1 373 ? -10.932 4.662 -2.239 1.00 74.31 373 ASN A CA 1
ATOM 3035 C C . ASN A 1 373 ? -10.767 6.180 -2.356 1.00 74.31 373 ASN A C 1
ATOM 3037 O O . ASN A 1 373 ? -11.121 6.931 -1.450 1.00 74.31 373 ASN A O 1
ATOM 3041 N N . ASN A 1 374 ? -10.191 6.651 -3.456 1.00 54.75 374 ASN A N 1
ATOM 3042 C CA . ASN A 1 374 ? -10.499 8.024 -3.807 1.00 54.75 374 ASN A CA 1
ATOM 3043 C C . ASN A 1 374 ? -12.001 8.007 -4.122 1.00 54.75 374 ASN A C 1
ATOM 3045 O O . ASN A 1 374 ? -12.381 7.128 -4.908 1.00 54.75 374 ASN A O 1
ATOM 3049 N N . PRO A 1 375 ? -12.851 8.835 -3.489 1.00 35.66 375 PRO A N 1
ATOM 3050 C CA . PRO A 1 375 ? -14.245 8.921 -3.889 1.00 35.66 375 PRO A CA 1
ATOM 3051 C C . PRO A 1 375 ? -14.254 9.111 -5.405 1.00 35.66 375 PRO A C 1
ATOM 3053 O O . PRO A 1 375 ? -13.694 10.064 -5.945 1.00 35.66 375 PRO A O 1
ATOM 3056 N N . SER A 1 376 ? -14.763 8.095 -6.094 1.00 31.31 376 SER A N 1
ATOM 3057 C CA . SER A 1 376 ? -15.191 8.243 -7.479 1.00 31.31 376 SER A CA 1
ATOM 3058 C C . SER A 1 376 ? -16.281 9.313 -7.386 1.00 31.31 376 SER A C 1
ATOM 3060 O O . SER A 1 376 ? -17.100 9.241 -6.481 1.00 31.31 376 SER A O 1
ATOM 3062 N N . CYS A 1 377 ? -16.170 10.441 -8.084 1.00 29.75 377 CYS A N 1
ATOM 3063 C CA . CYS A 1 377 ? -16.802 10.562 -9.397 1.00 29.75 377 CYS A CA 1
ATOM 3064 C C . CYS A 1 377 ? -18.215 9.946 -9.436 1.00 29.75 377 CYS A C 1
ATOM 3066 O O . CYS A 1 377 ? -18.521 9.198 -10.351 1.00 29.75 377 CYS A O 1
ATOM 3068 N N . ASP A 1 378 ? -19.022 10.250 -8.426 1.00 26.66 378 ASP A N 1
ATOM 3069 C CA . ASP A 1 378 ? -20.456 10.502 -8.548 1.00 26.66 378 ASP A CA 1
ATOM 3070 C C . ASP A 1 378 ? -20.565 11.998 -8.152 1.00 26.66 378 ASP A C 1
ATOM 3072 O O . ASP A 1 378 ? -20.162 12.356 -7.046 1.00 26.66 378 ASP A O 1
ATOM 3076 N N . ASP A 1 379 ? -20.865 12.989 -8.994 1.00 29.39 379 ASP A N 1
ATOM 3077 C CA . ASP A 1 379 ? -21.672 13.075 -10.220 1.00 29.39 379 ASP A CA 1
ATOM 3078 C C . ASP A 1 379 ? -20.910 13.559 -11.474 1.00 29.39 379 ASP A C 1
ATOM 3080 O O . ASP A 1 379 ? -19.954 14.368 -11.343 1.00 29.39 379 ASP A O 1
#